Protein AF-A0A1E8FEJ3-F1 (afdb_monomer_lite)

InterPro domains:
  IPR011990 Tetratricopeptide-like helical domain superfamily [G3DSA:1.25.40.10] (474-600)
  IPR028943 Zorya protein ZorC, EH signature domain [PF15611] (189-418)

Sequence (666 aa):
MSVNSGIQFPIPRVPKSHSLRKVSSGGSVANAISHRQIPSYPPLRIEQILRLIENGSSDAITVLEWLNLFRKELFFETDDEGYRAASLIWQAISENERLSRIALYLAGLQINGQNDKFPKLLIDSMSVAKPLLKGIHLNRVSWLIGLKAEEYKACVNLAFELKCVPTDVPKSLNLPLVTSCRRDLQNALLSFVTANLGAETRTWLERAFSKSTRLEMIEIVDSLLVKKESVFSQFLNWLTEVCHPESADTIWFEISEKSRQRLKSEFQLGSFLVFQSFVDILIENAPEKLEEHEKRTLRSRVSFWSNYSEKIGQMKFIIPANWHLESELKGRFAELDYVLSHDNERDGDNPVCLFELEKVIAIVVLTGRASEIRLFENNSRNRNRFFKNKTLTLTQIRKSACLQIHDHVTLWQFFFEQVLRKQLDIYPNEGIKYFNGMKKEYGHYDSVKGLNRPSKELINQRGSYLDSWLVAFREREQALNLNDDSSAFVQLQYAKLCKLKGDTTGFRKLLREASHQGSLEAKYLLALDILSYSSSKKSEKIEAEDMLRDSASFGYVPAQKLCKQFYLTYQKVSRDSKKKKAVKPADESLGIEDESAQPAGTLAEIKEKVRLSDKRPYMSLKIDELEIVAGDASLNYFDKLIIANELEGRRQTPRVKALIEHLNVK

Structure (mmCIF, N/CA/C/O backbone):
data_AF-A0A1E8FEJ3-F1
#
_entry.id   AF-A0A1E8FEJ3-F1
#
loop_
_atom_site.group_PDB
_atom_site.id
_atom_site.type_symbol
_atom_site.label_atom_id
_atom_site.label_alt_id
_atom_site.label_comp_id
_atom_site.label_asym_id
_atom_site.label_entity_id
_atom_site.label_seq_id
_atom_site.pdbx_PDB_ins_code
_atom_site.Cartn_x
_atom_site.Cartn_y
_atom_site.Cartn_z
_atom_site.occupancy
_atom_site.B_iso_or_equiv
_atom_site.auth_seq_id
_atom_site.auth_comp_id
_atom_site.auth_asym_id
_atom_site.auth_atom_id
_atom_site.pdbx_PDB_model_num
ATOM 1 N N . MET A 1 1 ? 28.783 -13.037 55.147 1.00 35.06 1 MET A N 1
ATOM 2 C CA . MET A 1 1 ? 28.589 -11.825 54.329 1.00 35.06 1 MET A CA 1
ATOM 3 C C . MET A 1 1 ? 27.127 -11.407 54.414 1.00 35.06 1 MET A C 1
ATOM 5 O O . MET A 1 1 ? 26.254 -12.248 54.262 1.00 35.06 1 MET A O 1
ATOM 9 N N . SER A 1 2 ? 26.939 -10.133 54.761 1.00 32.47 2 SER A N 1
ATOM 10 C CA . SER A 1 2 ? 25.777 -9.230 54.604 1.00 32.47 2 SER A CA 1
ATOM 11 C C . SER A 1 2 ? 25.082 -9.360 53.222 1.00 32.47 2 SER A C 1
ATOM 13 O O . SER A 1 2 ? 25.742 -9.823 52.300 1.00 32.47 2 SER A O 1
ATOM 15 N N . VAL A 1 3 ? 23.826 -8.980 52.927 1.00 38.12 3 VAL A N 1
ATOM 16 C CA . VAL A 1 3 ? 22.663 -8.363 53.610 1.00 38.12 3 VAL A CA 1
ATOM 17 C C . VAL A 1 3 ? 21.473 -8.564 52.651 1.00 38.12 3 VAL A C 1
ATOM 19 O O . VAL A 1 3 ? 21.624 -8.359 51.450 1.00 38.12 3 VAL A O 1
ATOM 22 N N . ASN A 1 4 ? 20.291 -8.922 53.163 1.00 37.31 4 ASN A N 1
ATOM 23 C CA . ASN A 1 4 ? 19.034 -8.853 52.412 1.00 37.31 4 ASN A CA 1
ATOM 24 C C . ASN A 1 4 ? 18.311 -7.569 52.853 1.00 37.31 4 ASN A C 1
ATOM 26 O O . ASN A 1 4 ? 17.672 -7.539 53.904 1.00 37.31 4 ASN A O 1
ATOM 30 N N . SER A 1 5 ? 18.487 -6.474 52.113 1.00 46.62 5 SER A N 1
ATOM 31 C CA . SER A 1 5 ? 17.849 -5.183 52.397 1.00 46.62 5 SER A CA 1
ATOM 32 C C . SER A 1 5 ? 16.538 -5.051 51.623 1.00 46.62 5 SER A C 1
ATOM 34 O O . SER A 1 5 ? 16.522 -4.570 50.494 1.00 46.62 5 SER A O 1
ATOM 36 N N . GLY A 1 6 ? 15.437 -5.462 52.252 1.00 40.25 6 GLY A N 1
ATOM 37 C CA . GLY A 1 6 ? 14.071 -5.133 51.844 1.00 40.25 6 GLY A CA 1
ATOM 38 C C . GLY A 1 6 ? 13.353 -4.451 53.008 1.00 40.25 6 GLY A C 1
ATOM 39 O O . GLY A 1 6 ? 13.127 -5.067 54.043 1.00 40.25 6 GLY A O 1
ATOM 40 N N . ILE A 1 7 ? 13.066 -3.162 52.854 1.00 45.69 7 ILE A N 1
ATOM 41 C CA . ILE A 1 7 ? 12.535 -2.232 53.862 1.00 45.69 7 ILE A CA 1
ATOM 42 C C . ILE A 1 7 ? 11.262 -2.786 54.536 1.00 45.69 7 ILE A C 1
ATOM 44 O O . ILE A 1 7 ? 10.260 -3.023 53.865 1.00 45.69 7 ILE A O 1
ATOM 48 N N . GLN A 1 8 ? 11.270 -2.938 55.866 1.00 45.94 8 GLN A N 1
ATOM 49 C CA . GLN A 1 8 ? 10.055 -3.156 56.663 1.00 45.94 8 GLN A CA 1
ATOM 50 C C . GLN A 1 8 ? 9.513 -1.809 57.153 1.00 45.94 8 GLN A C 1
ATOM 52 O O . GLN A 1 8 ? 10.186 -1.094 57.895 1.00 45.94 8 GLN A O 1
ATOM 57 N N . PHE A 1 9 ? 8.286 -1.464 56.758 1.00 39.72 9 PHE A N 1
ATOM 58 C CA . PHE A 1 9 ? 7.577 -0.315 57.319 1.00 39.72 9 PHE A CA 1
ATOM 59 C C . PHE A 1 9 ? 7.074 -0.643 58.735 1.00 39.72 9 PHE A C 1
ATOM 61 O O . PHE A 1 9 ? 6.460 -1.697 58.929 1.00 39.72 9 PHE A O 1
ATOM 68 N N . PRO A 1 10 ? 7.281 0.233 59.733 1.00 47.19 10 PRO A N 1
ATOM 69 C CA . PRO A 1 10 ? 6.717 0.026 61.057 1.00 47.19 10 PRO A CA 1
ATOM 70 C C . PRO A 1 10 ? 5.195 0.200 61.018 1.00 47.19 10 PRO A C 1
ATOM 72 O O . PRO A 1 10 ? 4.674 1.181 60.486 1.00 47.19 10 PRO A O 1
ATOM 75 N N . ILE A 1 11 ? 4.479 -0.751 61.620 1.00 49.94 11 ILE A N 1
ATOM 76 C CA . ILE A 1 11 ? 3.024 -0.691 61.791 1.00 49.94 11 ILE A CA 1
ATOM 77 C C . ILE A 1 11 ? 2.689 0.561 62.626 1.00 49.94 11 ILE A C 1
ATOM 79 O O . ILE A 1 11 ? 3.241 0.713 63.724 1.00 49.94 11 ILE A O 1
ATOM 83 N N . PRO A 1 12 ? 1.806 1.463 62.157 1.00 41.75 12 PRO A N 1
ATOM 84 C CA . PRO A 1 12 ? 1.456 2.657 62.912 1.00 41.75 12 PRO A CA 1
ATOM 85 C C . PRO A 1 12 ? 0.787 2.268 64.234 1.00 41.75 12 PRO A C 1
ATOM 87 O O . PRO A 1 12 ? -0.185 1.511 64.274 1.00 41.75 12 PRO A O 1
ATOM 90 N N . ARG A 1 13 ? 1.320 2.787 65.346 1.00 50.47 13 ARG A N 1
ATOM 91 C CA . ARG A 1 13 ? 0.748 2.580 66.680 1.00 50.47 13 ARG A CA 1
ATOM 92 C C . ARG A 1 13 ? -0.531 3.402 66.811 1.00 50.47 13 ARG A C 1
ATOM 94 O O . ARG A 1 13 ? -0.469 4.624 66.904 1.00 50.47 13 ARG A O 1
ATOM 101 N N . VAL A 1 14 ? -1.678 2.731 66.870 1.00 52.34 14 VAL A N 1
ATOM 102 C CA . VAL A 1 14 ? -2.944 3.361 67.268 1.00 52.34 14 VAL A CA 1
ATOM 103 C C . VAL A 1 14 ? -2.837 3.757 68.752 1.00 52.34 14 VAL A C 1
ATOM 105 O O . VAL A 1 14 ? -2.534 2.890 69.580 1.00 52.34 14 VAL A O 1
ATOM 108 N N . PRO A 1 15 ? -3.048 5.032 69.130 1.00 44.44 15 PRO A N 1
ATOM 109 C CA . PRO A 1 15 ? -3.049 5.441 70.531 1.00 44.44 15 PRO A CA 1
ATOM 110 C C . PRO A 1 15 ? -4.158 4.703 71.291 1.00 44.44 15 PRO A C 1
ATOM 112 O O . PRO A 1 15 ? -5.321 4.749 70.899 1.00 44.44 15 PRO A O 1
ATOM 115 N N . LYS A 1 16 ? -3.824 4.038 72.403 1.00 49.44 16 LYS A N 1
ATOM 116 C CA . LYS A 1 16 ? -4.773 3.234 73.203 1.00 49.44 16 LYS A CA 1
ATOM 117 C C . LYS A 1 16 ? -5.784 4.055 74.025 1.00 49.44 16 LYS A C 1
ATOM 119 O O . LYS A 1 16 ? -6.448 3.506 74.897 1.00 49.44 16 LYS A O 1
ATOM 124 N N . SER A 1 17 ? -5.946 5.349 73.759 1.00 48.84 17 SER A N 1
ATOM 125 C CA . SER A 1 17 ? -6.958 6.162 74.438 1.00 48.84 17 SER A CA 1
ATOM 126 C C . SER A 1 17 ? -7.303 7.419 73.641 1.00 48.84 17 SER A C 1
ATOM 128 O O . SER A 1 17 ? -6.621 8.438 73.747 1.00 48.84 17 SER A O 1
ATOM 130 N N . HIS A 1 18 ? -8.406 7.377 72.899 1.00 40.50 18 HIS A N 1
ATOM 131 C CA . HIS A 1 18 ? -9.142 8.586 72.542 1.00 40.50 18 HIS A CA 1
ATOM 132 C C . HIS A 1 18 ? -10.349 8.697 73.468 1.00 40.50 18 HIS A C 1
ATOM 134 O O . HIS A 1 18 ? -11.452 8.267 73.143 1.00 40.50 18 HIS A O 1
ATOM 140 N N . SER A 1 19 ? -10.14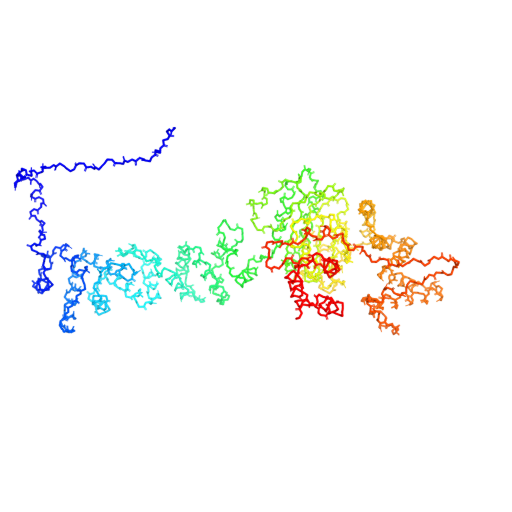5 9.283 74.647 1.00 44.22 19 SER A N 1
ATOM 141 C CA . SER A 1 19 ? -11.250 9.936 75.334 1.00 44.22 19 SER A CA 1
ATOM 142 C C . SER A 1 19 ? -11.551 11.211 74.550 1.00 44.22 19 SER A C 1
ATOM 144 O O . SER A 1 19 ? -10.859 12.220 74.676 1.00 44.22 19 SER A O 1
ATOM 146 N N . LEU A 1 20 ? -12.577 11.165 73.698 1.00 41.16 20 LEU A N 1
ATOM 147 C CA . LEU A 1 20 ? -13.229 12.377 73.210 1.00 41.16 20 LEU A CA 1
ATOM 148 C C . LEU A 1 20 ? -13.822 13.087 74.435 1.00 41.16 20 LEU A C 1
ATOM 150 O O . LEU A 1 20 ? -14.964 12.858 74.829 1.00 41.16 20 LEU A O 1
ATOM 154 N N . ARG A 1 21 ? -13.007 13.912 75.100 1.00 45.53 21 ARG A N 1
ATOM 155 C CA . ARG A 1 21 ? -13.484 14.876 76.089 1.00 45.53 21 ARG A CA 1
ATOM 156 C C . ARG A 1 21 ? -14.492 15.772 75.379 1.00 45.53 21 ARG A C 1
ATOM 158 O O . ARG A 1 21 ? -14.127 16.446 74.423 1.00 45.53 21 ARG A O 1
ATOM 165 N N . LYS A 1 22 ? -15.740 15.718 75.863 1.00 54.03 22 LYS A N 1
ATOM 166 C CA . LYS A 1 22 ? -16.854 16.656 75.646 1.00 54.03 22 LYS A CA 1
ATOM 167 C C . LYS A 1 22 ? -16.519 17.779 74.656 1.00 54.03 22 LYS A C 1
ATOM 169 O O . LYS A 1 22 ? -16.041 18.838 75.055 1.00 54.03 22 LYS A O 1
ATOM 174 N N . VAL A 1 23 ? -16.813 17.548 73.379 1.00 46.41 23 VAL A N 1
ATOM 175 C CA . VAL A 1 23 ? -16.963 18.648 72.423 1.00 46.41 23 VAL A CA 1
ATOM 176 C C . VAL A 1 23 ? -18.164 19.457 72.908 1.00 46.41 23 VAL A C 1
ATOM 178 O O . VAL A 1 23 ? -19.243 18.897 73.111 1.00 46.41 23 VAL A O 1
ATOM 181 N N . SER A 1 24 ? -17.962 20.742 73.197 1.00 47.16 24 SER A N 1
ATOM 182 C CA . SER A 1 24 ? -19.030 21.614 73.677 1.00 47.16 24 SER A CA 1
ATOM 183 C C . SER A 1 24 ? -20.134 21.700 72.622 1.00 47.16 24 SER A C 1
ATOM 185 O O . SER A 1 24 ? -19.893 21.999 71.453 1.00 47.16 24 SER A O 1
ATOM 187 N N . SER A 1 25 ? -21.370 21.455 73.047 1.00 49.72 25 SER A N 1
ATOM 188 C CA . SER A 1 25 ? -22.587 21.457 72.226 1.00 49.72 25 SER A CA 1
ATOM 189 C C . SER A 1 25 ? -22.976 22.836 71.664 1.00 49.72 25 SER A C 1
ATOM 191 O O . SER A 1 25 ? -24.069 22.983 71.134 1.00 49.72 25 SER A O 1
ATOM 193 N N . GLY A 1 26 ? -22.104 23.845 71.774 1.00 49.97 26 GLY A N 1
ATOM 194 C CA . GLY A 1 26 ? -22.361 25.232 71.367 1.00 49.97 26 GLY A CA 1
ATOM 195 C C . GLY A 1 26 ? -21.310 25.837 70.430 1.00 49.97 26 GLY A C 1
ATOM 196 O O . GLY A 1 26 ? -21.315 27.044 70.213 1.00 49.97 26 GLY A O 1
ATOM 197 N N . GLY A 1 27 ? -20.376 25.043 69.896 1.00 43.31 27 GLY A N 1
ATOM 198 C CA . GLY A 1 27 ? -19.396 25.540 68.925 1.00 43.31 27 GLY A CA 1
ATOM 199 C C . GLY A 1 27 ? -20.026 25.845 67.560 1.00 43.31 27 GLY A C 1
ATOM 200 O O . GLY A 1 27 ? -20.971 25.179 67.149 1.00 43.31 27 GLY A O 1
ATOM 201 N N . SER A 1 28 ? -19.450 26.794 66.814 1.00 46.66 28 SER A N 1
ATOM 202 C CA . SER A 1 28 ? -19.826 27.132 65.423 1.00 46.66 28 SER A CA 1
ATOM 203 C C . SER A 1 28 ? -19.995 25.894 64.518 1.00 46.66 28 SER A C 1
ATOM 205 O O . SER A 1 28 ? -20.894 25.839 63.685 1.00 46.66 28 SER A O 1
ATOM 207 N N . VAL A 1 29 ? -19.214 24.836 64.766 1.00 45.88 29 VAL A N 1
ATOM 208 C CA . VAL A 1 29 ? -19.327 23.535 64.087 1.00 45.88 29 VAL A CA 1
ATOM 209 C C . VAL A 1 29 ? -20.608 22.773 64.467 1.00 45.88 29 VAL A C 1
ATOM 211 O O . VAL A 1 29 ? -21.241 22.199 63.591 1.00 45.88 29 VAL A O 1
ATOM 214 N N . ALA A 1 30 ? -21.041 22.790 65.732 1.00 43.31 30 ALA A N 1
ATOM 215 C CA . ALA A 1 30 ? -22.288 22.155 66.175 1.00 43.31 30 ALA A CA 1
ATOM 216 C C . ALA A 1 30 ? -23.530 22.879 65.620 1.00 43.31 30 ALA A C 1
ATOM 218 O O . ALA A 1 30 ? -24.468 22.225 65.171 1.00 43.31 30 ALA A O 1
ATOM 219 N N . ASN A 1 31 ? -23.491 24.213 65.542 1.00 46.25 31 ASN A N 1
ATOM 220 C CA . ASN A 1 31 ? -24.549 25.015 64.914 1.00 46.25 31 ASN A CA 1
ATOM 221 C C . ASN A 1 31 ? -24.544 24.919 63.375 1.00 46.25 31 ASN A C 1
ATOM 223 O O . ASN A 1 31 ? -25.587 25.042 62.743 1.00 46.25 31 ASN A O 1
ATOM 227 N N . ALA A 1 32 ? -23.397 24.641 62.747 1.00 46.62 32 ALA A N 1
ATOM 228 C CA . ALA A 1 32 ? -23.332 24.318 61.318 1.00 46.62 32 ALA A CA 1
ATOM 229 C C . ALA A 1 32 ? -23.852 22.898 60.997 1.00 46.62 32 ALA A C 1
ATOM 231 O O . ALA A 1 32 ? -24.178 22.601 59.845 1.00 46.62 32 ALA A O 1
ATOM 232 N N . ILE A 1 33 ? -23.927 22.016 62.003 1.00 45.16 33 ILE A N 1
ATOM 233 C CA . ILE A 1 33 ? -24.419 20.633 61.888 1.00 45.16 33 ILE A CA 1
ATOM 234 C C . ILE A 1 33 ? -25.896 20.513 62.310 1.00 45.16 33 ILE A C 1
ATOM 236 O O . ILE A 1 33 ? -26.578 19.628 61.804 1.00 45.16 33 ILE A O 1
ATOM 240 N N . SER A 1 34 ? -26.431 21.410 63.147 1.00 45.81 34 SER A N 1
ATOM 241 C CA . SER A 1 34 ? -27.819 21.355 63.651 1.00 45.81 34 SER A CA 1
ATOM 242 C C . SER A 1 34 ? -28.903 21.459 62.568 1.00 45.81 34 SER A C 1
ATOM 244 O O . SER A 1 34 ? -30.015 20.984 62.774 1.00 45.81 34 SER A O 1
ATOM 246 N N . HIS A 1 35 ? -28.580 22.027 61.401 1.00 48.59 35 HIS A N 1
ATOM 247 C CA . HIS A 1 35 ? -29.474 22.093 60.237 1.00 48.59 35 HIS A CA 1
ATOM 248 C C . HIS A 1 35 ? -29.291 20.938 59.240 1.00 48.59 35 HIS A C 1
ATOM 250 O O . HIS A 1 35 ? -30.002 20.872 58.238 1.00 48.59 35 HIS A O 1
ATOM 256 N N . ARG A 1 36 ? -28.334 20.029 59.464 1.00 49.00 36 ARG A N 1
ATOM 257 C CA . ARG A 1 36 ? -28.149 18.850 58.612 1.00 49.00 36 ARG A CA 1
ATOM 258 C C . ARG A 1 36 ? -28.909 17.685 59.221 1.00 49.00 36 ARG A C 1
ATOM 260 O O . ARG A 1 36 ? -28.611 17.277 60.338 1.00 49.00 36 ARG A O 1
ATOM 267 N N . GLN A 1 37 ? -29.864 17.140 58.472 1.00 60.88 37 GLN A N 1
ATOM 268 C CA . GLN A 1 37 ? -30.538 15.903 58.852 1.00 60.88 37 GLN A CA 1
ATOM 269 C C . GLN A 1 37 ? -29.497 14.813 59.096 1.00 60.88 37 GLN A C 1
ATOM 271 O O . GLN A 1 37 ? -28.688 14.478 58.224 1.00 60.88 37 GLN A O 1
ATOM 276 N N . ILE A 1 38 ? -29.484 14.328 60.330 1.00 63.72 38 ILE A N 1
ATOM 277 C CA . ILE A 1 38 ? -28.587 13.276 60.778 1.00 63.72 38 ILE A CA 1
ATOM 278 C C . ILE A 1 38 ? -29.188 11.953 60.285 1.00 63.72 38 ILE A C 1
ATOM 280 O O . ILE A 1 38 ? -30.393 11.761 60.446 1.00 63.72 38 ILE A O 1
ATOM 284 N N . PRO A 1 39 ? -28.392 11.047 59.689 1.00 64.50 39 PRO A N 1
ATOM 285 C CA . PRO A 1 39 ? -28.885 9.737 59.276 1.00 64.50 39 PRO A CA 1
ATOM 286 C C . PRO A 1 39 ? -29.491 8.999 60.467 1.00 64.50 39 PRO A C 1
ATOM 288 O O . PRO A 1 39 ? -28.894 8.983 61.549 1.00 64.50 39 PRO A O 1
ATOM 291 N N . SER A 1 40 ? -30.647 8.369 60.274 1.00 66.88 40 SER A N 1
ATOM 292 C CA . SER A 1 40 ? -31.230 7.525 61.314 1.00 66.88 40 SER A CA 1
ATOM 293 C C . SER A 1 40 ? -30.334 6.307 61.585 1.00 66.88 40 SER A C 1
ATOM 295 O O . SER A 1 40 ? -29.733 5.730 60.673 1.00 66.88 40 SER A O 1
ATOM 297 N N . TYR A 1 41 ? -30.201 5.928 62.861 1.00 61.88 41 TYR A N 1
ATOM 298 C CA . TYR A 1 41 ? -29.548 4.680 63.255 1.00 61.88 41 TYR A CA 1
ATOM 299 C C . TYR A 1 41 ? -30.520 3.831 64.086 1.00 61.88 41 TYR A C 1
ATOM 301 O O . TYR A 1 41 ? -30.894 4.257 65.182 1.00 61.88 41 TYR A O 1
ATOM 309 N N . PRO A 1 42 ? -30.929 2.640 63.607 1.00 70.75 42 PRO A N 1
ATOM 310 C CA . PRO A 1 42 ? -30.541 2.000 62.341 1.00 70.75 42 PRO A CA 1
ATOM 311 C C . PRO A 1 42 ? -31.085 2.745 61.100 1.00 70.75 42 PRO A C 1
ATOM 313 O O . PRO A 1 42 ? -32.058 3.481 61.239 1.00 70.75 42 PRO A O 1
ATOM 316 N N . PRO A 1 43 ? -30.491 2.552 59.902 1.00 77.62 43 PRO A N 1
ATOM 317 C CA . PRO A 1 43 ? -30.957 3.201 58.675 1.00 77.62 43 PRO A CA 1
ATOM 318 C C . PRO A 1 43 ? -32.427 2.887 58.382 1.00 77.62 43 PRO A C 1
ATOM 320 O O . PRO A 1 43 ? -32.856 1.749 58.605 1.00 77.62 43 PRO A O 1
ATOM 323 N N . LEU A 1 44 ? -33.159 3.854 57.816 1.00 82.56 44 LEU A N 1
ATOM 324 C CA . LEU A 1 44 ? -34.553 3.668 57.401 1.00 82.56 44 LEU A CA 1
ATOM 325 C C . LEU A 1 44 ? -34.728 2.423 56.522 1.00 82.56 44 LEU A C 1
ATOM 327 O O . LEU A 1 44 ? -33.936 2.155 55.609 1.00 82.56 44 LEU A O 1
ATOM 331 N N . ARG A 1 45 ? -35.800 1.674 56.792 1.00 84.25 45 ARG A N 1
ATOM 332 C CA . ARG A 1 45 ? -36.254 0.586 55.919 1.00 84.25 45 ARG A CA 1
ATOM 333 C C . ARG A 1 45 ? -36.991 1.147 54.706 1.00 84.25 45 ARG A C 1
ATOM 335 O O . ARG A 1 45 ? -37.459 2.286 54.724 1.00 84.25 45 ARG A O 1
ATOM 342 N N . ILE A 1 46 ? -37.126 0.337 53.659 1.00 86.38 46 ILE A N 1
ATOM 343 C CA . ILE A 1 46 ? -37.755 0.772 52.409 1.00 86.38 46 ILE A CA 1
ATOM 344 C C . ILE A 1 46 ? -39.205 1.222 52.606 1.00 86.38 46 ILE A C 1
ATOM 346 O O . ILE A 1 46 ? -39.602 2.236 52.043 1.00 86.38 46 ILE A O 1
ATOM 350 N N . GLU A 1 47 ? -39.969 0.562 53.476 1.00 86.06 47 GLU A N 1
ATOM 351 C CA . GLU A 1 47 ? -41.368 0.917 53.735 1.00 86.06 47 GLU A CA 1
ATOM 352 C C . GLU A 1 47 ? -41.477 2.296 54.402 1.00 86.06 47 GLU A C 1
ATOM 354 O O . GLU A 1 47 ? -42.421 3.045 54.160 1.00 86.06 47 GLU A O 1
ATOM 359 N N . GLN A 1 48 ? -40.491 2.657 55.228 1.00 86.12 48 GLN A N 1
ATOM 360 C CA . GLN A 1 48 ? -40.421 3.969 55.873 1.00 86.12 48 GLN A CA 1
ATOM 361 C C . GLN A 1 48 ? -40.044 5.059 54.866 1.00 86.12 48 GLN A C 1
ATOM 363 O O . GLN A 1 48 ? -40.634 6.136 54.892 1.00 86.12 48 GLN A O 1
ATOM 368 N N . ILE A 1 49 ? -39.110 4.762 53.957 1.00 86.44 49 ILE A N 1
ATOM 369 C CA . ILE A 1 49 ? -38.726 5.655 52.856 1.00 86.44 49 ILE A CA 1
ATOM 370 C C . ILE A 1 49 ? -39.933 5.926 51.948 1.00 86.44 49 ILE A C 1
ATOM 372 O O . ILE A 1 49 ? -40.239 7.084 51.681 1.00 86.44 49 ILE A O 1
ATOM 376 N N . LEU A 1 50 ? -40.665 4.887 51.532 1.00 88.25 50 LEU A N 1
ATOM 377 C CA . LEU A 1 50 ? -41.847 5.034 50.676 1.00 88.25 50 LEU A CA 1
ATOM 378 C C . LEU A 1 50 ? -42.946 5.871 51.347 1.00 88.25 50 LEU A C 1
ATOM 380 O O . LEU A 1 50 ? -43.469 6.785 50.718 1.00 88.25 50 LEU A O 1
ATOM 384 N N . ARG A 1 51 ? -43.228 5.650 52.640 1.00 87.31 51 ARG A N 1
ATOM 385 C CA . ARG A 1 51 ? -44.196 6.471 53.396 1.00 87.31 51 ARG A CA 1
ATOM 386 C C . ARG A 1 51 ? -43.790 7.942 53.493 1.00 87.31 51 ARG A C 1
ATOM 388 O O . ARG A 1 51 ? -44.650 8.816 53.455 1.00 87.31 51 ARG A O 1
ATOM 395 N N . LEU A 1 52 ? -42.496 8.234 53.643 1.00 85.94 52 LEU A N 1
ATOM 396 C CA . LEU A 1 52 ? -42.005 9.617 53.668 1.00 85.94 52 LEU A CA 1
ATOM 397 C C . LEU A 1 52 ? -42.190 10.307 52.313 1.00 85.94 52 LEU A C 1
ATOM 399 O O . LEU A 1 52 ? -42.552 11.480 52.287 1.00 85.94 52 LEU A O 1
ATOM 403 N N . ILE A 1 53 ? -41.998 9.581 51.207 1.00 88.25 53 ILE A N 1
ATOM 404 C CA . ILE A 1 53 ? -42.257 10.092 49.854 1.00 88.25 53 ILE A CA 1
ATOM 405 C C . ILE A 1 53 ? -43.757 10.340 49.650 1.00 88.25 53 ILE A C 1
ATOM 407 O O . ILE A 1 53 ? -44.131 11.424 49.214 1.00 88.25 53 ILE A O 1
ATOM 411 N N . GLU A 1 54 ? -44.620 9.384 50.015 1.00 86.38 54 GLU A N 1
ATOM 412 C CA . GLU A 1 54 ? -46.084 9.518 49.894 1.00 86.38 54 GLU A CA 1
ATOM 413 C C . GLU A 1 54 ? -46.634 10.716 50.681 1.00 86.38 54 GLU A C 1
ATOM 415 O O . GLU A 1 54 ? -47.535 11.407 50.214 1.00 86.38 54 GLU A O 1
ATOM 420 N N . ASN A 1 55 ? -46.050 11.007 51.845 1.00 86.19 55 ASN A N 1
ATOM 421 C CA . ASN A 1 55 ? -46.424 12.149 52.680 1.00 86.19 55 ASN A CA 1
ATOM 422 C C . ASN A 1 55 ? -45.775 13.478 52.235 1.00 86.19 55 ASN A C 1
ATOM 424 O O . ASN A 1 55 ? -45.801 14.452 52.989 1.00 86.19 55 ASN A O 1
ATOM 428 N N . GLY A 1 56 ? -45.132 13.528 51.060 1.00 81.25 56 GLY A N 1
ATOM 429 C CA . GLY A 1 56 ? -44.469 14.728 50.532 1.00 81.25 56 GLY A CA 1
ATOM 430 C C . GLY A 1 56 ? -43.246 15.184 51.339 1.00 81.25 56 GLY A C 1
ATOM 431 O O . GLY A 1 56 ? -42.786 16.310 51.192 1.00 81.25 56 GLY A O 1
ATOM 432 N N . SER A 1 57 ? -42.716 14.321 52.208 1.00 83.81 57 SER A N 1
ATOM 433 C CA . SER A 1 57 ? -41.579 14.590 53.096 1.00 83.81 57 SER A CA 1
ATOM 434 C C . SER A 1 57 ? -40.290 13.946 52.570 1.00 83.81 57 SER A C 1
ATOM 436 O O . SER A 1 57 ? -39.479 13.436 53.344 1.00 83.81 57 SER A O 1
ATOM 438 N N . SER A 1 58 ? -40.089 13.946 51.248 1.00 81.25 58 SER A N 1
ATOM 439 C CA . SER A 1 58 ? -38.917 13.348 50.587 1.00 81.25 58 SER A CA 1
ATOM 440 C C . SER A 1 58 ? -37.598 14.000 51.025 1.00 81.25 58 SER A C 1
ATOM 442 O O . SER A 1 58 ? -36.581 13.317 51.158 1.00 81.25 58 SER A O 1
ATOM 444 N N . ASP A 1 59 ? -37.636 15.294 51.351 1.00 79.00 59 ASP A N 1
ATOM 445 C CA . ASP A 1 59 ? -36.507 16.050 51.894 1.00 79.00 59 ASP A CA 1
ATOM 446 C C . ASP A 1 59 ? -36.059 15.581 53.279 1.00 79.00 59 ASP A C 1
ATOM 448 O O . ASP A 1 59 ? -34.970 15.964 53.681 1.00 79.00 59 ASP A O 1
ATOM 452 N N . ALA A 1 60 ? -36.855 14.784 54.010 1.00 81.94 60 ALA A N 1
ATOM 453 C CA . ALA A 1 60 ? -36.489 14.184 55.301 1.00 81.94 60 ALA A CA 1
ATOM 454 C C . ALA A 1 60 ? -35.519 12.997 55.179 1.00 81.94 60 ALA A C 1
ATOM 456 O O . ALA A 1 60 ? -34.965 12.546 56.183 1.00 81.94 60 ALA A O 1
ATOM 457 N N . ILE A 1 61 ? -35.343 12.472 53.963 1.00 85.06 61 ILE A N 1
ATOM 458 C CA . ILE A 1 61 ? -34.517 11.300 53.689 1.00 85.06 61 ILE A CA 1
ATOM 459 C C . ILE A 1 61 ? -33.098 11.762 53.365 1.00 85.06 61 ILE A C 1
ATOM 461 O O . ILE A 1 61 ? -32.836 12.454 52.376 1.00 85.06 61 ILE A O 1
ATOM 465 N N . THR A 1 62 ? -32.146 11.332 54.182 1.00 85.50 62 THR A N 1
ATOM 466 C CA . THR A 1 62 ? -30.746 11.712 54.022 1.00 85.50 62 THR A CA 1
ATOM 467 C C . THR A 1 62 ? -30.113 11.057 52.792 1.00 85.50 62 THR A C 1
ATOM 469 O O . THR A 1 62 ? -30.488 9.972 52.347 1.00 85.50 62 THR A O 1
ATOM 472 N N . VAL A 1 63 ? -29.053 11.676 52.262 1.00 83.25 63 VAL A N 1
ATOM 473 C CA . VAL A 1 63 ? -28.280 11.117 51.135 1.00 83.25 63 VAL A CA 1
ATOM 474 C C . VAL A 1 63 ? -27.738 9.714 51.447 1.00 83.25 63 VAL A C 1
ATOM 476 O O . VAL A 1 63 ? -27.646 8.881 50.551 1.00 83.25 63 VAL A O 1
ATOM 479 N N . LEU A 1 64 ? -27.386 9.432 52.706 1.00 83.94 64 LEU A N 1
ATOM 480 C CA . LEU A 1 64 ? -26.887 8.116 53.114 1.00 83.94 64 LEU A CA 1
ATOM 481 C C . LEU A 1 64 ? -27.983 7.044 53.083 1.00 83.94 64 LEU A C 1
ATOM 483 O O . LEU A 1 64 ? -27.706 5.917 52.676 1.00 83.94 64 LEU A O 1
ATOM 487 N N . GLU A 1 65 ? -29.216 7.390 53.454 1.00 88.00 65 GLU A N 1
ATOM 488 C CA . GLU A 1 65 ? -30.368 6.487 53.355 1.00 88.00 65 GLU A CA 1
ATOM 489 C C . GLU A 1 65 ? -30.709 6.194 51.890 1.00 88.00 65 GLU A C 1
ATOM 491 O O . GLU A 1 65 ? -30.870 5.028 51.530 1.00 88.00 65 GLU A O 1
ATOM 496 N N . TRP A 1 66 ? -30.680 7.210 51.021 1.00 89.12 66 TRP A N 1
ATOM 497 C CA . TRP A 1 66 ? -30.820 7.026 49.572 1.00 89.12 66 TRP A CA 1
ATOM 498 C C . TRP A 1 66 ? -29.723 6.141 48.973 1.00 89.12 66 TRP A C 1
ATOM 500 O O . TRP A 1 66 ? -30.008 5.226 48.206 1.00 89.12 66 TRP A O 1
ATOM 510 N N . LEU A 1 67 ? -28.460 6.360 49.346 1.00 86.81 67 LEU A N 1
ATOM 511 C CA . LEU A 1 67 ? -27.354 5.514 48.890 1.00 86.81 67 LEU A CA 1
ATOM 512 C C . LEU A 1 67 ? -27.496 4.067 49.379 1.00 86.81 67 LEU A C 1
ATOM 514 O O . LEU A 1 67 ? -27.161 3.139 48.645 1.00 86.81 67 LEU A O 1
ATOM 518 N N . ASN A 1 68 ? -27.985 3.861 50.603 1.00 86.00 68 ASN A N 1
ATOM 519 C CA . ASN A 1 68 ? -28.246 2.527 51.139 1.00 86.00 68 ASN A CA 1
ATOM 520 C C . ASN A 1 68 ? -29.399 1.829 50.401 1.00 86.00 68 ASN A C 1
ATOM 522 O O . ASN A 1 68 ? -29.308 0.626 50.162 1.00 86.00 68 ASN A O 1
ATOM 526 N N . LEU A 1 69 ? -30.441 2.576 50.016 1.00 89.12 69 LEU A N 1
ATOM 527 C CA . LEU A 1 69 ? -31.535 2.087 49.176 1.00 89.12 69 LEU A CA 1
ATOM 528 C C . LEU A 1 69 ? -31.010 1.653 47.803 1.00 89.12 69 LEU A C 1
ATOM 530 O O . LEU A 1 69 ? -31.242 0.524 47.390 1.00 89.12 69 LEU A O 1
ATOM 534 N N . PHE A 1 70 ? -30.252 2.518 47.123 1.00 89.06 70 PHE A N 1
ATOM 535 C CA . PHE A 1 70 ? -29.751 2.220 45.782 1.00 89.06 70 PHE A CA 1
ATOM 536 C C . PHE A 1 70 ? -28.751 1.061 45.764 1.00 89.06 70 PHE A C 1
ATOM 538 O O . PHE A 1 70 ? -28.726 0.309 44.805 1.00 89.06 70 PHE A O 1
ATOM 545 N N . ARG A 1 71 ? -27.978 0.843 46.834 1.00 85.12 71 ARG A N 1
ATOM 546 C CA . ARG A 1 71 ? -26.997 -0.257 46.910 1.00 85.12 71 ARG A CA 1
ATOM 547 C C . ARG A 1 71 ? -27.589 -1.647 47.167 1.00 85.12 71 ARG A C 1
ATOM 549 O O . ARG A 1 71 ? -26.828 -2.615 47.277 1.00 85.12 71 ARG A O 1
ATOM 556 N N . LYS A 1 72 ? -28.909 -1.766 47.307 1.00 84.31 72 LYS A N 1
ATOM 557 C CA . LYS A 1 72 ? -29.607 -3.026 47.589 1.00 84.31 72 LYS A CA 1
ATOM 558 C C . LYS A 1 72 ? -30.624 -3.313 46.498 1.00 84.31 72 LYS A C 1
ATOM 560 O O . LYS A 1 72 ? -31.265 -2.400 46.000 1.00 84.31 72 LYS A O 1
ATOM 565 N N . GLU A 1 73 ? -30.792 -4.587 46.167 1.00 85.25 73 GLU A N 1
ATOM 566 C CA . GLU A 1 73 ? -31.904 -4.985 45.308 1.00 85.25 73 GLU A CA 1
ATOM 567 C C . GLU A 1 73 ? -33.224 -4.810 46.067 1.00 85.25 73 GLU A C 1
ATOM 569 O O . GLU A 1 73 ? -33.280 -5.050 47.279 1.00 85.25 73 GLU A O 1
ATOM 574 N N . LEU A 1 74 ? -34.262 -4.361 45.361 1.00 86.50 74 LEU A N 1
ATOM 575 C CA . LEU A 1 74 ? -35.576 -4.123 45.945 1.00 86.50 74 LEU A CA 1
ATOM 576 C C . LEU A 1 74 ? -36.464 -5.335 45.671 1.00 86.50 74 LEU A C 1
ATOM 578 O O . LEU A 1 74 ? -36.755 -5.635 44.517 1.00 86.50 74 LEU A O 1
ATOM 582 N N . PHE A 1 75 ? -36.874 -6.022 46.734 1.00 82.69 75 PHE A N 1
ATOM 583 C CA . PHE A 1 75 ? -37.769 -7.172 46.663 1.00 82.69 75 PHE A CA 1
ATOM 584 C C . PHE A 1 75 ? -39.128 -6.793 47.246 1.00 82.69 75 PHE A C 1
ATOM 586 O O . PHE A 1 75 ? -39.190 -6.245 48.346 1.00 82.69 75 PHE A O 1
ATOM 593 N N . PHE A 1 76 ? -40.188 -7.107 46.507 1.00 86.56 76 PHE A N 1
ATOM 594 C CA . PHE A 1 76 ? -41.581 -6.912 46.902 1.00 86.56 76 PHE A CA 1
ATOM 595 C C . PHE A 1 76 ? -42.333 -8.233 46.737 1.00 86.56 76 PHE A C 1
ATOM 597 O O . PHE A 1 76 ? -41.920 -9.079 45.943 1.00 86.56 76 PHE A O 1
ATOM 604 N N . GLU A 1 77 ? -43.399 -8.427 47.512 1.00 81.62 77 GLU A N 1
ATOM 605 C CA . GLU A 1 77 ? -44.181 -9.669 47.478 1.00 81.62 77 GLU A CA 1
ATOM 606 C C . GLU A 1 77 ? -45.027 -9.769 46.204 1.00 81.62 77 GLU A C 1
ATOM 608 O O . GLU A 1 77 ? -45.261 -10.868 45.700 1.00 81.62 77 GLU A O 1
ATOM 613 N N . THR A 1 78 ? -45.448 -8.622 45.664 1.00 83.75 78 THR A N 1
ATOM 614 C CA . THR A 1 78 ? -46.219 -8.525 44.422 1.00 83.75 78 THR A CA 1
ATOM 615 C C . THR A 1 78 ? -45.596 -7.530 43.444 1.00 83.75 78 THR A C 1
ATOM 617 O O . THR A 1 78 ? -44.965 -6.546 43.842 1.00 83.75 78 THR A O 1
ATOM 620 N N . ASP A 1 79 ? -45.809 -7.761 42.148 1.00 83.94 79 ASP A N 1
ATOM 621 C CA . ASP A 1 79 ? -45.325 -6.862 41.095 1.00 83.94 79 ASP A CA 1
ATOM 622 C C . ASP A 1 79 ? -45.964 -5.465 41.200 1.00 83.94 79 ASP A C 1
ATOM 624 O O . ASP A 1 79 ? -45.279 -4.459 41.016 1.00 83.94 79 ASP A O 1
ATOM 628 N N . ASP A 1 80 ? -47.248 -5.383 41.568 1.00 84.56 80 ASP A N 1
ATOM 629 C CA . ASP A 1 80 ? -47.983 -4.119 41.733 1.00 84.56 80 ASP A CA 1
ATOM 630 C C . ASP A 1 80 ? -47.367 -3.220 42.816 1.00 84.56 80 ASP A C 1
ATOM 632 O O . ASP A 1 80 ? -47.213 -2.008 42.621 1.00 84.56 80 ASP A O 1
ATOM 636 N N . GLU A 1 81 ? -46.958 -3.802 43.947 1.00 85.19 81 GLU A N 1
ATOM 637 C CA . GLU A 1 81 ? -46.230 -3.083 44.997 1.00 85.19 81 GLU A CA 1
ATOM 638 C C . GLU A 1 81 ? -44.876 -2.579 44.494 1.00 85.19 81 GLU A C 1
ATOM 640 O O . GLU A 1 81 ? -44.504 -1.432 44.762 1.00 85.19 81 GLU A O 1
ATOM 645 N N . GLY A 1 82 ? -44.171 -3.401 43.711 1.00 86.81 82 GLY A N 1
ATOM 646 C CA . GLY A 1 82 ? -42.916 -3.024 43.071 1.00 86.81 82 GLY A CA 1
ATOM 647 C C . GLY A 1 82 ? -43.073 -1.847 42.107 1.00 86.81 82 GLY A C 1
ATOM 648 O O . GLY A 1 82 ? -42.315 -0.876 42.192 1.00 86.81 82 GLY A O 1
ATOM 649 N N . TYR A 1 83 ? -44.079 -1.872 41.229 1.00 86.50 83 TYR A N 1
ATOM 650 C CA . TYR A 1 83 ? -44.354 -0.775 40.295 1.00 86.50 83 TYR A CA 1
ATOM 651 C C . TYR A 1 83 ? -44.744 0.516 41.016 1.00 86.50 83 TYR A C 1
ATOM 653 O O . TYR A 1 83 ? -44.237 1.590 40.672 1.00 86.50 83 TYR A O 1
ATOM 661 N N . ARG A 1 84 ? -45.588 0.429 42.052 1.00 87.38 84 ARG A N 1
ATOM 662 C CA . ARG A 1 84 ? -45.951 1.585 42.884 1.00 87.38 84 ARG A CA 1
ATOM 663 C C . ARG A 1 84 ? -44.722 2.181 43.567 1.00 87.38 84 ARG A C 1
ATOM 665 O O . ARG A 1 84 ? -44.518 3.395 43.505 1.00 87.38 84 ARG A O 1
ATOM 672 N N . ALA A 1 85 ? -43.886 1.343 44.177 1.00 89.25 85 ALA A N 1
ATOM 673 C CA . ALA A 1 85 ? -42.657 1.778 44.828 1.00 89.25 85 ALA A CA 1
ATOM 674 C C . ALA A 1 85 ? -41.692 2.448 43.839 1.00 89.25 85 ALA A C 1
ATOM 676 O O . ALA A 1 85 ? -41.167 3.526 44.122 1.00 89.25 85 ALA A O 1
ATOM 677 N N . ALA A 1 86 ? -41.500 1.857 42.656 1.00 90.38 86 ALA A N 1
ATOM 678 C CA . ALA A 1 86 ? -40.673 2.433 41.602 1.00 90.38 86 ALA A CA 1
ATOM 679 C C . ALA A 1 86 ? -41.198 3.804 41.150 1.00 90.38 86 ALA A C 1
ATOM 681 O O . ALA A 1 86 ? -40.413 4.744 41.037 1.00 90.38 86 ALA A O 1
ATOM 682 N N . SER A 1 87 ? -42.514 3.950 40.955 1.00 88.81 87 SER A N 1
ATOM 683 C CA . SER A 1 87 ? -43.137 5.224 40.574 1.00 88.81 87 SER A CA 1
ATOM 684 C C . SER A 1 87 ? -42.888 6.323 41.611 1.00 88.81 87 SER A C 1
ATOM 686 O O . SER A 1 87 ? -42.503 7.432 41.244 1.00 88.81 87 SER A O 1
ATOM 688 N N . LEU A 1 88 ? -43.059 6.021 42.902 1.00 89.81 88 LEU A N 1
ATOM 689 C CA . LEU A 1 88 ? -42.808 6.972 43.993 1.00 89.81 88 LEU A CA 1
ATOM 690 C C . LEU A 1 88 ? -41.333 7.389 44.054 1.00 89.81 88 LEU A C 1
ATOM 692 O O . LEU A 1 88 ? -41.015 8.571 44.181 1.00 89.81 88 LEU A O 1
ATOM 696 N N . ILE A 1 89 ? -40.418 6.428 43.912 1.00 91.75 89 ILE A N 1
ATOM 697 C CA . ILE A 1 89 ? -38.978 6.704 43.888 1.00 91.75 89 ILE A CA 1
ATOM 698 C C . ILE A 1 89 ? -38.617 7.577 42.676 1.00 91.75 89 ILE A C 1
ATOM 700 O O . ILE A 1 89 ? -37.860 8.537 42.821 1.00 91.75 89 ILE A O 1
ATOM 704 N N . TRP A 1 90 ? -39.175 7.298 41.494 1.00 91.44 90 TRP A N 1
ATOM 705 C CA . TRP A 1 90 ? -38.958 8.108 40.292 1.00 91.44 90 TRP A CA 1
ATOM 706 C C . TRP A 1 90 ? -39.512 9.524 40.417 1.00 91.44 90 TRP A C 1
ATOM 708 O O . TRP A 1 90 ? -38.861 10.467 39.965 1.00 91.44 90 TRP A O 1
ATOM 718 N N . GLN A 1 91 ? -40.659 9.690 41.075 1.00 88.94 91 GLN A N 1
ATOM 719 C CA . GLN A 1 91 ? -41.202 11.005 41.387 1.00 88.94 91 GLN A CA 1
ATOM 720 C C . GLN A 1 91 ? -40.237 11.796 42.283 1.00 88.94 91 GLN A C 1
ATOM 722 O O . GLN A 1 91 ? -39.837 12.902 41.916 1.00 88.94 91 GLN A O 1
ATOM 727 N N . ALA A 1 92 ? -39.754 11.201 43.377 1.00 89.56 92 ALA A N 1
ATOM 728 C CA . ALA A 1 92 ? -38.768 11.839 44.252 1.00 89.56 92 ALA A CA 1
ATOM 729 C C . ALA A 1 92 ? -37.457 12.185 43.510 1.00 89.56 92 ALA A C 1
ATOM 731 O O . ALA A 1 92 ? -36.881 13.258 43.702 1.00 89.56 92 ALA A O 1
ATOM 732 N N . ILE A 1 93 ? -36.998 11.302 42.614 1.00 90.00 93 ILE A N 1
ATOM 733 C CA . ILE A 1 93 ? -35.844 11.542 41.732 1.00 90.00 93 ILE A CA 1
ATOM 734 C C . ILE A 1 93 ? -36.094 12.718 40.777 1.00 90.00 93 ILE A C 1
ATOM 736 O O . ILE A 1 93 ? -35.155 13.449 40.466 1.00 90.00 93 ILE A O 1
ATOM 740 N N . SER A 1 94 ? -37.322 12.896 40.286 1.00 88.06 94 SER A N 1
ATOM 741 C CA . SER A 1 94 ? -37.672 13.977 39.356 1.00 88.06 94 SER A CA 1
ATOM 742 C C . SER A 1 94 ? -37.715 15.354 40.025 1.00 88.06 94 SER A C 1
ATOM 744 O O . SER A 1 94 ? -37.394 16.353 39.385 1.00 88.06 94 SER A O 1
ATOM 746 N N . GLU A 1 95 ? -38.065 15.399 41.311 1.00 87.12 95 GLU A N 1
ATOM 747 C CA . GLU A 1 95 ? -38.252 16.635 42.075 1.00 87.12 95 GLU A CA 1
ATOM 748 C C . GLU A 1 95 ? -36.943 17.139 42.711 1.00 87.12 95 GLU A C 1
ATOM 750 O O . GLU A 1 95 ? -36.764 18.344 42.892 1.00 87.12 95 GLU A O 1
ATOM 755 N N . ASN A 1 96 ? -35.986 16.247 43.006 1.00 86.19 96 ASN A N 1
ATOM 756 C CA . ASN A 1 96 ? -34.734 16.593 43.685 1.00 86.19 96 ASN A CA 1
ATOM 757 C C . ASN A 1 96 ? -33.496 16.396 42.786 1.00 86.19 96 ASN A C 1
ATOM 759 O O . ASN A 1 96 ? -33.033 15.278 42.560 1.00 86.19 96 ASN A O 1
ATOM 763 N N . GLU A 1 97 ? -32.880 17.494 42.329 1.00 85.56 97 GLU A N 1
ATOM 764 C CA . GLU A 1 97 ? -31.722 17.449 41.412 1.00 85.56 97 GLU A CA 1
ATOM 765 C C . GLU A 1 97 ? -30.487 16.758 42.009 1.00 85.56 97 GLU A C 1
ATOM 767 O O . GLU A 1 97 ? -29.756 16.060 41.300 1.00 85.56 97 GLU A O 1
ATOM 772 N N . ARG A 1 98 ? -30.239 16.892 43.317 1.00 85.94 98 ARG A N 1
ATOM 773 C CA . ARG A 1 98 ? -29.096 16.218 43.950 1.00 85.94 98 ARG A CA 1
ATOM 774 C C . ARG A 1 98 ? -29.310 14.709 43.978 1.00 85.94 98 ARG A C 1
ATOM 776 O O . ARG A 1 98 ? -28.386 13.962 43.654 1.00 85.94 98 ARG A O 1
ATOM 783 N N . LEU A 1 99 ? -30.518 14.280 44.339 1.00 88.44 99 LEU A N 1
ATOM 784 C CA . LEU A 1 99 ? -30.909 12.876 44.322 1.00 88.44 99 LEU A CA 1
ATOM 785 C C . LEU A 1 99 ? -30.862 12.317 42.900 1.00 88.44 99 LEU A C 1
ATOM 787 O O . LEU A 1 99 ? -30.271 11.264 42.683 1.00 88.44 99 LEU A O 1
ATOM 791 N N . SER A 1 100 ? -31.397 13.061 41.929 1.00 88.81 100 SER A N 1
ATOM 792 C CA . SER A 1 100 ? -31.390 12.684 40.519 1.00 88.81 100 SER A CA 1
ATOM 793 C C . SER A 1 100 ? -29.991 12.432 39.985 1.00 88.81 100 SER A C 1
ATOM 795 O O . SER A 1 100 ? -29.743 11.401 39.365 1.00 88.81 100 SER A O 1
ATOM 797 N N . ARG A 1 101 ? -29.048 13.339 40.267 1.00 88.44 101 ARG A N 1
ATOM 798 C CA . ARG A 1 101 ? -27.645 13.158 39.875 1.00 88.44 101 ARG A CA 1
ATOM 799 C C . ARG A 1 101 ? -27.068 11.874 40.452 1.00 88.44 101 ARG A C 1
ATOM 801 O O . ARG A 1 101 ? -26.459 11.119 39.710 1.00 88.44 101 ARG A O 1
ATOM 808 N N . ILE A 1 102 ? -27.271 11.613 41.744 1.00 89.12 102 ILE A N 1
ATOM 809 C CA . ILE A 1 102 ? -26.737 10.414 42.405 1.00 89.12 102 ILE A CA 1
ATOM 810 C C . ILE A 1 102 ? -27.372 9.149 41.821 1.00 89.12 102 ILE A C 1
ATOM 812 O O . ILE A 1 102 ? -26.651 8.239 41.421 1.00 89.12 102 ILE A O 1
ATOM 816 N N . ALA A 1 103 ? -28.702 9.104 41.741 1.00 91.06 103 ALA A N 1
ATOM 817 C CA . ALA A 1 103 ? -29.445 7.943 41.266 1.00 91.06 103 ALA A CA 1
ATOM 818 C C . ALA A 1 103 ? -29.090 7.599 39.814 1.00 91.06 103 ALA A C 1
ATOM 820 O O . ALA A 1 103 ? -28.745 6.460 39.515 1.00 91.06 103 ALA A O 1
ATOM 821 N N . LEU A 1 104 ? -29.104 8.590 38.918 1.00 91.94 104 LEU A N 1
ATOM 822 C CA . LEU A 1 104 ? -28.820 8.385 37.496 1.00 91.94 104 LEU A CA 1
ATOM 823 C C . LEU A 1 104 ? -27.334 8.128 37.229 1.00 91.94 104 LEU A C 1
ATOM 825 O O . LEU A 1 104 ? -27.006 7.386 36.305 1.00 91.94 104 LEU A O 1
ATOM 829 N N . TYR A 1 105 ? -26.436 8.681 38.051 1.00 90.94 105 TYR A N 1
ATOM 830 C CA . TYR A 1 105 ? -25.019 8.334 37.990 1.00 90.94 105 TYR A CA 1
ATOM 831 C C . TYR A 1 105 ? -24.804 6.861 38.356 1.00 90.94 105 TYR A C 1
ATOM 833 O O . TYR A 1 105 ? -24.180 6.140 37.583 1.00 90.94 105 TYR A O 1
ATOM 841 N N . LEU A 1 106 ? -25.377 6.387 39.471 1.00 90.69 106 LEU A N 1
ATOM 842 C CA . LEU A 1 106 ? -25.301 4.978 39.884 1.00 90.69 106 LEU A CA 1
ATOM 843 C C . LEU A 1 106 ? -25.946 4.038 38.860 1.00 90.69 106 LEU A C 1
ATOM 845 O O . LEU A 1 106 ? -25.371 3.006 38.524 1.00 90.69 106 LEU A O 1
ATOM 849 N N . ALA A 1 107 ? -27.100 4.418 38.314 1.00 90.88 107 ALA A N 1
ATOM 850 C CA . ALA A 1 107 ? -27.749 3.642 37.269 1.00 90.88 107 ALA A CA 1
ATOM 851 C C . ALA A 1 107 ? -26.877 3.543 36.003 1.00 90.88 107 ALA A C 1
ATOM 853 O O . ALA A 1 107 ? -26.786 2.477 35.399 1.00 90.88 107 ALA A O 1
ATOM 854 N N . GLY A 1 108 ? -26.178 4.622 35.635 1.00 90.25 108 GLY A N 1
ATOM 855 C CA . GLY A 1 108 ? -25.201 4.611 34.547 1.00 90.25 108 GLY A CA 1
ATOM 856 C C . GLY A 1 108 ? -23.998 3.696 34.801 1.00 90.25 108 GLY A C 1
ATOM 857 O O . GLY A 1 108 ? -23.525 3.059 33.863 1.00 90.25 108 GLY A O 1
ATOM 858 N N . LEU A 1 109 ? -23.518 3.584 36.047 1.00 88.94 109 LEU A N 1
ATOM 859 C CA . LEU A 1 109 ? -22.427 2.661 36.404 1.00 88.94 109 LEU A CA 1
ATOM 860 C C . LEU A 1 109 ? -22.867 1.205 36.212 1.00 88.94 109 LEU A C 1
ATOM 862 O O . LEU A 1 109 ? -22.151 0.430 35.576 1.00 88.94 109 LEU A O 1
ATOM 866 N N . GLN A 1 110 ? -24.071 0.873 36.686 1.00 88.38 110 GLN A N 1
ATOM 867 C CA . GLN A 1 110 ? -24.658 -0.459 36.546 1.00 88.38 110 GLN A CA 1
ATOM 868 C C . GLN A 1 110 ? -24.914 -0.820 35.072 1.00 88.38 110 GLN A C 1
ATOM 870 O O . GLN A 1 110 ? -24.589 -1.929 34.653 1.00 88.38 110 GLN A O 1
ATOM 875 N N . ILE A 1 111 ? -25.435 0.110 34.257 1.00 87.75 111 ILE A N 1
ATOM 876 C CA . ILE A 1 111 ? -25.635 -0.103 32.807 1.00 87.75 111 ILE A CA 1
ATOM 877 C C . ILE A 1 111 ? -24.296 -0.311 32.081 1.00 87.75 111 ILE A C 1
ATOM 879 O O . ILE A 1 111 ? -24.208 -1.139 31.180 1.00 87.75 111 ILE A O 1
ATOM 883 N N . ASN A 1 112 ? -23.228 0.370 32.504 1.00 82.69 112 ASN A N 1
ATOM 884 C CA . ASN A 1 112 ? -21.882 0.165 31.958 1.00 82.69 112 ASN A CA 1
ATOM 885 C C . ASN A 1 112 ? -21.226 -1.165 32.382 1.00 82.69 112 ASN A C 1
ATOM 887 O O . ASN A 1 112 ? -20.080 -1.414 32.004 1.00 82.69 112 ASN A O 1
ATOM 891 N N . GLY A 1 113 ? -21.907 -2.009 33.164 1.00 76.06 113 GLY A N 1
ATOM 892 C CA . GLY A 1 113 ? -21.371 -3.283 33.645 1.00 76.06 113 GLY A CA 1
ATOM 893 C C . GLY A 1 113 ? -20.353 -3.139 34.778 1.00 76.06 113 GLY A C 1
ATOM 894 O O . GLY A 1 113 ? -19.619 -4.084 35.065 1.00 76.06 113 GLY A O 1
ATOM 895 N N . GLN A 1 114 ? -20.280 -1.972 35.428 1.00 75.56 114 GLN A N 1
ATOM 896 C CA . GLN A 1 114 ? -19.531 -1.843 36.677 1.00 75.56 114 GLN A CA 1
ATOM 897 C C . GLN A 1 114 ? -20.348 -2.489 37.803 1.00 75.56 114 GLN A C 1
ATOM 899 O O . GLN A 1 114 ? -21.566 -2.352 37.831 1.00 75.56 114 GLN A O 1
ATOM 904 N N . ASN A 1 115 ? -19.684 -3.198 38.726 1.00 65.75 115 ASN A N 1
ATOM 905 C CA . ASN A 1 115 ? -20.302 -3.958 39.831 1.00 65.75 115 ASN A CA 1
ATOM 906 C C . ASN A 1 115 ? -20.959 -3.072 40.920 1.00 65.75 115 ASN A C 1
ATOM 908 O O . ASN A 1 115 ? -20.949 -3.416 42.106 1.00 65.75 115 ASN A O 1
ATOM 912 N N . ASP A 1 116 ? -21.518 -1.925 40.544 1.00 66.00 116 ASP A N 1
ATOM 913 C CA . ASP A 1 116 ? -22.240 -1.040 41.442 1.00 66.00 116 ASP A CA 1
ATOM 914 C C . ASP A 1 116 ? -23.698 -1.461 41.519 1.00 66.00 116 ASP A C 1
ATOM 916 O O . ASP A 1 116 ? -24.486 -1.228 40.613 1.00 66.00 116 ASP A O 1
ATOM 920 N N . LYS A 1 117 ? -24.069 -2.051 42.655 1.00 72.50 117 LYS A N 1
ATOM 921 C CA . LYS A 1 117 ? -25.451 -2.425 42.956 1.00 72.50 117 LYS A CA 1
ATOM 922 C C . LYS A 1 117 ? -26.343 -1.184 42.808 1.00 72.50 117 LYS A C 1
ATOM 924 O O . LYS A 1 117 ? -26.257 -0.279 43.634 1.00 72.50 117 LYS A O 1
ATOM 929 N N . PHE A 1 118 ? -27.151 -1.151 41.754 1.00 89.31 118 PHE A N 1
ATOM 930 C CA . PHE A 1 118 ? -28.304 -0.272 41.576 1.00 89.31 118 PHE A CA 1
ATOM 931 C C . PHE A 1 118 ? -29.513 -1.166 41.270 1.00 89.31 118 PHE A C 1
ATOM 933 O O . PHE A 1 118 ? -29.334 -2.146 40.538 1.00 89.31 118 PHE A O 1
ATOM 940 N N . PRO A 1 119 ? -30.718 -0.893 41.805 1.00 89.75 119 PRO A N 1
ATOM 941 C CA . PRO A 1 119 ? -31.797 -1.871 41.750 1.00 89.75 119 PRO A CA 1
ATOM 942 C C . PRO A 1 119 ? -32.281 -2.101 40.319 1.00 89.75 119 PRO A C 1
ATOM 944 O O . PRO A 1 119 ? -32.595 -1.139 39.608 1.00 89.75 119 PRO A O 1
ATOM 947 N N . LYS A 1 120 ? -32.408 -3.367 39.910 1.00 88.31 120 LYS A N 1
ATOM 948 C CA . LYS A 1 120 ? -32.886 -3.736 38.569 1.00 88.31 120 LYS A CA 1
ATOM 949 C C . LYS A 1 120 ? -34.297 -3.229 38.321 1.00 88.31 120 LYS A C 1
ATOM 951 O O . LYS A 1 120 ? -34.547 -2.661 37.267 1.00 88.31 120 LYS A O 1
ATOM 956 N N . LEU A 1 121 ? -35.165 -3.298 39.332 1.00 89.81 121 LEU A N 1
ATOM 957 C CA . LEU A 1 121 ? -36.525 -2.752 39.274 1.00 89.81 121 LEU A CA 1
ATOM 958 C C . LEU A 1 121 ? -36.555 -1.283 38.806 1.00 89.81 121 LEU A C 1
ATOM 960 O O . LEU A 1 121 ? -37.398 -0.888 37.998 1.00 89.81 121 LEU A O 1
ATOM 964 N N . LEU A 1 122 ? -35.616 -0.459 39.283 1.00 91.44 122 LEU A N 1
ATOM 965 C CA . LEU A 1 122 ? -35.526 0.944 38.873 1.00 91.44 122 LEU A CA 1
ATOM 966 C C . LEU A 1 122 ? -34.960 1.083 37.453 1.00 91.44 122 LEU A C 1
ATOM 968 O O . LEU A 1 122 ? -35.415 1.935 36.698 1.00 91.44 122 LEU A O 1
ATOM 972 N N . ILE A 1 123 ? -34.018 0.224 37.055 1.00 90.12 123 ILE A N 1
ATOM 973 C CA . ILE A 1 123 ? -33.483 0.181 35.683 1.00 90.12 123 ILE A CA 1
ATOM 974 C C . ILE A 1 123 ? -34.549 -0.252 34.671 1.00 90.12 123 ILE A C 1
ATOM 976 O O . ILE A 1 123 ? -34.595 0.258 33.550 1.00 90.12 123 ILE A O 1
ATOM 980 N N . ASP A 1 124 ? -35.410 -1.191 35.043 1.00 89.38 124 ASP A N 1
ATOM 981 C CA . ASP A 1 124 ? -36.476 -1.727 34.197 1.00 89.38 124 ASP A CA 1
ATOM 982 C C . ASP A 1 124 ? -37.652 -0.761 34.058 1.00 89.38 124 ASP A C 1
ATOM 984 O O . ASP A 1 124 ? -38.219 -0.642 32.974 1.00 89.38 124 ASP A O 1
ATOM 988 N N . SER A 1 125 ? -37.930 0.034 35.090 1.00 91.25 125 SER A N 1
ATOM 989 C CA . SER A 1 125 ? -38.998 1.042 35.080 1.00 91.25 125 SER A CA 1
ATOM 990 C C . SER A 1 125 ? -38.616 2.397 34.459 1.00 91.25 125 SER A C 1
ATOM 992 O O . SER A 1 125 ? -39.488 3.255 34.314 1.00 91.25 125 SER A O 1
ATOM 994 N N . MET A 1 126 ? -37.359 2.620 34.043 1.00 90.44 126 MET A N 1
ATOM 995 C CA . MET A 1 126 ? -36.915 3.906 33.463 1.00 90.44 126 MET A CA 1
ATOM 996 C C . MET A 1 126 ? -37.763 4.372 32.271 1.00 90.44 126 MET A C 1
ATOM 998 O O . MET A 1 126 ? -38.071 5.559 32.156 1.00 90.44 126 MET A O 1
ATOM 1002 N N . SER A 1 127 ? -38.128 3.456 31.369 1.00 88.81 127 SER A N 1
ATOM 1003 C CA . SER A 1 127 ? -38.933 3.767 30.179 1.00 88.81 127 SER A CA 1
ATOM 1004 C C . SER A 1 127 ? -40.329 4.266 30.549 1.00 88.81 127 SER A C 1
ATOM 1006 O O . SER A 1 127 ? -40.820 5.215 29.938 1.00 88.81 127 SER A O 1
ATOM 1008 N N . VAL A 1 128 ? -40.922 3.681 31.591 1.00 87.06 128 VAL A N 1
ATOM 1009 C CA . VAL A 1 128 ? -42.231 4.058 32.140 1.00 87.06 128 VAL A CA 1
ATOM 1010 C C . VAL A 1 128 ? -42.152 5.393 32.880 1.00 87.06 128 VAL A C 1
ATOM 1012 O O . VAL A 1 128 ? -43.071 6.199 32.787 1.00 87.06 128 VAL A O 1
ATOM 1015 N N . ALA A 1 129 ? -41.038 5.666 33.564 1.00 86.19 129 ALA A N 1
ATOM 1016 C CA . ALA A 1 129 ? -40.817 6.910 34.299 1.00 86.19 129 ALA A CA 1
ATOM 1017 C C . ALA A 1 129 ? -40.465 8.111 33.403 1.00 86.19 129 ALA A C 1
ATOM 1019 O O . ALA A 1 129 ? -40.614 9.259 33.824 1.00 86.19 129 ALA A O 1
ATOM 1020 N N . LYS A 1 130 ? -40.017 7.876 32.162 1.00 87.94 130 LYS A N 1
ATOM 1021 C CA . LYS A 1 130 ? -39.594 8.918 31.210 1.00 87.94 130 LYS A CA 1
ATOM 1022 C C . LYS A 1 130 ? -40.573 10.106 31.081 1.00 87.94 130 LYS A C 1
ATOM 1024 O O . LYS A 1 130 ? -40.081 11.234 31.100 1.00 87.94 130 LYS A O 1
ATOM 1029 N N . PRO A 1 131 ? -41.910 9.927 30.990 1.00 88.19 131 PRO A N 1
ATOM 1030 C CA . PRO A 1 131 ? -42.862 11.038 30.862 1.00 88.19 131 PRO A CA 1
ATOM 1031 C C . PRO A 1 131 ? -42.926 11.969 32.081 1.00 88.19 131 PRO A C 1
ATOM 1033 O O . PRO A 1 131 ? -43.376 13.106 31.956 1.00 88.19 131 PRO A O 1
ATOM 1036 N N . LEU A 1 132 ? -42.479 11.508 33.254 1.00 84.69 132 LEU A N 1
ATOM 1037 C CA . LEU A 1 132 ? -42.465 12.295 34.492 1.00 84.69 132 LEU A CA 1
ATOM 1038 C C . LEU A 1 132 ? -41.292 13.290 34.531 1.00 84.69 132 LEU A C 1
ATOM 1040 O O . LEU A 1 132 ? -41.300 14.241 35.309 1.00 84.69 132 LEU A O 1
ATOM 1044 N N . LEU A 1 133 ? -40.277 13.088 33.687 1.00 86.19 133 LEU A N 1
ATOM 1045 C CA . LEU A 1 133 ? -39.021 13.831 33.715 1.00 86.19 133 LEU A CA 1
ATOM 1046 C C . LEU A 1 133 ? -39.021 14.975 32.699 1.00 86.19 133 LEU A C 1
ATOM 1048 O O . LEU A 1 133 ? -39.546 14.859 31.594 1.00 86.19 133 LEU A O 1
ATOM 1052 N N . LYS A 1 134 ? -38.369 16.087 33.053 1.00 86.81 134 LYS A N 1
ATOM 1053 C CA . LYS A 1 134 ? -38.255 17.281 32.199 1.00 86.81 134 LYS A CA 1
ATOM 1054 C C . LYS A 1 134 ? -36.816 17.786 32.125 1.00 86.81 134 LYS A C 1
ATOM 1056 O O . LYS A 1 134 ? -35.988 17.486 32.988 1.00 86.81 134 LYS A O 1
ATOM 1061 N N . GLY A 1 135 ? -36.521 18.565 31.084 1.00 88.31 135 GLY A N 1
ATOM 1062 C CA . GLY A 1 135 ? -35.232 19.237 30.905 1.00 88.31 135 GLY A CA 1
ATOM 1063 C C . GLY A 1 135 ? -34.043 18.273 30.956 1.00 88.31 135 GLY A C 1
ATOM 1064 O O . GLY A 1 135 ? -34.023 17.251 30.273 1.00 88.31 135 GLY A O 1
ATOM 1065 N N . ILE A 1 136 ? -33.050 18.580 31.795 1.00 88.19 136 ILE A N 1
ATOM 1066 C CA . ILE A 1 136 ? -31.813 17.791 31.882 1.00 88.19 136 ILE A CA 1
ATOM 1067 C C . ILE A 1 136 ? -32.041 16.353 32.374 1.00 88.19 136 ILE A C 1
ATOM 1069 O O . ILE A 1 136 ? -31.320 15.445 31.962 1.00 88.19 136 ILE A O 1
ATOM 1073 N N . HIS A 1 137 ? -33.059 16.119 33.208 1.00 88.19 137 HIS A N 1
ATOM 1074 C CA . HIS A 1 137 ? -33.389 14.784 33.717 1.00 88.19 137 HIS A CA 1
ATOM 1075 C C . HIS A 1 137 ? -33.917 13.873 32.612 1.00 88.19 137 HIS A C 1
ATOM 1077 O O . HIS A 1 137 ? -33.521 12.711 32.526 1.00 88.19 137 HIS A O 1
ATOM 1083 N N . LEU A 1 138 ? -34.759 14.427 31.732 1.00 91.31 138 LEU A N 1
ATOM 1084 C CA . LEU A 1 138 ? -35.269 13.721 30.560 1.00 91.31 138 LEU A CA 1
ATOM 1085 C C . LEU A 1 138 ? -34.123 13.303 29.635 1.00 91.31 138 LEU A C 1
ATOM 1087 O O . LEU A 1 138 ? -34.111 12.171 29.156 1.00 91.31 138 LEU A O 1
ATOM 1091 N N . ASN A 1 139 ? -33.137 14.181 29.432 1.00 93.12 139 ASN A N 1
ATOM 1092 C CA . ASN A 1 139 ? -31.965 13.883 28.607 1.00 93.12 139 ASN A CA 1
ATOM 1093 C C . ASN A 1 139 ? -31.098 12.783 29.235 1.00 93.12 139 ASN A C 1
ATOM 1095 O O . ASN A 1 139 ? -30.705 11.849 28.539 1.00 93.12 139 ASN A O 1
ATOM 1099 N N . ARG A 1 140 ? -30.855 12.837 30.556 1.00 92.56 140 ARG A N 1
ATOM 1100 C CA . ARG A 1 140 ? -30.128 11.780 31.286 1.00 92.56 140 ARG A CA 1
ATOM 1101 C C . ARG A 1 140 ? -30.810 10.421 31.129 1.00 92.56 140 ARG A C 1
ATOM 1103 O O . ARG A 1 140 ? -30.153 9.455 30.760 1.00 92.56 140 ARG A O 1
ATOM 1110 N N . VAL A 1 141 ? -32.117 10.346 31.376 1.00 92.81 141 VAL A N 1
ATOM 1111 C CA . VAL A 1 141 ? -32.858 9.079 31.283 1.00 92.81 141 VAL A CA 1
ATOM 1112 C C . VAL A 1 141 ? -32.987 8.601 29.842 1.00 92.81 141 VAL A C 1
ATOM 1114 O O . VAL A 1 141 ? -32.812 7.416 29.592 1.00 92.81 141 VAL A O 1
ATOM 1117 N N . SER A 1 142 ? -33.193 9.497 28.875 1.00 94.25 142 SER A N 1
ATOM 1118 C CA . SER A 1 142 ? -33.226 9.123 27.453 1.00 94.25 142 SER A CA 1
ATOM 1119 C C . SER A 1 142 ? -31.895 8.535 26.986 1.00 94.25 142 SER A C 1
ATOM 1121 O O . SER A 1 142 ? -31.893 7.529 26.281 1.00 94.25 142 SER A O 1
ATOM 1123 N N . TRP A 1 143 ? -30.772 9.112 27.424 1.00 93.88 143 TRP A N 1
ATOM 1124 C CA . TRP A 1 143 ? -29.444 8.562 27.163 1.00 93.88 143 TRP A CA 1
ATOM 1125 C C . TRP A 1 143 ? -29.284 7.162 27.769 1.00 93.88 143 TRP A C 1
ATOM 1127 O O . TRP A 1 143 ? -28.910 6.235 27.059 1.00 93.88 143 TRP A O 1
ATOM 1137 N N . LEU A 1 144 ? -29.619 6.985 29.054 1.00 92.94 144 LEU A N 1
ATOM 1138 C CA . LEU A 1 144 ? -29.493 5.697 29.749 1.00 92.94 144 LEU A CA 1
ATOM 1139 C C . LEU A 1 144 ? -30.409 4.607 29.172 1.00 92.94 144 LEU A C 1
ATOM 1141 O O . LEU A 1 144 ? -29.972 3.466 29.040 1.00 92.94 144 LEU A O 1
ATOM 1145 N N . ILE A 1 145 ? -31.643 4.949 28.786 1.00 93.19 145 ILE A N 1
ATOM 1146 C CA . ILE A 1 145 ? -32.561 4.024 28.103 1.00 93.19 145 ILE A CA 1
ATOM 1147 C C . ILE A 1 145 ? -31.950 3.560 26.780 1.00 93.19 145 ILE A C 1
ATOM 1149 O O . ILE A 1 145 ? -31.929 2.361 26.520 1.00 93.19 145 ILE A O 1
ATOM 1153 N N . GLY A 1 146 ? -31.422 4.488 25.975 1.00 92.38 146 GLY A N 1
ATOM 1154 C CA . GLY A 1 146 ? -30.789 4.149 24.700 1.00 92.38 146 GLY A CA 1
ATOM 1155 C C . GLY A 1 146 ? -29.569 3.242 24.876 1.00 92.38 146 GLY A C 1
ATOM 1156 O O . GLY A 1 146 ? -29.432 2.265 24.148 1.00 92.38 146 GLY A O 1
ATOM 1157 N N . LEU A 1 147 ? -28.733 3.498 25.891 1.00 91.88 147 LEU A N 1
ATOM 1158 C CA . LEU A 1 147 ? -27.598 2.624 26.210 1.00 91.88 147 LEU A CA 1
ATOM 1159 C C . LEU A 1 147 ? -28.045 1.221 26.629 1.00 91.88 147 LEU A C 1
ATOM 1161 O O . LEU A 1 147 ? -27.464 0.241 26.176 1.00 91.88 147 LEU A O 1
ATOM 1165 N N . LYS A 1 148 ? -29.071 1.127 27.482 1.00 90.81 148 LYS A N 1
ATOM 1166 C CA . LYS A 1 148 ? -29.604 -0.148 27.974 1.00 90.81 148 LYS A CA 1
ATOM 1167 C C . LYS A 1 148 ? -30.223 -0.985 26.852 1.00 90.81 148 LYS A C 1
ATOM 1169 O O . LYS A 1 148 ? -30.061 -2.198 26.843 1.00 90.81 148 LYS A O 1
ATOM 1174 N N . ALA A 1 149 ? -30.959 -0.345 25.948 1.00 90.62 149 ALA A N 1
ATOM 1175 C CA . ALA A 1 149 ? -31.627 -1.006 24.831 1.00 90.62 149 ALA A CA 1
ATOM 1176 C C . ALA A 1 149 ? -30.693 -1.273 23.636 1.00 90.62 149 ALA A C 1
ATOM 1178 O O . ALA A 1 149 ? -31.157 -1.766 22.613 1.00 90.62 149 ALA A O 1
ATOM 1179 N N . GLU A 1 150 ? -29.407 -0.911 23.740 1.00 91.19 150 GLU A N 1
ATOM 1180 C CA . GLU A 1 150 ? -28.433 -0.955 22.637 1.00 91.19 150 GLU A CA 1
ATOM 1181 C C . GLU A 1 150 ? -28.880 -0.133 21.404 1.00 91.19 150 GLU A C 1
ATOM 1183 O O . GLU A 1 150 ? -28.415 -0.313 20.278 1.00 91.19 150 GLU A O 1
ATOM 1188 N N . GLU A 1 151 ? -29.761 0.850 21.612 1.00 92.94 151 GLU A N 1
ATOM 1189 C CA . GLU A 1 151 ? -30.270 1.757 20.583 1.00 92.94 151 GLU A CA 1
ATOM 1190 C C . GLU A 1 151 ? -29.324 2.951 20.391 1.00 92.94 151 GLU A C 1
ATOM 1192 O O . GLU A 1 151 ? -29.686 4.120 20.553 1.00 92.94 151 GLU A O 1
ATOM 1197 N N . TYR A 1 152 ? -28.078 2.674 20.006 1.00 92.69 152 TYR A N 1
ATOM 1198 C CA . TYR A 1 152 ? -27.023 3.690 19.903 1.00 92.69 152 TYR A CA 1
ATOM 1199 C C . TYR A 1 152 ? -27.370 4.842 18.952 1.00 92.69 152 TYR A C 1
ATOM 1201 O O . TYR A 1 152 ? -26.961 5.981 19.173 1.00 92.69 152 TYR A O 1
ATOM 1209 N N . LYS A 1 153 ? -28.194 4.589 17.929 1.00 91.88 153 LYS A N 1
ATOM 1210 C CA . LYS A 1 153 ? -28.704 5.635 17.032 1.00 91.88 153 LYS A CA 1
ATOM 1211 C C . LYS A 1 153 ? -29.518 6.697 17.781 1.00 91.88 153 LYS A C 1
ATOM 1213 O O . LYS A 1 153 ? -29.370 7.883 17.497 1.00 91.88 153 LYS A O 1
ATOM 1218 N N . ALA A 1 154 ? -30.347 6.294 18.744 1.00 92.19 154 ALA A N 1
ATOM 1219 C CA . ALA A 1 154 ? -31.124 7.225 19.559 1.00 92.19 154 ALA A CA 1
ATOM 1220 C C . ALA A 1 154 ? -30.209 8.076 20.455 1.00 92.19 154 ALA A C 1
ATOM 1222 O O . ALA A 1 154 ? -30.410 9.285 20.572 1.00 92.19 154 ALA A O 1
ATOM 1223 N N . CYS A 1 155 ? -29.152 7.476 21.013 1.00 93.38 155 CYS A N 1
ATOM 1224 C CA . CYS A 1 155 ? -28.124 8.200 21.765 1.00 93.38 155 CYS A CA 1
ATOM 1225 C C . CYS A 1 155 ? -27.406 9.241 20.893 1.00 93.38 155 CYS A C 1
ATOM 1227 O O . CYS A 1 155 ? -27.217 10.382 21.313 1.00 93.38 155 CYS A O 1
ATOM 1229 N N . VAL A 1 156 ? -27.041 8.878 19.662 1.00 93.44 156 VAL A N 1
ATOM 1230 C CA . VAL A 1 156 ? -26.390 9.796 18.718 1.00 93.44 156 VAL A CA 1
ATOM 1231 C C . VAL A 1 156 ? -27.328 10.936 18.297 1.00 93.44 156 VAL A C 1
ATOM 1233 O O . VAL A 1 156 ? -26.886 12.084 18.253 1.00 93.44 156 VAL A O 1
ATOM 1236 N N . ASN A 1 157 ? -28.620 10.663 18.067 1.00 93.12 157 ASN A N 1
ATOM 1237 C CA . ASN A 1 157 ? -29.625 11.707 17.816 1.00 93.12 157 ASN A CA 1
ATOM 1238 C C . ASN A 1 157 ? -29.684 12.718 18.966 1.00 93.12 157 ASN A C 1
ATOM 1240 O O . ASN A 1 157 ? -29.632 13.923 18.732 1.00 93.12 157 ASN A O 1
ATOM 1244 N N . LEU A 1 158 ? -29.715 12.228 20.207 1.00 93.62 158 LEU A N 1
ATOM 1245 C CA . LEU A 1 158 ? -29.720 13.090 21.384 1.00 93.62 158 LEU A CA 1
ATOM 1246 C C . LEU A 1 158 ? -28.435 13.930 21.482 1.00 93.62 158 LEU A C 1
ATOM 1248 O O . LEU A 1 158 ? -28.494 15.108 21.820 1.00 93.62 158 LEU A O 1
ATOM 1252 N N . ALA A 1 159 ? -27.271 13.358 21.156 1.00 93.69 159 ALA A N 1
ATOM 1253 C CA . ALA A 1 159 ? -26.011 14.104 21.120 1.00 93.69 159 ALA A CA 1
ATOM 1254 C C . ALA A 1 159 ? -26.065 15.266 20.110 1.00 93.69 159 ALA A C 1
ATOM 1256 O O . ALA A 1 159 ? -25.651 16.387 20.420 1.00 93.69 159 ALA A O 1
ATOM 1257 N N . PHE A 1 160 ? -26.627 15.009 18.925 1.00 92.56 160 PHE A N 1
ATOM 1258 C CA . PHE A 1 160 ? -26.821 16.019 17.888 1.00 92.56 160 PHE A CA 1
ATOM 1259 C C . PHE A 1 160 ? -27.760 17.145 18.349 1.00 92.56 160 PHE A C 1
ATOM 1261 O O . PHE A 1 160 ? -27.408 18.318 18.225 1.00 92.56 160 PHE A O 1
ATOM 1268 N N . GLU A 1 161 ? -28.903 16.810 18.959 1.00 92.19 161 GLU A N 1
ATOM 1269 C CA . GLU A 1 161 ? -29.844 17.789 19.535 1.00 92.19 161 GLU A CA 1
ATOM 1270 C C . GLU A 1 161 ? -29.189 18.659 20.621 1.00 92.19 161 GLU A C 1
ATOM 1272 O O . GLU A 1 161 ? -29.422 19.868 20.690 1.00 92.19 161 GLU A O 1
ATOM 1277 N N . LEU A 1 162 ? -28.308 18.064 21.430 1.00 91.31 162 LEU A N 1
ATOM 1278 C CA . LEU A 1 162 ? -27.522 18.752 22.459 1.00 91.31 162 LEU A CA 1
ATOM 1279 C C . LEU A 1 162 ? -26.312 19.522 21.903 1.00 91.31 162 LEU A C 1
ATOM 1281 O O . LEU A 1 162 ? -25.577 20.145 22.672 1.00 91.31 162 LEU A O 1
ATOM 1285 N N . LYS A 1 163 ? -26.095 19.500 20.580 1.00 90.62 163 LYS A N 1
ATOM 1286 C CA . LYS A 1 163 ? -24.971 20.142 19.877 1.00 90.62 163 LYS A CA 1
ATOM 1287 C C . LYS A 1 163 ? -23.594 19.723 20.405 1.00 90.62 163 LYS A C 1
ATOM 1289 O O . LYS A 1 163 ? -22.621 20.475 20.297 1.00 90.62 163 LYS A O 1
ATOM 1294 N N . CYS A 1 164 ? -23.488 18.511 20.942 1.00 91.44 164 CYS A N 1
ATOM 1295 C CA . CYS A 1 164 ? -22.244 17.928 21.434 1.00 91.44 164 CYS A CA 1
ATOM 1296 C C . CYS A 1 164 ? -21.952 16.597 20.730 1.00 91.44 164 CYS A C 1
ATOM 1298 O O . CYS A 1 164 ? -22.778 16.069 19.989 1.00 91.44 164 CYS A O 1
ATOM 1300 N N . VAL A 1 165 ? -20.738 16.075 20.889 1.00 91.12 165 VAL A N 1
ATOM 1301 C CA . VAL A 1 165 ? -20.365 14.773 20.314 1.00 91.12 165 VAL A CA 1
ATOM 1302 C C . VAL A 1 165 ? -20.720 13.651 21.299 1.00 91.12 165 VAL A C 1
ATOM 1304 O O . VAL A 1 165 ? -20.662 13.889 22.509 1.00 91.12 165 VAL A O 1
ATOM 1307 N N . PRO A 1 166 ? -21.031 12.422 20.841 1.00 90.62 166 PRO A N 1
ATOM 1308 C CA . PRO A 1 166 ? -21.471 11.333 21.724 1.00 90.62 166 PRO A CA 1
ATOM 1309 C C . PRO A 1 166 ? -20.543 11.059 22.917 1.00 90.62 166 PRO A C 1
ATOM 1311 O O . PRO A 1 166 ? -21.012 10.784 24.018 1.00 90.62 166 PRO A O 1
ATOM 1314 N N . THR A 1 167 ? -19.226 11.202 22.739 1.00 88.25 167 THR A N 1
ATOM 1315 C CA . THR A 1 167 ? -18.229 11.000 23.807 1.00 88.25 167 THR A CA 1
ATOM 1316 C C . THR A 1 167 ? -18.287 12.048 24.918 1.00 88.25 167 THR A C 1
ATOM 1318 O O . THR A 1 167 ? -17.855 11.780 26.038 1.00 88.25 167 THR A O 1
ATOM 1321 N N . ASP A 1 168 ? -18.809 13.239 24.622 1.00 90.12 168 ASP A N 1
ATOM 1322 C CA . ASP A 1 168 ? -18.906 14.350 25.571 1.00 90.12 168 ASP A CA 1
ATOM 1323 C C . ASP A 1 168 ? -20.283 14.412 26.249 1.00 90.12 168 ASP A C 1
ATOM 1325 O O . ASP A 1 168 ? -20.431 15.085 27.275 1.00 90.12 168 ASP A O 1
ATOM 1329 N N . VAL A 1 169 ? -21.274 13.660 25.747 1.00 92.25 169 VAL A N 1
ATOM 1330 C CA . VAL A 1 169 ? -22.624 13.609 26.326 1.00 92.25 169 VAL A CA 1
ATOM 1331 C C . VAL A 1 169 ? -22.598 13.234 27.811 1.00 92.25 169 VAL A C 1
ATOM 1333 O O . VAL A 1 169 ? -23.183 13.990 28.593 1.00 92.25 169 VAL A O 1
ATOM 1336 N N . PRO A 1 170 ? -21.889 12.177 28.267 1.00 91.69 170 PRO A N 1
ATOM 1337 C CA . PRO A 1 170 ? -21.891 11.824 29.684 1.00 91.69 170 PRO A CA 1
ATOM 1338 C C . PRO A 1 170 ? -21.396 12.963 30.577 1.00 91.69 170 PRO A C 1
ATOM 1340 O O . PRO A 1 170 ? -22.009 13.255 31.600 1.00 91.69 170 PRO A O 1
ATOM 1343 N N . LYS A 1 171 ? -20.355 13.688 30.147 1.00 90.31 171 LYS A N 1
ATOM 1344 C CA . LYS A 1 171 ? -19.852 14.861 30.875 1.00 90.31 171 LYS A CA 1
ATOM 1345 C C . LYS A 1 171 ? -20.889 15.980 30.913 1.00 90.31 171 LYS A C 1
ATOM 1347 O O . LYS A 1 171 ? -21.134 16.534 31.978 1.00 90.31 171 LYS A O 1
ATOM 1352 N N . SER A 1 172 ? -21.533 16.277 29.782 1.00 90.31 172 SER A N 1
ATOM 1353 C CA . SER A 1 172 ? -22.572 17.317 29.707 1.00 90.31 172 SER A CA 1
ATOM 1354 C C . SER A 1 172 ? -23.798 17.003 30.576 1.00 90.31 172 SER A C 1
ATOM 1356 O O . SER A 1 172 ? -24.438 17.908 31.109 1.00 90.31 172 SER A O 1
ATOM 1358 N N . LEU A 1 173 ? -24.095 15.714 30.768 1.00 91.38 173 LEU A N 1
ATOM 1359 C CA . LEU A 1 173 ? -25.234 15.234 31.545 1.00 91.38 173 LEU A CA 1
ATOM 1360 C C . LEU A 1 173 ? -24.885 14.864 32.999 1.00 91.38 173 LEU A C 1
ATOM 1362 O O . LEU A 1 173 ? -25.791 14.483 33.740 1.00 91.38 173 LEU A O 1
ATOM 1366 N N . ASN A 1 174 ? -23.631 15.020 33.444 1.00 89.94 174 ASN A N 1
ATOM 1367 C CA . ASN A 1 174 ? -23.127 14.556 34.751 1.00 89.94 174 ASN A CA 1
ATOM 1368 C C . ASN A 1 174 ? -23.335 13.045 34.995 1.00 89.94 174 ASN A C 1
ATOM 1370 O O . ASN A 1 174 ? -23.697 12.624 36.093 1.00 89.94 174 ASN A O 1
ATOM 1374 N N . LEU A 1 175 ? -23.124 12.237 33.960 1.00 91.50 175 LEU A N 1
ATOM 1375 C CA . LEU A 1 175 ? -23.194 10.777 33.974 1.00 91.50 175 LEU A CA 1
ATOM 1376 C C . LEU A 1 175 ? -21.783 10.161 33.945 1.00 91.50 175 LEU A C 1
ATOM 1378 O O . LEU A 1 175 ? -20.827 10.828 33.531 1.00 91.50 175 LEU A O 1
ATOM 1382 N N . PRO A 1 176 ? -21.625 8.896 34.373 1.00 88.38 176 PRO A N 1
ATOM 1383 C CA . PRO A 1 176 ? -20.340 8.213 34.299 1.00 88.38 176 PRO A CA 1
ATOM 1384 C C . PRO A 1 176 ? -19.873 8.060 32.850 1.00 88.38 176 PRO A C 1
ATOM 1386 O O . PRO A 1 176 ? -20.675 7.914 31.925 1.00 88.38 176 PRO A O 1
ATOM 1389 N N . LEU A 1 177 ? -18.553 8.077 32.655 1.00 85.69 177 LEU A N 1
ATOM 1390 C CA . LEU A 1 177 ? -17.959 7.854 31.341 1.00 85.69 177 LEU A CA 1
ATOM 1391 C C . LEU A 1 177 ? -18.324 6.463 30.827 1.00 85.69 177 LEU A C 1
ATOM 1393 O O . LEU A 1 177 ? -18.165 5.464 31.525 1.00 85.69 177 LEU A O 1
ATOM 1397 N N . VAL A 1 178 ? -18.791 6.426 29.586 1.00 80.62 178 VAL A N 1
ATOM 1398 C CA . VAL A 1 178 ? -19.206 5.211 28.894 1.00 80.62 178 VAL A CA 1
ATOM 1399 C C . VAL A 1 178 ? -18.002 4.640 28.159 1.00 80.62 178 VAL A C 1
ATOM 1401 O O . VAL A 1 178 ? -17.522 5.235 27.195 1.00 80.62 178 VAL A O 1
ATOM 1404 N N . THR A 1 179 ? -17.476 3.516 28.644 1.00 80.06 179 THR A N 1
ATOM 1405 C CA . THR A 1 179 ? -16.305 2.851 28.050 1.00 80.06 179 THR A CA 1
ATOM 1406 C C . THR A 1 179 ? -16.670 1.579 27.297 1.00 80.06 179 THR A C 1
ATOM 1408 O O . THR A 1 179 ? -16.076 1.321 26.256 1.00 80.06 179 THR A O 1
ATOM 1411 N N . SER A 1 180 ? -17.650 0.812 27.780 1.00 83.00 180 SER A N 1
ATOM 1412 C CA . SER A 1 180 ? -18.022 -0.500 27.236 1.00 83.00 180 SER A CA 1
ATOM 1413 C C . SER A 1 180 ? -18.636 -0.418 25.837 1.00 83.00 180 SER A C 1
ATOM 1415 O O . SER A 1 180 ? -18.182 -1.118 24.942 1.00 83.00 180 SER A O 1
ATOM 1417 N N . CYS A 1 181 ? -19.599 0.480 25.620 1.00 86.25 181 CYS A N 1
ATOM 1418 C CA . CYS A 1 181 ? -20.284 0.664 24.331 1.00 86.25 181 CYS A CA 1
ATOM 1419 C C . CYS A 1 181 ? -19.801 1.898 23.548 1.00 86.25 181 CYS A C 1
ATOM 1421 O O . CYS A 1 181 ? -20.489 2.415 22.665 1.00 86.25 181 CYS A O 1
ATOM 1423 N N . ARG A 1 182 ? -18.598 2.402 23.863 1.00 88.06 182 ARG A N 1
ATOM 1424 C CA . ARG A 1 182 ? -18.004 3.561 23.176 1.00 88.06 182 ARG A CA 1
ATOM 1425 C C . ARG A 1 182 ? -17.866 3.312 21.671 1.00 88.06 182 ARG A C 1
ATOM 1427 O O . ARG A 1 182 ? -18.217 4.180 20.876 1.00 88.06 182 ARG A O 1
ATOM 1434 N N . ARG A 1 183 ? -17.376 2.128 21.300 1.00 87.56 183 ARG A N 1
ATOM 1435 C CA . ARG A 1 183 ? -17.175 1.721 19.905 1.00 87.56 183 ARG A CA 1
ATOM 1436 C C . ARG A 1 183 ? -18.495 1.699 19.132 1.00 87.56 183 ARG A C 1
ATOM 1438 O O . ARG A 1 183 ? -18.561 2.237 18.032 1.00 87.56 183 ARG A O 1
ATOM 1445 N N . ASP A 1 184 ? -19.559 1.165 19.726 1.00 89.12 184 ASP A N 1
ATOM 1446 C CA . ASP A 1 184 ? -20.871 1.074 19.077 1.00 89.12 184 ASP A CA 1
ATOM 1447 C C . ASP A 1 184 ? -21.538 2.445 18.906 1.00 89.12 184 ASP A C 1
ATOM 1449 O O . ASP A 1 184 ? -22.113 2.732 17.855 1.00 89.12 184 ASP A O 1
ATOM 1453 N N . LEU A 1 185 ? -21.379 3.342 19.887 1.00 90.19 185 LEU A N 1
ATOM 1454 C CA . LEU A 1 185 ? -21.797 4.745 19.769 1.00 90.19 185 LEU A CA 1
ATOM 1455 C C . LEU A 1 185 ? -21.072 5.470 18.628 1.00 90.19 185 LEU A C 1
ATOM 1457 O O . LEU A 1 185 ? -21.694 6.252 17.908 1.00 90.19 185 LEU A O 1
ATOM 1461 N N . GLN A 1 186 ? -19.775 5.210 18.452 1.00 88.62 186 GLN A N 1
ATOM 1462 C CA . GLN A 1 186 ? -18.998 5.780 17.351 1.00 88.62 186 GLN A CA 1
ATOM 1463 C C . GLN A 1 186 ? -19.440 5.216 15.998 1.00 88.62 186 GLN A C 1
ATOM 1465 O O . GLN A 1 186 ? -19.699 5.975 15.066 1.00 88.62 186 GLN A O 1
ATOM 1470 N N . ASN A 1 187 ? -19.640 3.902 15.897 1.00 86.44 187 ASN A N 1
ATOM 1471 C CA . ASN A 1 187 ? -20.133 3.270 14.672 1.00 86.44 187 ASN A CA 1
ATOM 1472 C C . ASN A 1 187 ? -21.553 3.739 14.306 1.00 86.44 187 ASN A C 1
ATOM 1474 O O . ASN A 1 187 ? -21.873 3.905 13.125 1.00 86.44 187 ASN A O 1
ATOM 1478 N N . ALA A 1 188 ? -22.393 4.055 15.295 1.00 91.06 188 ALA A N 1
ATOM 1479 C CA . ALA A 1 188 ? -23.723 4.612 15.068 1.00 91.06 188 ALA A CA 1
ATOM 1480 C C . ALA A 1 188 ? -23.711 6.001 14.395 1.00 91.06 188 ALA A C 1
ATOM 1482 O O . ALA A 1 188 ? -24.704 6.359 13.751 1.00 91.06 188 ALA A O 1
ATOM 1483 N N . LEU A 1 189 ? -22.602 6.759 14.439 1.00 91.12 189 LEU A N 1
ATOM 1484 C CA . LEU A 1 189 ? -22.452 8.022 13.694 1.00 91.12 189 LEU A CA 1
ATOM 1485 C C . LEU A 1 189 ? -22.647 7.834 12.184 1.00 91.12 189 LEU A C 1
ATOM 1487 O O . LEU A 1 189 ? -23.204 8.697 11.506 1.00 91.12 189 LEU A O 1
ATOM 1491 N N . LEU A 1 190 ? -22.259 6.674 11.646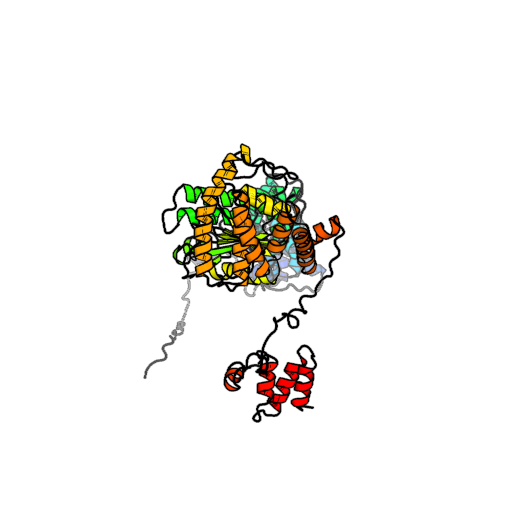 1.00 88.62 190 LEU A N 1
ATOM 1492 C CA . LEU A 1 190 ? -22.378 6.355 10.220 1.00 88.62 190 LEU A CA 1
ATOM 1493 C C . LEU A 1 190 ? -23.834 6.286 9.731 1.00 88.62 190 LEU A C 1
ATOM 1495 O O . LEU A 1 190 ? -24.077 6.293 8.517 1.00 88.62 190 LEU A O 1
ATOM 1499 N N . SER A 1 191 ? -24.803 6.232 10.653 1.00 86.12 191 SER A N 1
ATOM 1500 C CA . SER A 1 191 ? -26.234 6.290 10.340 1.00 86.12 191 SER A CA 1
ATOM 1501 C C . SER A 1 191 ? -26.699 7.681 9.891 1.00 86.12 191 SER A C 1
ATOM 1503 O O . SER A 1 191 ? -27.674 7.775 9.147 1.00 86.12 191 SER A O 1
ATOM 1505 N N . PHE A 1 192 ? -25.980 8.743 10.273 1.00 84.50 192 PHE A N 1
ATOM 1506 C CA . PHE A 1 192 ? -26.227 10.116 9.818 1.00 84.50 192 PHE A CA 1
ATOM 1507 C C . PHE A 1 192 ? -25.625 10.398 8.441 1.00 84.50 192 PHE A C 1
ATOM 1509 O O . PHE A 1 192 ? -26.039 11.330 7.755 1.00 84.50 192 PHE A O 1
ATOM 1516 N N . VAL A 1 193 ? -24.654 9.586 8.019 1.00 86.31 193 VAL A N 1
ATOM 1517 C CA . VAL A 1 193 ? -23.937 9.764 6.759 1.00 86.31 193 VAL A CA 1
ATOM 1518 C C . VAL A 1 193 ? -24.839 9.383 5.580 1.00 86.31 193 VAL A C 1
ATOM 1520 O O . VAL A 1 193 ? -25.031 8.195 5.280 1.00 86.31 193 VAL A O 1
ATOM 1523 N N . THR A 1 194 ? -25.368 10.405 4.905 1.00 84.50 194 THR A N 1
ATOM 1524 C CA . THR A 1 194 ? -26.265 10.311 3.742 1.00 84.50 194 THR A CA 1
ATOM 1525 C C . THR A 1 194 ? -25.717 11.107 2.553 1.00 84.50 194 THR A C 1
ATOM 1527 O O . THR A 1 194 ? -24.752 11.852 2.687 1.00 84.50 194 THR A O 1
ATOM 1530 N N . ALA A 1 195 ? -26.311 10.946 1.365 1.00 77.62 195 ALA A N 1
ATOM 1531 C CA . ALA A 1 195 ? -25.843 11.625 0.153 1.00 77.62 195 ALA A CA 1
ATOM 1532 C C . ALA A 1 195 ? -26.077 13.146 0.155 1.00 77.62 195 ALA A C 1
ATOM 1534 O O . ALA A 1 195 ? -25.374 13.846 -0.559 1.00 77.62 195 ALA A O 1
ATOM 1535 N N . ASN A 1 196 ? -27.010 13.656 0.962 1.00 79.75 196 ASN A N 1
ATOM 1536 C CA . ASN A 1 196 ? -27.358 15.078 1.010 1.00 79.75 196 ASN A CA 1
ATOM 1537 C C . ASN A 1 196 ? -27.218 15.597 2.447 1.00 79.75 196 ASN A C 1
ATOM 1539 O O . ASN A 1 196 ? -28.217 15.838 3.124 1.00 79.75 196 ASN A O 1
ATOM 1543 N N . LEU A 1 197 ? -25.982 15.723 2.933 1.00 84.75 197 LEU A N 1
ATOM 1544 C CA . LEU A 1 197 ? -25.717 16.285 4.257 1.00 84.75 197 LEU A CA 1
ATOM 1545 C C . LEU A 1 197 ? -25.749 17.816 4.211 1.00 84.75 197 LEU A C 1
ATOM 1547 O O . LEU A 1 197 ? -25.096 18.445 3.381 1.00 84.75 197 LEU A O 1
ATOM 1551 N N . GLY A 1 198 ? -26.474 18.423 5.151 1.00 86.75 198 GLY A N 1
ATOM 1552 C CA . GLY A 1 198 ? -26.347 19.853 5.421 1.00 86.75 198 GLY A CA 1
ATOM 1553 C C . GLY A 1 198 ? -24.971 20.187 6.009 1.00 86.75 198 GLY A C 1
ATOM 1554 O O . GLY A 1 198 ? -24.345 19.351 6.665 1.00 86.75 198 GLY A O 1
ATOM 1555 N N . ALA A 1 199 ? -24.513 21.427 5.813 1.00 85.81 199 ALA A N 1
ATOM 1556 C CA . ALA A 1 199 ? -23.204 21.878 6.293 1.00 85.81 199 ALA A CA 1
ATOM 1557 C C . ALA A 1 199 ? -23.038 21.709 7.817 1.00 85.81 199 ALA A C 1
ATOM 1559 O O . ALA A 1 199 ? -22.008 21.219 8.268 1.00 85.81 199 ALA A O 1
ATOM 1560 N N . GLU A 1 200 ? -24.073 22.029 8.605 1.00 87.94 200 GLU A N 1
ATOM 1561 C CA . GLU A 1 200 ? -24.052 21.882 10.069 1.00 87.94 200 GLU A CA 1
ATOM 1562 C C . GLU A 1 200 ? -23.849 20.422 10.501 1.00 87.94 200 GLU A C 1
ATOM 1564 O O . GLU A 1 200 ? -22.994 20.132 11.340 1.00 87.94 200 GLU A O 1
ATOM 1569 N N . THR A 1 201 ? -24.579 19.487 9.885 1.00 89.69 201 THR A N 1
ATOM 1570 C CA . THR A 1 201 ? -24.459 18.052 10.177 1.00 89.69 201 THR A CA 1
ATOM 1571 C C . THR A 1 201 ? -23.085 17.518 9.790 1.00 89.69 201 THR A C 1
ATOM 1573 O O . THR A 1 201 ? -22.496 16.748 10.546 1.00 89.69 201 THR A O 1
ATOM 1576 N N . ARG A 1 202 ? -22.541 17.952 8.647 1.00 89.12 202 ARG A N 1
ATOM 1577 C CA . ARG A 1 202 ? -21.197 17.565 8.206 1.00 89.12 202 ARG A CA 1
ATOM 1578 C C . ARG A 1 202 ? -20.123 18.039 9.187 1.00 89.12 202 ARG A C 1
ATOM 1580 O O . ARG A 1 202 ? -19.325 17.225 9.637 1.00 89.12 202 ARG A O 1
ATOM 1587 N N . THR A 1 203 ? -20.129 19.318 9.564 1.00 90.12 203 THR A N 1
ATOM 1588 C CA . THR A 1 203 ? -19.150 19.867 10.518 1.00 90.12 203 THR A CA 1
ATOM 1589 C C . THR A 1 203 ? -19.268 19.210 11.894 1.00 90.12 203 THR A C 1
ATOM 1591 O O . THR A 1 203 ? -18.267 19.007 12.583 1.00 90.12 203 THR A O 1
ATOM 1594 N N . TRP A 1 204 ? -20.485 18.859 12.314 1.00 93.62 204 TRP A N 1
ATOM 1595 C CA . TRP A 1 204 ? -20.691 18.105 13.546 1.00 93.62 204 TRP A CA 1
ATOM 1596 C C . TRP A 1 204 ? -20.125 16.677 13.453 1.00 93.62 204 TRP A C 1
ATOM 1598 O O . TRP A 1 204 ? -19.452 16.243 14.388 1.00 93.62 204 TRP A O 1
ATOM 1608 N N . LEU A 1 205 ? -20.316 15.980 12.326 1.00 93.06 205 LEU A N 1
ATOM 1609 C CA . LEU A 1 205 ? -19.751 14.646 12.086 1.00 93.06 205 LEU A CA 1
ATOM 1610 C C . LEU A 1 205 ? -18.220 14.660 12.054 1.00 93.06 205 LEU A C 1
ATOM 1612 O O . LEU A 1 205 ? -17.606 13.842 12.728 1.00 93.06 205 LEU A O 1
ATOM 1616 N N . GLU A 1 206 ? -17.598 15.606 11.346 1.00 90.44 206 GLU A N 1
ATOM 1617 C CA . GLU A 1 206 ? -16.132 15.744 11.300 1.00 90.44 206 GLU A CA 1
ATOM 1618 C C . GLU A 1 206 ? -15.550 15.946 12.715 1.00 90.44 206 GLU A C 1
ATOM 1620 O O . GLU A 1 206 ? -14.577 15.293 13.096 1.00 90.44 206 GLU A O 1
ATOM 1625 N N . ARG A 1 207 ? -16.213 16.759 13.551 1.00 91.25 207 ARG A N 1
ATOM 1626 C CA . ARG A 1 207 ? -15.848 16.949 14.968 1.00 91.25 207 ARG A CA 1
ATOM 1627 C C . ARG A 1 207 ? -16.052 15.690 15.815 1.00 91.25 207 ARG A C 1
ATOM 1629 O O . ARG A 1 207 ? -15.305 15.461 16.766 1.00 91.25 207 ARG A O 1
ATOM 1636 N N . ALA A 1 208 ? -17.082 14.899 15.525 1.00 91.62 208 ALA A N 1
ATOM 1637 C CA . ALA A 1 208 ? -17.322 13.636 16.214 1.00 91.62 208 ALA A CA 1
ATOM 1638 C C . ALA A 1 208 ? -16.250 12.600 15.839 1.00 91.62 208 ALA A C 1
ATOM 1640 O O . ALA A 1 208 ? -15.649 11.993 16.727 1.00 91.62 208 ALA A O 1
ATOM 1641 N N . PHE A 1 209 ? -15.928 12.483 14.548 1.00 91.38 209 PHE A N 1
ATOM 1642 C CA . PHE A 1 209 ? -14.886 11.593 14.048 1.00 91.38 209 PHE A CA 1
ATOM 1643 C C . PHE A 1 209 ? -13.508 11.942 14.612 1.00 91.38 209 PHE A C 1
ATOM 1645 O O . PHE A 1 209 ? -12.779 11.034 15.009 1.00 91.38 209 PHE A O 1
ATOM 1652 N N . SER A 1 210 ? -13.174 13.228 14.765 1.00 87.31 210 SER A N 1
ATOM 1653 C CA . SER A 1 210 ? -11.888 13.660 15.334 1.00 87.31 210 SER A CA 1
ATOM 1654 C C . SER A 1 210 ? -11.699 13.314 16.822 1.00 87.31 210 SER A C 1
ATOM 1656 O O . SER A 1 210 ? -10.605 13.473 17.356 1.00 87.31 210 SER A O 1
ATOM 1658 N N . LYS A 1 211 ? -12.753 12.882 17.531 1.00 89.19 211 LYS A N 1
ATOM 1659 C CA . LYS A 1 211 ? -12.687 12.407 18.930 1.00 89.19 211 LYS A CA 1
ATOM 1660 C C . LYS A 1 211 ? -12.567 10.884 19.044 1.00 89.19 211 LYS A C 1
ATOM 1662 O O . LYS A 1 211 ? -12.486 10.355 20.159 1.00 89.19 211 LYS A O 1
ATOM 1667 N N . SER A 1 212 ? -12.566 10.190 17.911 1.00 88.88 212 SER A N 1
ATOM 1668 C CA . SER A 1 212 ? -12.399 8.742 17.840 1.00 88.88 212 SER A CA 1
ATOM 1669 C C . SER A 1 212 ? -10.985 8.343 18.248 1.00 88.88 212 SER A C 1
ATOM 1671 O O . SER A 1 212 ? -10.017 9.063 18.007 1.00 88.88 212 SER A O 1
ATOM 1673 N N . THR A 1 213 ? -10.856 7.179 18.876 1.00 89.62 213 THR A N 1
ATOM 1674 C CA . THR A 1 213 ? -9.556 6.510 19.001 1.00 89.62 213 THR A CA 1
ATOM 1675 C C . THR A 1 213 ? -9.075 6.044 17.628 1.00 89.62 213 THR A C 1
ATOM 1677 O O . THR A 1 213 ? -9.859 5.943 16.688 1.00 89.62 213 THR A O 1
ATOM 1680 N N . ARG A 1 214 ? -7.792 5.696 17.516 1.00 85.62 214 ARG A N 1
ATOM 1681 C CA . ARG A 1 214 ? -7.201 5.211 16.263 1.00 85.62 214 ARG A CA 1
ATOM 1682 C C . ARG A 1 214 ? -7.941 3.998 15.675 1.00 85.62 214 ARG A C 1
ATOM 1684 O O . ARG A 1 214 ? -8.258 3.999 14.493 1.00 85.62 214 ARG A O 1
ATOM 1691 N N . LEU A 1 215 ? -8.307 3.019 16.511 1.00 87.38 215 LEU A N 1
ATOM 1692 C CA . LEU A 1 215 ? -9.077 1.836 16.089 1.00 87.38 215 LEU A CA 1
ATOM 1693 C C . LEU A 1 215 ? -10.492 2.193 15.606 1.00 87.38 215 LEU A C 1
ATOM 1695 O O . LEU A 1 215 ? -10.917 1.732 14.552 1.00 87.38 215 LEU A O 1
ATOM 1699 N N . GLU A 1 216 ? -11.199 3.052 16.344 1.00 90.06 216 GLU A N 1
ATOM 1700 C CA . GLU A 1 216 ? -12.530 3.545 15.951 1.00 90.06 216 GLU A CA 1
ATOM 1701 C C . GLU A 1 216 ? -12.462 4.310 14.618 1.00 90.06 216 GLU A C 1
ATOM 1703 O O . GLU A 1 216 ? -13.322 4.159 13.756 1.00 90.06 216 GLU A O 1
ATOM 1708 N N . MET A 1 217 ? -11.409 5.105 14.425 1.00 89.75 217 MET A N 1
ATOM 1709 C CA . MET A 1 217 ? -11.198 5.894 13.216 1.00 89.75 217 MET A CA 1
ATOM 1710 C C . MET A 1 217 ? -10.987 5.013 11.980 1.00 89.75 217 MET A C 1
ATOM 1712 O O . MET A 1 217 ? -11.577 5.291 10.938 1.00 89.75 217 MET A O 1
ATOM 1716 N N . ILE A 1 218 ? -10.217 3.925 12.104 1.00 87.69 218 ILE A N 1
ATOM 1717 C CA . ILE A 1 218 ? -10.043 2.929 11.035 1.00 87.69 218 ILE A CA 1
ATOM 1718 C C . ILE A 1 218 ? -11.393 2.340 10.618 1.00 87.69 218 ILE A C 1
ATOM 1720 O O . ILE A 1 218 ? -11.713 2.316 9.431 1.00 87.69 218 ILE A O 1
ATOM 1724 N N . GLU A 1 219 ? -12.214 1.918 11.583 1.00 90.56 219 GLU A N 1
ATOM 1725 C CA . GLU A 1 219 ? -13.532 1.324 11.319 1.00 90.56 219 GLU A CA 1
ATOM 1726 C C . GLU A 1 219 ? -14.495 2.296 10.642 1.00 90.56 219 GLU A C 1
ATOM 1728 O O . GLU A 1 219 ? -15.209 1.921 9.705 1.00 90.56 219 GLU A O 1
ATOM 1733 N N . ILE A 1 220 ? -14.500 3.551 11.098 1.00 91.50 220 ILE A N 1
ATOM 1734 C CA . ILE A 1 220 ? -15.305 4.624 10.514 1.00 91.50 220 ILE A CA 1
ATOM 1735 C C . ILE A 1 220 ? -14.883 4.862 9.067 1.00 91.50 220 ILE A C 1
ATOM 1737 O O . ILE A 1 220 ? -15.747 4.914 8.191 1.00 91.50 220 ILE A O 1
ATOM 1741 N N . VAL A 1 221 ? -13.580 4.982 8.801 1.00 91.75 221 VAL A N 1
ATOM 1742 C CA . VAL A 1 221 ? -13.054 5.219 7.450 1.00 91.75 221 VAL A CA 1
ATOM 1743 C C . VAL A 1 221 ? -13.360 4.045 6.528 1.00 91.75 221 VAL A C 1
ATOM 1745 O O . VAL A 1 221 ? -13.900 4.257 5.441 1.00 91.75 221 VAL A O 1
ATOM 1748 N N . ASP A 1 222 ? -13.104 2.812 6.968 1.00 90.81 222 ASP A N 1
ATOM 1749 C CA . ASP A 1 222 ? -13.415 1.615 6.186 1.00 90.81 222 ASP A CA 1
ATOM 1750 C C . ASP A 1 222 ? -14.910 1.537 5.851 1.00 90.81 222 ASP A C 1
ATOM 1752 O O . ASP A 1 222 ? -15.293 1.307 4.703 1.00 90.81 222 ASP A O 1
ATOM 1756 N N . SER A 1 223 ? -15.775 1.811 6.825 1.00 90.69 223 SER A N 1
ATOM 1757 C CA . SER A 1 223 ? -17.225 1.783 6.623 1.00 90.69 223 SER A CA 1
ATOM 1758 C C . SER A 1 223 ? -17.731 2.938 5.753 1.00 90.69 223 SER A C 1
ATOM 1760 O O . SER A 1 223 ? -18.679 2.769 4.980 1.00 90.69 223 SER A O 1
ATOM 1762 N N . LEU A 1 224 ? -17.110 4.117 5.850 1.00 90.69 224 LEU A N 1
ATOM 1763 C CA . LEU A 1 224 ? -17.426 5.283 5.026 1.00 90.69 224 LEU A CA 1
ATOM 1764 C C . LEU A 1 224 ? -17.081 5.022 3.556 1.00 90.69 224 LEU A C 1
ATOM 1766 O O . LEU A 1 224 ? -17.901 5.295 2.679 1.00 90.69 224 LEU A O 1
ATOM 1770 N N . LEU A 1 225 ? -15.910 4.441 3.289 1.00 89.44 225 LEU A N 1
ATOM 1771 C CA . LEU A 1 225 ? -15.415 4.166 1.936 1.00 89.44 225 LEU A CA 1
ATOM 1772 C C . LEU A 1 225 ? -16.135 3.006 1.241 1.00 89.44 225 LEU A C 1
ATOM 1774 O O . LEU A 1 225 ? -16.054 2.875 0.018 1.00 89.44 225 LEU A O 1
ATOM 1778 N N . VAL A 1 226 ? -16.892 2.185 1.973 1.00 88.19 226 VAL A N 1
ATOM 1779 C CA . VAL A 1 226 ? -17.826 1.214 1.377 1.00 88.19 226 VAL A CA 1
ATOM 1780 C C . VAL A 1 226 ? -19.037 1.912 0.742 1.00 88.19 226 VAL A C 1
ATOM 1782 O O . VAL A 1 226 ? -19.608 1.392 -0.221 1.00 88.19 226 VAL A O 1
ATOM 1785 N N . LYS A 1 227 ? -19.432 3.098 1.227 1.00 84.56 227 LYS A N 1
ATOM 1786 C CA . LYS A 1 227 ? -20.591 3.834 0.696 1.00 84.56 227 LYS A CA 1
ATOM 1787 C C . LYS A 1 227 ? -20.336 4.360 -0.730 1.00 84.56 227 LYS A C 1
ATOM 1789 O O . LYS A 1 227 ? -19.242 4.272 -1.288 1.00 84.56 227 LYS A O 1
ATOM 1794 N N . LYS A 1 228 ? -21.399 4.875 -1.363 1.00 82.62 228 LYS A N 1
ATOM 1795 C CA . LYS A 1 228 ? -21.332 5.473 -2.708 1.00 82.62 228 LYS A CA 1
ATOM 1796 C C . LYS A 1 228 ? -20.396 6.685 -2.723 1.00 82.62 228 LYS A C 1
ATOM 1798 O O . LYS A 1 228 ? -20.295 7.403 -1.733 1.00 82.62 228 LYS A O 1
ATOM 1803 N N . GLU A 1 229 ? -19.791 6.943 -3.877 1.00 81.00 229 GLU A N 1
ATOM 1804 C CA . GLU A 1 229 ? -18.835 8.038 -4.083 1.00 81.00 229 GLU A CA 1
ATOM 1805 C C . GLU A 1 229 ? -19.392 9.410 -3.720 1.00 81.00 229 GLU A C 1
ATOM 1807 O O . GLU A 1 229 ? -18.760 10.153 -2.979 1.00 81.00 229 GLU A O 1
ATOM 1812 N N . SER A 1 230 ? -20.646 9.678 -4.091 1.00 82.50 230 SER A N 1
ATOM 1813 C CA . SER A 1 230 ? -21.362 10.907 -3.728 1.00 82.50 230 SER A CA 1
ATOM 1814 C C . SER A 1 230 ? -21.451 11.168 -2.219 1.00 82.50 230 SER A C 1
ATOM 1816 O O . SER A 1 230 ? -21.763 12.280 -1.808 1.00 82.50 230 SER A O 1
ATOM 1818 N N . VAL A 1 231 ? -21.266 10.139 -1.389 1.00 84.38 231 VAL A N 1
ATOM 1819 C CA . VAL A 1 231 ? -21.368 10.220 0.070 1.00 84.38 231 VAL A CA 1
ATOM 1820 C C . VAL A 1 231 ? -20.001 10.483 0.690 1.00 84.38 231 VAL A C 1
ATOM 1822 O O . VAL A 1 231 ? -19.867 11.420 1.470 1.00 84.38 231 VAL A O 1
ATOM 1825 N N . PHE A 1 232 ? -18.981 9.685 0.358 1.00 85.38 232 PHE A N 1
ATOM 1826 C CA . PHE A 1 232 ? -17.659 9.869 0.965 1.00 85.38 232 PHE A CA 1
ATOM 1827 C C . PHE A 1 232 ? -16.915 11.080 0.387 1.00 85.38 232 PHE A C 1
ATOM 1829 O O . PHE A 1 232 ? -16.096 11.661 1.094 1.00 85.38 232 PHE A O 1
ATOM 1836 N N . SER A 1 233 ? -17.219 11.507 -0.848 1.00 85.81 233 SER A N 1
ATOM 1837 C CA . SER A 1 233 ? -16.601 12.693 -1.462 1.00 85.81 233 SER A CA 1
ATOM 1838 C C . SER A 1 233 ? -16.832 13.964 -0.637 1.00 85.81 233 SER A C 1
ATOM 1840 O O . SER A 1 233 ? -15.986 14.856 -0.576 1.00 85.81 233 SER A O 1
ATOM 1842 N N . GLN A 1 234 ? -17.947 14.006 0.098 1.00 88.06 234 GLN A N 1
ATOM 1843 C CA . GLN A 1 234 ? -18.264 15.067 1.049 1.00 88.06 234 GLN A CA 1
ATOM 1844 C C . GLN A 1 234 ? -17.305 15.118 2.236 1.00 88.06 234 GLN A C 1
ATOM 1846 O O . GLN A 1 234 ? -17.321 16.103 2.946 1.00 88.06 234 GLN A O 1
ATOM 1851 N N . PHE A 1 235 ? -16.466 14.113 2.466 1.00 90.00 235 PHE A N 1
ATOM 1852 C CA . PHE A 1 235 ? -15.510 14.077 3.571 1.00 90.00 235 PHE A CA 1
ATOM 1853 C C . PHE A 1 235 ? -14.056 14.086 3.089 1.00 90.00 235 PHE A C 1
ATOM 1855 O O . PHE A 1 235 ? -13.161 13.852 3.893 1.00 90.00 235 PHE A O 1
ATOM 1862 N N . LEU A 1 236 ? -13.793 14.375 1.805 1.00 86.31 236 LEU A N 1
ATOM 1863 C CA . LEU A 1 236 ? -12.442 14.297 1.236 1.00 86.31 236 LEU A CA 1
ATOM 1864 C C . LEU A 1 236 ? -11.415 15.145 1.985 1.00 86.31 236 LEU A C 1
ATOM 1866 O O . LEU A 1 236 ? -10.329 14.653 2.234 1.00 86.31 236 LEU A O 1
ATOM 1870 N N . ASN A 1 237 ? -11.752 16.365 2.412 1.00 86.62 237 ASN A N 1
ATOM 1871 C CA . ASN A 1 237 ? -10.808 17.206 3.162 1.00 86.62 237 ASN A CA 1
ATOM 1872 C C . ASN A 1 237 ? -10.363 16.536 4.471 1.00 86.62 237 ASN A C 1
ATOM 1874 O O . ASN A 1 237 ? -9.171 16.423 4.733 1.00 86.62 237 ASN A O 1
ATOM 1878 N N . TRP A 1 238 ? -11.322 16.030 5.250 1.00 89.69 238 TRP A N 1
ATOM 1879 C CA . TRP A 1 238 ? -11.046 15.302 6.488 1.00 89.69 238 TRP A CA 1
ATOM 1880 C C . TRP A 1 238 ? -10.303 13.982 6.221 1.00 89.69 238 TRP A C 1
ATOM 1882 O O . TRP A 1 238 ? -9.347 13.650 6.918 1.00 89.69 238 TRP A O 1
ATOM 1892 N N . LEU A 1 239 ? -10.691 13.246 5.173 1.00 89.44 239 LEU A N 1
ATOM 1893 C CA . LEU A 1 239 ? -9.997 12.028 4.751 1.00 89.44 239 LEU A CA 1
ATOM 1894 C C . LEU A 1 239 ? -8.556 12.319 4.320 1.00 89.44 239 LEU A C 1
ATOM 1896 O O . LEU A 1 239 ? -7.683 11.510 4.602 1.00 89.44 239 LEU A O 1
ATOM 1900 N N . THR A 1 240 ? -8.276 13.450 3.677 1.00 83.38 240 THR A N 1
ATOM 1901 C CA . THR A 1 240 ? -6.908 13.859 3.339 1.00 83.38 240 THR A CA 1
ATOM 1902 C C . THR A 1 240 ? -6.110 14.142 4.609 1.00 83.38 240 THR A C 1
ATOM 1904 O O . THR A 1 240 ? -5.013 13.620 4.772 1.00 83.38 240 THR A O 1
ATOM 1907 N N . GLU A 1 241 ? -6.663 14.887 5.566 1.00 85.75 241 GLU A N 1
ATOM 1908 C CA . GLU A 1 241 ? -5.973 15.157 6.835 1.00 85.75 241 GLU A CA 1
ATOM 1909 C C . GLU A 1 241 ? -5.616 13.869 7.593 1.00 85.75 241 GLU A C 1
ATOM 1911 O O . GLU A 1 241 ? -4.513 13.753 8.121 1.00 85.75 241 GLU A O 1
ATOM 1916 N N . VAL A 1 242 ? -6.514 12.882 7.601 1.00 84.75 242 VAL A N 1
ATOM 1917 C CA . VAL A 1 242 ? -6.396 11.680 8.444 1.00 84.75 242 VAL A CA 1
ATOM 1918 C C . VAL A 1 242 ? -5.781 10.472 7.725 1.00 84.75 242 VAL A C 1
ATOM 1920 O O . VAL A 1 242 ? -5.108 9.650 8.344 1.00 84.75 242 VAL A O 1
ATOM 1923 N N . CYS A 1 243 ? -6.016 10.328 6.423 1.00 80.81 243 CYS A N 1
ATOM 1924 C CA . CYS A 1 243 ? -5.648 9.140 5.647 1.00 80.81 243 CYS A CA 1
ATOM 1925 C C . CYS A 1 243 ? -4.601 9.419 4.565 1.00 80.81 243 CYS A C 1
ATOM 1927 O O . CYS A 1 243 ? -4.155 8.467 3.930 1.00 80.81 243 CYS A O 1
ATOM 1929 N N . HIS A 1 244 ? -4.194 10.668 4.312 1.00 73.62 244 HIS A N 1
ATOM 1930 C CA . HIS A 1 244 ? -3.111 10.916 3.358 1.00 73.62 244 HIS A CA 1
ATOM 1931 C C . HIS A 1 244 ? -1.771 10.418 3.936 1.00 73.62 244 HIS A C 1
ATOM 1933 O O . HIS A 1 244 ? -1.507 10.646 5.119 1.00 73.62 244 HIS A O 1
ATOM 1939 N N . PRO A 1 245 ? -0.903 9.742 3.160 1.00 58.72 245 PRO A N 1
ATOM 1940 C CA . PRO A 1 245 ? 0.358 9.193 3.670 1.00 58.72 245 PRO A CA 1
ATOM 1941 C C . PRO A 1 245 ? 1.338 10.239 4.213 1.00 58.72 245 PRO A C 1
ATOM 1943 O O . PRO A 1 245 ? 2.169 9.912 5.050 1.00 58.72 245 PRO A O 1
ATOM 1946 N N . GLU A 1 246 ? 1.254 11.481 3.731 1.00 53.06 246 GLU A N 1
ATOM 1947 C CA . GLU A 1 246 ? 2.127 12.590 4.157 1.00 53.06 246 GLU A CA 1
ATOM 1948 C C . GLU A 1 246 ? 1.623 13.321 5.414 1.00 53.06 246 GLU A C 1
ATOM 1950 O O . GLU A 1 246 ? 2.307 14.201 5.937 1.00 53.06 246 GLU A O 1
ATOM 1955 N N . SER A 1 247 ? 0.432 12.982 5.911 1.00 66.56 247 SER A N 1
ATOM 1956 C CA . SER A 1 247 ? -0.103 13.580 7.133 1.00 66.56 247 SER A CA 1
ATOM 1957 C C . SER A 1 247 ? 0.640 13.055 8.365 1.00 66.56 247 SER A C 1
ATOM 1959 O O . SER A 1 247 ? 0.885 11.856 8.491 1.00 66.56 247 SER A O 1
ATOM 1961 N N . ALA A 1 248 ? 0.965 13.949 9.305 1.00 57.50 248 ALA A N 1
ATOM 1962 C CA . ALA A 1 248 ? 1.822 13.649 10.458 1.00 57.50 248 ALA A CA 1
ATOM 1963 C C . ALA A 1 248 ? 1.306 12.517 11.377 1.00 57.50 248 ALA A C 1
ATOM 1965 O O . ALA A 1 248 ? 2.114 11.864 12.031 1.00 57.50 248 ALA A O 1
ATOM 1966 N N . ASP A 1 249 ? -0.010 12.273 11.417 1.00 69.50 249 ASP A N 1
ATOM 1967 C CA . ASP A 1 249 ? -0.646 11.191 12.190 1.00 69.50 249 ASP A CA 1
ATOM 1968 C C . ASP A 1 249 ? -1.609 10.369 11.316 1.00 69.50 249 ASP A C 1
ATOM 1970 O O . ASP A 1 249 ? -2.801 10.231 11.590 1.00 69.50 249 ASP A O 1
ATOM 1974 N N . THR A 1 250 ? -1.093 9.872 10.192 1.00 75.69 250 THR A N 1
ATOM 1975 C CA . THR A 1 250 ? -1.898 9.131 9.217 1.00 75.69 250 THR A CA 1
ATOM 1976 C C . THR A 1 250 ? -2.280 7.730 9.696 1.00 75.69 250 THR A C 1
ATOM 1978 O O . THR A 1 250 ? -1.468 7.013 10.285 1.00 75.69 250 THR A O 1
ATOM 1981 N N . ILE A 1 251 ? -3.505 7.299 9.380 1.00 78.00 251 ILE A N 1
ATOM 1982 C CA . ILE A 1 251 ? -3.969 5.908 9.561 1.00 78.00 251 ILE A CA 1
ATOM 1983 C C . ILE A 1 251 ? -3.890 5.074 8.272 1.00 78.00 251 ILE A C 1
ATOM 1985 O O . ILE A 1 251 ? -4.361 3.936 8.236 1.00 78.00 251 ILE A O 1
ATOM 1989 N N . TRP A 1 252 ? -3.290 5.614 7.205 1.00 79.06 252 TRP A N 1
ATOM 1990 C CA . TRP A 1 252 ? -3.194 4.977 5.885 1.00 79.06 252 TRP A CA 1
ATOM 1991 C C . TRP A 1 252 ? -2.736 3.511 5.924 1.00 79.06 252 TRP A C 1
ATOM 1993 O O . TRP A 1 252 ? -3.247 2.654 5.200 1.00 79.06 252 TRP A O 1
ATOM 2003 N N . PHE A 1 253 ? -1.767 3.205 6.780 1.00 65.75 253 PHE A N 1
ATOM 2004 C CA . PHE A 1 253 ? -1.150 1.882 6.856 1.00 65.75 253 PHE A CA 1
ATOM 2005 C C . PHE A 1 253 ? -2.009 0.848 7.599 1.00 65.75 253 PHE A C 1
ATOM 2007 O O . PHE A 1 253 ? -1.808 -0.357 7.436 1.00 65.75 253 PHE A O 1
ATOM 2014 N N . GLU A 1 254 ? -3.026 1.303 8.329 1.00 71.38 254 GLU A N 1
ATOM 2015 C CA . GLU A 1 254 ? -3.848 0.480 9.220 1.00 71.38 254 GLU A CA 1
ATOM 2016 C C . GLU A 1 254 ? -5.256 0.219 8.673 1.00 71.38 254 GLU A C 1
ATOM 2018 O O . GLU A 1 254 ? -5.886 -0.768 9.050 1.00 71.38 254 GLU A O 1
ATOM 2023 N N . ILE A 1 255 ? -5.733 1.059 7.751 1.00 77.62 255 ILE A N 1
ATOM 2024 C CA . ILE A 1 255 ? -7.010 0.851 7.057 1.00 77.62 255 ILE A CA 1
ATOM 2025 C C . ILE A 1 255 ? -6.958 -0.345 6.098 1.00 77.62 255 ILE A C 1
ATOM 2027 O O . ILE A 1 255 ? -5.894 -0.751 5.608 1.00 77.62 255 ILE A O 1
ATOM 2031 N N . SER A 1 256 ? -8.128 -0.917 5.802 1.00 78.44 256 SER A N 1
ATOM 2032 C CA . SER A 1 256 ? -8.221 -2.099 4.947 1.00 78.44 256 SER A CA 1
ATOM 2033 C C . SER A 1 256 ? -7.656 -1.861 3.540 1.00 78.44 256 SER A C 1
ATOM 2035 O O . SER A 1 256 ? -7.675 -0.758 2.989 1.00 78.44 256 SER A O 1
ATOM 2037 N N . GLU A 1 257 ? -7.181 -2.932 2.900 1.00 65.56 257 GLU A N 1
ATOM 2038 C CA . GLU A 1 257 ? -6.627 -2.853 1.544 1.00 65.56 257 GLU A CA 1
ATOM 2039 C C . GLU A 1 257 ? -7.633 -2.297 0.525 1.00 65.56 257 GLU A C 1
ATOM 2041 O O . GLU A 1 257 ? -7.262 -1.494 -0.330 1.00 65.56 257 GLU A O 1
ATOM 2046 N N . LYS A 1 258 ? -8.913 -2.668 0.653 1.00 76.69 258 LYS A N 1
ATOM 2047 C CA . LYS A 1 258 ? -9.990 -2.169 -0.213 1.00 76.69 258 LYS A CA 1
ATOM 2048 C C . LYS A 1 258 ? -10.152 -0.653 -0.084 1.00 76.69 258 LYS A C 1
ATOM 2050 O O . LYS A 1 258 ? -10.260 0.039 -1.093 1.00 76.69 258 LYS A O 1
ATOM 2055 N N . SER A 1 259 ? -10.118 -0.140 1.143 1.00 81.06 259 SER A N 1
ATOM 2056 C CA . SER A 1 259 ? -10.197 1.293 1.425 1.00 81.06 259 SER A CA 1
ATOM 2057 C C . SER A 1 259 ? -8.981 2.052 0.916 1.00 81.06 259 SER A C 1
ATOM 2059 O O . SER A 1 259 ? -9.144 3.085 0.270 1.00 81.06 259 SER A O 1
ATOM 2061 N N . ARG A 1 260 ? -7.769 1.506 1.098 1.00 73.81 260 ARG A N 1
ATOM 2062 C CA . ARG A 1 260 ? -6.553 2.080 0.503 1.00 73.81 260 ARG A CA 1
ATOM 2063 C C . ARG A 1 260 ? -6.651 2.179 -1.009 1.00 73.81 260 ARG A C 1
ATOM 2065 O O . ARG A 1 260 ? -6.334 3.222 -1.557 1.00 73.81 260 ARG A O 1
ATOM 2072 N N . GLN A 1 261 ? -7.075 1.120 -1.698 1.00 70.62 261 GLN A N 1
ATOM 2073 C CA . GLN A 1 261 ? -7.201 1.138 -3.161 1.00 70.62 261 GLN A CA 1
ATOM 2074 C C . GLN A 1 261 ? -8.178 2.218 -3.635 1.00 70.62 261 GLN A C 1
ATOM 2076 O O . GLN A 1 261 ? -7.891 2.916 -4.604 1.00 70.62 261 GLN A O 1
ATOM 2081 N N . ARG A 1 262 ? -9.289 2.397 -2.915 1.00 79.19 262 ARG A N 1
ATOM 2082 C CA . ARG A 1 262 ? -10.280 3.427 -3.228 1.00 79.19 262 ARG A CA 1
ATOM 2083 C C . ARG A 1 262 ? -9.763 4.839 -2.965 1.00 79.19 262 ARG A C 1
ATOM 2085 O O . ARG A 1 262 ? -9.970 5.724 -3.778 1.00 79.19 262 ARG A O 1
ATOM 2092 N N . LEU A 1 263 ? -9.033 5.050 -1.875 1.00 78.69 263 LEU A N 1
ATOM 2093 C CA . LEU A 1 263 ? -8.389 6.337 -1.615 1.00 78.69 263 LEU A CA 1
ATOM 2094 C C . LEU A 1 263 ? -7.203 6.606 -2.552 1.00 78.69 263 LEU A C 1
ATOM 2096 O O . LEU A 1 263 ? -6.935 7.759 -2.858 1.00 78.69 263 LEU A O 1
ATOM 2100 N N . LYS A 1 264 ? -6.504 5.577 -3.050 1.00 69.81 264 LYS A N 1
ATOM 2101 C CA . LYS A 1 264 ? -5.416 5.744 -4.029 1.00 69.81 264 LYS A CA 1
ATOM 2102 C C . LYS A 1 264 ? -5.903 6.402 -5.318 1.00 69.81 264 LYS A C 1
ATOM 2104 O O . LYS A 1 264 ? -5.189 7.254 -5.839 1.00 69.81 264 LYS A O 1
ATOM 2109 N N . SER A 1 265 ? -7.085 6.032 -5.820 1.00 69.69 265 SER A N 1
ATOM 2110 C CA . SER A 1 265 ? -7.665 6.680 -7.004 1.00 69.69 265 SER A CA 1
ATOM 2111 C C . SER A 1 265 ? -8.074 8.126 -6.723 1.00 69.69 265 SER A C 1
ATOM 2113 O O . SER A 1 265 ? -7.816 8.995 -7.547 1.00 69.69 265 SER A O 1
ATOM 2115 N N . GLU A 1 266 ? -8.642 8.395 -5.545 1.00 73.56 266 GLU A N 1
ATOM 2116 C CA . GLU A 1 266 ? -9.124 9.730 -5.155 1.00 73.56 266 GLU A CA 1
ATOM 2117 C C . GLU A 1 266 ? -7.988 10.712 -4.857 1.00 73.56 266 GLU A C 1
ATOM 2119 O O . GLU A 1 266 ? -7.983 11.844 -5.332 1.00 73.56 266 GLU A O 1
ATOM 2124 N N . PHE A 1 267 ? -6.985 10.269 -4.102 1.00 66.88 267 PHE A N 1
ATOM 2125 C CA . PHE A 1 267 ? -5.807 11.065 -3.764 1.00 66.88 267 PHE A CA 1
ATOM 2126 C C . PHE A 1 267 ? -4.755 11.066 -4.878 1.00 66.88 267 PHE A C 1
ATOM 2128 O O . PHE A 1 267 ? -3.712 11.697 -4.732 1.00 66.88 267 PHE A O 1
ATOM 2135 N N . GLN A 1 268 ? -4.996 10.345 -5.980 1.00 56.53 268 GLN A N 1
ATOM 2136 C CA . GLN A 1 268 ? -4.040 10.174 -7.080 1.00 56.53 268 GLN A CA 1
ATOM 2137 C C . GLN A 1 268 ? -2.669 9.661 -6.591 1.00 56.53 268 GLN A C 1
ATOM 2139 O O . GLN A 1 268 ? -1.623 9.925 -7.188 1.00 56.53 268 GLN A O 1
ATOM 2144 N N . LEU A 1 269 ? -2.673 8.893 -5.495 1.00 55.44 269 LEU A N 1
ATOM 2145 C CA . LEU A 1 269 ? -1.485 8.348 -4.841 1.00 55.44 269 LEU A CA 1
ATOM 2146 C C . LEU A 1 269 ? -1.046 7.064 -5.537 1.00 55.44 269 LEU A C 1
ATOM 2148 O O . LEU A 1 269 ? -1.150 5.953 -5.008 1.00 55.44 269 LEU A O 1
ATOM 2152 N N . GLY A 1 270 ? -0.539 7.217 -6.754 1.00 50.59 270 GLY A N 1
ATOM 2153 C CA . GLY A 1 270 ? 0.360 6.226 -7.321 1.00 50.59 270 GLY A CA 1
ATOM 2154 C C . GLY A 1 270 ? 1.674 6.280 -6.546 1.00 50.59 270 GLY A C 1
ATOM 2155 O O . GLY A 1 270 ? 2.190 7.364 -6.293 1.00 50.59 270 GLY A O 1
ATOM 2156 N N . SER A 1 271 ? 2.237 5.123 -6.206 1.00 56.78 271 SER A N 1
ATOM 2157 C CA . SER A 1 271 ? 3.539 4.853 -5.561 1.00 56.78 271 SER A CA 1
ATOM 2158 C C . SER A 1 271 ? 4.672 5.831 -5.929 1.00 56.78 271 SER A C 1
ATOM 2160 O O . SER A 1 271 ? 5.606 6.042 -5.170 1.00 56.78 271 SER A O 1
ATOM 2162 N N . PHE A 1 272 ? 4.568 6.455 -7.093 1.00 69.38 272 PHE A N 1
ATOM 2163 C CA . PHE A 1 272 ? 5.464 7.412 -7.707 1.00 69.38 272 PHE A CA 1
ATOM 2164 C C . PHE A 1 272 ? 5.875 8.648 -6.872 1.00 69.38 272 PHE A C 1
ATOM 2166 O O . PHE A 1 272 ? 7.017 9.082 -7.024 1.00 69.38 272 PHE A O 1
ATOM 2173 N N . LEU A 1 273 ? 5.035 9.208 -5.985 1.00 70.56 273 LEU A N 1
ATOM 2174 C CA . LEU A 1 273 ? 5.447 10.377 -5.169 1.00 70.56 273 LEU A CA 1
ATOM 2175 C C . LEU A 1 273 ? 6.676 10.067 -4.307 1.00 70.56 273 LEU A C 1
ATOM 2177 O O . LEU A 1 273 ? 7.606 10.863 -4.238 1.00 70.56 273 LEU A O 1
ATOM 2181 N N . VAL A 1 274 ? 6.737 8.850 -3.764 1.00 74.00 274 VAL A N 1
ATOM 2182 C CA . VAL A 1 274 ? 7.893 8.361 -3.005 1.00 74.00 274 VAL A CA 1
ATOM 2183 C C . VAL A 1 274 ? 9.157 8.357 -3.866 1.00 74.00 274 VAL A C 1
ATOM 2185 O O . VAL A 1 274 ? 10.234 8.695 -3.384 1.00 74.00 274 VAL A O 1
ATOM 2188 N N . PHE A 1 275 ? 9.046 8.019 -5.155 1.00 84.06 275 PHE A N 1
ATOM 2189 C CA . PHE A 1 275 ? 10.186 8.077 -6.069 1.00 84.06 275 PHE A CA 1
ATOM 2190 C C . PHE A 1 275 ? 10.628 9.518 -6.346 1.00 84.06 275 PHE A C 1
ATOM 2192 O O . PHE A 1 275 ? 11.829 9.783 -6.359 1.00 84.06 275 PHE A O 1
ATOM 2199 N N . GLN A 1 276 ? 9.688 10.449 -6.528 1.00 83.56 276 GLN A N 1
ATOM 2200 C CA . GLN A 1 276 ? 10.015 11.866 -6.690 1.00 83.56 276 GLN A CA 1
ATOM 2201 C C . GLN A 1 276 ? 10.745 12.408 -5.455 1.00 83.56 276 GLN A C 1
ATOM 2203 O O . GLN A 1 276 ? 11.855 12.919 -5.589 1.00 83.56 276 GLN A O 1
ATOM 2208 N N . SER A 1 277 ? 10.185 12.209 -4.260 1.00 80.38 277 SER A N 1
ATOM 2209 C CA . SER A 1 277 ? 10.804 12.665 -3.015 1.00 80.38 277 SER A CA 1
ATOM 2210 C C . SER A 1 277 ? 12.151 11.995 -2.747 1.00 80.38 277 SER A C 1
ATOM 2212 O O . SER A 1 277 ? 13.077 12.649 -2.278 1.00 80.38 277 SER A O 1
ATOM 2214 N N . PHE A 1 278 ? 12.296 10.708 -3.080 1.00 84.94 278 PHE A N 1
ATOM 2215 C CA . PHE A 1 278 ? 13.578 10.009 -2.998 1.00 84.94 278 PHE A CA 1
ATOM 2216 C C . PHE A 1 278 ? 14.637 10.656 -3.900 1.00 84.94 278 PHE A C 1
ATOM 2218 O O . PHE A 1 278 ? 15.769 10.864 -3.468 1.00 84.94 278 PHE A O 1
ATOM 2225 N N . VAL A 1 279 ? 14.282 11.010 -5.138 1.00 87.81 279 VAL A N 1
ATOM 2226 C CA . VAL A 1 279 ? 15.205 11.686 -6.061 1.00 87.81 279 VAL A CA 1
ATOM 2227 C C . VAL A 1 279 ? 15.547 13.099 -5.589 1.00 87.81 279 VAL A C 1
ATOM 2229 O O . VAL A 1 279 ? 16.699 13.506 -5.725 1.00 87.81 279 VAL A O 1
ATOM 2232 N N . ASP A 1 280 ? 14.601 13.832 -5.010 1.00 85.12 280 ASP A N 1
ATOM 2233 C CA . ASP A 1 280 ? 14.880 15.156 -4.447 1.00 85.12 280 ASP A CA 1
ATOM 2234 C C . ASP A 1 280 ? 15.859 15.060 -3.260 1.00 85.12 280 ASP A C 1
ATOM 2236 O O . ASP A 1 280 ? 16.861 15.775 -3.241 1.00 85.12 280 ASP A O 1
ATOM 2240 N N . ILE A 1 281 ? 15.673 14.086 -2.357 1.00 84.94 281 ILE A N 1
ATOM 2241 C CA . ILE A 1 281 ? 16.620 13.798 -1.261 1.00 84.94 281 ILE A CA 1
ATOM 2242 C C . ILE A 1 281 ? 18.000 13.423 -1.807 1.00 84.94 281 ILE A C 1
ATOM 2244 O O . ILE A 1 281 ? 19.008 13.914 -1.298 1.00 84.94 281 ILE A O 1
ATOM 2248 N N . LEU A 1 282 ? 18.058 12.584 -2.848 1.00 86.12 282 LEU A N 1
ATOM 2249 C CA . LEU A 1 282 ? 19.313 12.218 -3.513 1.00 86.12 282 LEU A CA 1
ATOM 2250 C C . LEU A 1 282 ? 20.038 13.438 -4.085 1.00 86.12 282 LEU A C 1
ATOM 2252 O O . LEU A 1 282 ? 21.258 13.517 -3.994 1.00 86.12 282 LEU A O 1
ATOM 2256 N N . ILE A 1 283 ? 19.306 14.375 -4.691 1.00 85.94 283 ILE A N 1
ATOM 2257 C CA . ILE A 1 283 ? 19.883 15.592 -5.274 1.00 85.94 283 ILE A CA 1
ATOM 2258 C C . ILE A 1 283 ? 20.436 16.520 -4.186 1.00 85.94 283 ILE A C 1
ATOM 2260 O O . ILE A 1 283 ? 21.473 17.150 -4.396 1.00 85.94 283 ILE A O 1
ATOM 2264 N N . GLU A 1 284 ? 19.744 16.624 -3.052 1.00 84.12 284 GLU A N 1
ATOM 2265 C CA . GLU A 1 284 ? 20.127 17.489 -1.933 1.00 84.12 284 GLU A CA 1
ATOM 2266 C C . GLU A 1 284 ? 21.318 16.942 -1.136 1.00 84.12 284 GLU A C 1
ATOM 2268 O O . GLU A 1 284 ? 22.144 17.724 -0.669 1.00 84.12 284 GLU A O 1
ATOM 2273 N N . ASN A 1 285 ? 21.426 15.615 -1.015 1.00 83.56 285 ASN A N 1
ATOM 2274 C CA . ASN A 1 285 ? 22.338 14.947 -0.081 1.00 83.56 285 ASN A CA 1
ATOM 2275 C C . ASN A 1 285 ? 23.377 14.041 -0.763 1.00 83.56 285 ASN A C 1
ATOM 2277 O O . ASN A 1 285 ? 23.943 13.156 -0.124 1.00 83.56 285 ASN A O 1
ATOM 2281 N N . ALA A 1 286 ? 23.627 14.220 -2.061 1.00 80.44 286 ALA A N 1
ATOM 2282 C CA . ALA A 1 286 ? 24.671 13.470 -2.751 1.00 80.44 286 ALA A CA 1
ATOM 2283 C C . ALA A 1 286 ? 26.058 13.724 -2.110 1.00 80.44 286 ALA A C 1
ATOM 2285 O O . ALA A 1 286 ? 26.369 14.871 -1.772 1.00 80.44 286 ALA A O 1
ATOM 2286 N N . PRO A 1 287 ? 26.910 12.686 -1.966 1.00 73.62 287 PRO A N 1
A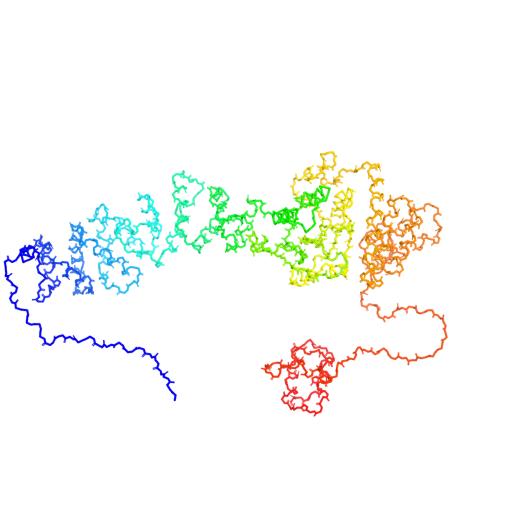TOM 2287 C CA . PRO A 1 287 ? 28.222 12.806 -1.319 1.00 73.62 287 PRO A CA 1
ATOM 2288 C C . PRO A 1 287 ? 29.167 13.755 -2.072 1.00 73.62 287 PRO A C 1
ATOM 2290 O O . PRO A 1 287 ? 29.954 14.475 -1.458 1.00 73.62 287 PRO A O 1
ATOM 2293 N N . GLU A 1 288 ? 29.047 13.805 -3.399 1.00 77.38 288 GLU A N 1
ATOM 2294 C CA . GLU A 1 288 ? 29.672 14.814 -4.250 1.00 77.38 288 GLU A CA 1
ATOM 2295 C C . GLU A 1 288 ? 28.604 15.781 -4.771 1.00 77.38 288 GLU A C 1
ATOM 2297 O O . GLU A 1 288 ? 27.475 15.383 -5.073 1.00 77.38 288 GLU A O 1
ATOM 2302 N N . LYS A 1 289 ? 28.950 17.070 -4.896 1.00 78.06 289 LYS A N 1
ATOM 2303 C CA . LYS A 1 289 ? 28.028 18.066 -5.455 1.00 78.06 289 LYS A CA 1
ATOM 2304 C C . LYS A 1 289 ? 27.732 17.727 -6.913 1.00 78.06 289 LYS A C 1
ATOM 2306 O O . LYS A 1 289 ? 28.534 18.038 -7.788 1.00 78.06 289 LYS A O 1
ATOM 2311 N N . LEU A 1 290 ? 26.549 17.163 -7.150 1.00 83.19 290 LEU A N 1
ATOM 2312 C CA . LEU A 1 290 ? 26.049 16.892 -8.493 1.00 83.19 290 LEU A CA 1
ATOM 2313 C C . LEU A 1 290 ? 25.997 18.180 -9.316 1.00 83.19 290 LEU A C 1
ATOM 2315 O O . LEU A 1 290 ? 25.489 19.215 -8.861 1.00 83.19 290 LEU A O 1
ATOM 2319 N N . GLU A 1 291 ? 26.460 18.102 -10.555 1.00 86.19 291 GLU A N 1
ATOM 2320 C CA . GLU A 1 291 ? 26.349 19.209 -11.492 1.00 86.19 291 GLU A CA 1
ATOM 2321 C C . GLU A 1 291 ? 24.890 19.421 -11.932 1.00 86.19 291 GLU A C 1
ATOM 2323 O O . GLU A 1 291 ? 24.061 18.508 -11.951 1.00 86.19 291 GLU A O 1
ATOM 2328 N N . GLU A 1 292 ? 24.548 20.635 -12.378 1.00 84.69 292 GLU A N 1
ATOM 2329 C CA . GLU A 1 292 ? 23.180 20.945 -12.828 1.00 84.69 292 GLU A CA 1
ATOM 2330 C C . GLU A 1 292 ? 22.712 20.083 -14.008 1.00 84.69 292 GLU A C 1
ATOM 2332 O O . GLU A 1 292 ? 21.512 19.901 -14.225 1.00 84.69 292 GLU A O 1
ATOM 2337 N N . HIS A 1 293 ? 23.631 19.555 -14.816 1.00 83.94 293 HIS A N 1
ATOM 2338 C CA . HIS A 1 293 ? 23.275 18.628 -15.887 1.00 83.94 293 HIS A CA 1
ATOM 2339 C C . HIS A 1 293 ? 22.876 17.239 -15.340 1.00 83.94 293 HIS A C 1
ATOM 2341 O O . HIS A 1 293 ? 21.932 16.628 -15.850 1.00 83.94 293 HIS A O 1
ATOM 2347 N N . GLU A 1 294 ? 23.504 16.773 -14.259 1.00 84.38 294 GLU A N 1
ATOM 2348 C CA . GLU A 1 294 ? 23.189 15.507 -13.584 1.00 84.38 294 GLU A CA 1
ATOM 2349 C C . GLU A 1 294 ? 21.861 15.602 -12.833 1.00 84.38 294 GLU A C 1
ATOM 2351 O O . GLU A 1 294 ? 20.991 14.746 -13.006 1.00 84.38 294 GLU A O 1
ATOM 2356 N N . LYS A 1 295 ? 21.632 16.705 -12.104 1.00 87.38 295 LYS A N 1
ATOM 2357 C CA . LYS A 1 295 ? 20.341 16.984 -11.448 1.00 87.38 295 LYS A CA 1
ATOM 2358 C C . LYS A 1 295 ? 19.189 17.017 -12.449 1.00 87.38 295 LYS A C 1
ATOM 2360 O O . LYS A 1 295 ? 18.138 16.417 -12.222 1.00 87.38 295 LYS A O 1
ATOM 2365 N N . ARG A 1 296 ? 19.383 17.684 -13.596 1.00 83.56 296 ARG A N 1
ATOM 2366 C CA . ARG A 1 296 ? 18.404 17.684 -14.698 1.00 83.56 296 ARG A CA 1
ATOM 2367 C C . ARG A 1 296 ? 18.154 16.276 -15.228 1.00 83.56 296 ARG A C 1
ATOM 2369 O O . ARG A 1 296 ? 17.005 15.922 -15.484 1.00 83.56 296 ARG A O 1
ATOM 2376 N N . THR A 1 297 ? 19.201 15.464 -15.349 1.00 86.44 297 THR A N 1
ATOM 2377 C CA . THR A 1 297 ? 19.086 14.072 -15.796 1.00 86.44 297 THR A CA 1
ATOM 2378 C C . THR A 1 297 ? 18.278 13.234 -14.804 1.00 86.44 297 THR A C 1
ATOM 2380 O O . THR A 1 297 ? 17.377 12.513 -15.229 1.00 86.44 297 THR A O 1
ATOM 2383 N N . LEU A 1 298 ? 18.508 13.374 -13.497 1.00 89.56 298 LEU A N 1
ATOM 2384 C CA . LEU A 1 298 ? 17.721 12.708 -12.452 1.00 89.56 298 LEU A CA 1
ATOM 2385 C C . LEU A 1 298 ? 16.241 13.115 -12.492 1.00 89.56 298 LEU A C 1
ATOM 2387 O O . LEU A 1 298 ? 15.366 12.255 -12.601 1.00 89.56 298 LEU A O 1
ATOM 2391 N N . ARG A 1 299 ? 15.952 14.421 -12.534 1.00 86.88 299 ARG A N 1
ATOM 2392 C CA . ARG A 1 299 ? 14.576 14.940 -12.662 1.00 86.88 299 ARG A CA 1
ATOM 2393 C C . ARG A 1 299 ? 13.885 14.483 -13.948 1.00 86.88 299 ARG A C 1
ATOM 2395 O O . ARG A 1 299 ? 12.674 14.258 -13.958 1.00 86.88 299 ARG A O 1
ATOM 2402 N N . SER A 1 300 ? 14.638 14.301 -15.035 1.00 87.12 300 SER A N 1
ATOM 2403 C CA . SER A 1 300 ? 14.089 13.778 -16.292 1.00 87.12 300 SER A CA 1
ATOM 2404 C C . SER A 1 300 ? 13.628 12.321 -16.175 1.00 87.12 300 SER A C 1
ATOM 2406 O O . SER A 1 300 ? 12.664 11.939 -16.834 1.00 87.12 300 SER A O 1
ATOM 2408 N N . ARG A 1 301 ? 14.266 11.516 -15.310 1.00 91.00 301 ARG A N 1
ATOM 2409 C CA . ARG A 1 301 ? 13.869 10.121 -15.048 1.00 91.00 301 ARG A CA 1
ATOM 2410 C C . ARG A 1 301 ? 12.563 10.074 -14.270 1.00 91.00 301 ARG A C 1
ATOM 2412 O O . ARG A 1 301 ? 11.667 9.340 -14.667 1.00 91.00 301 ARG A O 1
ATOM 2419 N N . VAL A 1 302 ? 12.437 10.904 -13.232 1.00 89.44 302 VAL A N 1
ATOM 2420 C CA . VAL A 1 302 ? 11.172 11.119 -12.508 1.00 89.44 302 VAL A CA 1
ATOM 2421 C C . VAL A 1 302 ? 10.088 11.495 -13.516 1.00 89.44 302 VAL A C 1
ATOM 2423 O O . VAL A 1 302 ? 9.121 10.766 -13.711 1.00 89.44 302 VAL A O 1
ATOM 2426 N N . SER A 1 303 ? 10.305 12.563 -14.275 1.00 87.81 303 SER A N 1
ATOM 2427 C CA . SER A 1 303 ? 9.302 13.049 -15.223 1.00 87.81 303 SER A CA 1
ATOM 2428 C C . SER A 1 303 ? 8.893 12.018 -16.283 1.00 87.81 303 SER A C 1
ATOM 2430 O O . SER A 1 303 ? 7.736 11.992 -16.680 1.00 87.81 303 SER A O 1
ATOM 2432 N N . PHE A 1 304 ? 9.808 11.152 -16.731 1.00 92.44 304 PHE A N 1
ATOM 2433 C CA . PHE A 1 304 ? 9.475 10.062 -17.647 1.00 92.44 304 PHE A CA 1
ATOM 2434 C C . PHE A 1 304 ? 8.576 9.012 -16.983 1.00 92.44 304 PHE A C 1
ATOM 2436 O O . PHE A 1 304 ? 7.521 8.680 -17.523 1.00 92.44 304 PHE A O 1
ATOM 2443 N N . TRP A 1 305 ? 8.979 8.508 -15.814 1.00 92.50 305 TRP A N 1
ATOM 2444 C CA . TRP A 1 305 ? 8.262 7.449 -15.103 1.00 92.50 305 TRP A CA 1
ATOM 2445 C C . TRP A 1 305 ? 6.913 7.911 -14.537 1.00 92.50 305 TRP A C 1
ATOM 2447 O O . TRP A 1 305 ? 6.029 7.077 -14.359 1.00 92.50 305 TRP A O 1
ATOM 2457 N N . SER A 1 306 ? 6.697 9.220 -14.353 1.00 88.75 306 SER A N 1
ATOM 2458 C CA . SER A 1 306 ? 5.387 9.754 -13.953 1.00 88.75 306 SER A CA 1
ATOM 2459 C C . SER A 1 306 ? 4.302 9.489 -14.998 1.00 88.75 306 SER A C 1
ATOM 2461 O O . SER A 1 306 ? 3.139 9.330 -14.642 1.00 88.75 306 SER A O 1
ATOM 2463 N N . ASN A 1 307 ? 4.677 9.345 -16.276 1.00 90.25 307 ASN A N 1
ATOM 2464 C CA . ASN A 1 307 ? 3.747 8.968 -17.345 1.00 90.25 307 ASN A CA 1
ATOM 2465 C C . ASN A 1 307 ? 3.316 7.492 -17.271 1.00 90.25 307 ASN A C 1
ATOM 2467 O O . ASN A 1 307 ? 2.435 7.094 -18.023 1.00 90.25 307 ASN A O 1
ATOM 2471 N N . TYR A 1 308 ? 3.941 6.683 -16.410 1.00 91.62 308 TYR A N 1
ATOM 2472 C CA . TYR A 1 308 ? 3.648 5.259 -16.203 1.00 91.62 308 TYR A CA 1
ATOM 2473 C C . TYR A 1 308 ? 3.284 4.953 -14.742 1.00 91.62 308 TYR A C 1
ATOM 2475 O O . TYR A 1 308 ? 3.284 3.790 -14.339 1.00 91.62 308 TYR A O 1
ATOM 2483 N N . SER A 1 309 ? 3.015 5.978 -13.928 1.00 85.75 309 SER A N 1
ATOM 2484 C CA . SER A 1 309 ? 2.853 5.845 -12.477 1.00 85.75 309 SER A CA 1
ATOM 2485 C C . SER A 1 309 ? 1.745 4.874 -12.061 1.00 85.75 309 SER A C 1
ATOM 2487 O O . SER A 1 309 ? 1.908 4.169 -11.069 1.00 85.75 309 SER A O 1
ATOM 2489 N N . GLU A 1 310 ? 0.659 4.770 -12.833 1.00 83.38 310 GLU A N 1
ATOM 2490 C CA . GLU A 1 310 ? -0.457 3.850 -12.562 1.00 83.38 310 GLU A CA 1
ATOM 2491 C C . GLU A 1 310 ? -0.090 2.389 -12.835 1.00 83.38 310 GLU A C 1
ATOM 2493 O O . GLU A 1 310 ? -0.753 1.472 -12.356 1.00 83.38 310 GLU A O 1
ATOM 2498 N N . LYS A 1 311 ? 0.960 2.154 -13.630 1.00 85.38 311 LYS A N 1
ATOM 2499 C CA . LYS A 1 311 ? 1.424 0.811 -14.004 1.00 85.38 311 LYS A CA 1
ATOM 2500 C C . LYS A 1 311 ? 2.450 0.250 -13.018 1.00 85.38 311 LYS A C 1
ATOM 2502 O O . LYS A 1 311 ? 2.843 -0.907 -13.158 1.00 85.38 311 LYS A O 1
ATOM 2507 N N . ILE A 1 312 ? 2.893 1.056 -12.051 1.00 86.19 312 ILE A N 1
ATOM 2508 C CA . ILE A 1 312 ? 3.893 0.680 -11.052 1.00 86.19 312 ILE A CA 1
ATOM 2509 C C . ILE A 1 312 ? 3.191 0.055 -9.843 1.00 86.19 312 ILE A C 1
ATOM 2511 O O . ILE A 1 312 ? 2.490 0.733 -9.094 1.00 86.19 312 ILE A O 1
ATOM 2515 N N . GLY A 1 313 ? 3.417 -1.242 -9.636 1.00 76.94 313 GLY A N 1
ATOM 2516 C CA . GLY A 1 313 ? 2.934 -1.988 -8.476 1.00 76.94 313 GLY A CA 1
ATOM 2517 C C . GLY A 1 313 ? 3.786 -1.711 -7.238 1.00 76.94 313 GLY A C 1
ATOM 2518 O O . GLY A 1 313 ? 3.498 -0.805 -6.456 1.00 76.94 313 GLY A O 1
ATOM 2519 N N . GLN A 1 314 ? 4.837 -2.509 -7.055 1.00 79.50 314 GLN A N 1
ATOM 2520 C CA . GLN A 1 314 ? 5.817 -2.348 -5.980 1.00 79.50 314 GLN A CA 1
ATOM 2521 C C . GLN A 1 314 ? 7.024 -1.524 -6.429 1.00 79.50 314 GLN A C 1
ATOM 2523 O O . GLN A 1 314 ? 7.431 -1.555 -7.594 1.00 79.50 314 GLN A O 1
ATOM 2528 N N . MET A 1 315 ? 7.624 -0.814 -5.474 1.00 85.50 315 MET A N 1
ATOM 2529 C CA . MET A 1 315 ? 8.880 -0.102 -5.667 1.00 85.50 315 MET A CA 1
ATOM 2530 C C . MET A 1 315 ? 9.870 -0.470 -4.581 1.00 85.50 315 MET A C 1
ATOM 2532 O O . MET A 1 315 ? 9.480 -0.685 -3.436 1.00 85.50 315 MET A O 1
ATOM 2536 N N . LYS A 1 316 ? 11.146 -0.504 -4.952 1.00 87.69 316 LYS A N 1
ATOM 2537 C CA . LYS A 1 316 ? 12.235 -0.729 -4.011 1.00 87.69 316 LYS A CA 1
ATOM 2538 C C . LYS A 1 316 ? 13.460 0.077 -4.391 1.00 87.69 316 LYS A C 1
ATOM 2540 O O . LYS A 1 316 ? 13.741 0.260 -5.575 1.00 87.69 316 LYS A O 1
ATOM 2545 N N . PHE A 1 317 ? 14.210 0.511 -3.391 1.00 90.62 317 PHE A N 1
ATOM 2546 C CA . PHE A 1 317 ? 15.425 1.291 -3.578 1.00 90.62 317 PHE A CA 1
ATOM 2547 C C . PHE A 1 317 ? 16.657 0.506 -3.132 1.00 90.62 317 PHE A C 1
ATOM 2549 O O . PHE A 1 317 ? 16.635 -0.205 -2.130 1.00 90.62 317 PHE A O 1
ATOM 2556 N N . ILE A 1 318 ? 17.752 0.633 -3.874 1.00 91.25 318 ILE A N 1
ATOM 2557 C CA . ILE A 1 318 ? 19.076 0.230 -3.399 1.00 91.25 318 ILE A CA 1
ATOM 2558 C C . ILE A 1 318 ? 19.885 1.501 -3.263 1.00 91.25 318 ILE A C 1
ATOM 2560 O O . ILE A 1 318 ? 20.020 2.260 -4.223 1.00 91.25 318 ILE A O 1
ATOM 2564 N N . ILE A 1 319 ? 20.396 1.729 -2.065 1.00 89.25 319 ILE A N 1
ATOM 2565 C CA . ILE A 1 319 ? 21.109 2.944 -1.713 1.00 89.25 319 ILE A CA 1
ATOM 2566 C C . ILE A 1 319 ? 22.513 2.533 -1.294 1.00 89.25 319 ILE A C 1
ATOM 2568 O O . ILE A 1 319 ? 22.651 1.676 -0.417 1.00 89.25 319 ILE A O 1
ATOM 2572 N N . PRO A 1 320 ? 23.560 3.104 -1.895 1.00 87.81 320 PRO A N 1
ATOM 2573 C CA . PRO A 1 320 ? 24.910 2.849 -1.432 1.00 87.81 320 PRO A CA 1
ATOM 2574 C C . PRO A 1 320 ? 25.103 3.378 -0.006 1.00 87.81 320 PRO A C 1
ATOM 2576 O O . PRO A 1 320 ? 24.698 4.495 0.323 1.00 87.81 320 PRO A O 1
ATOM 2579 N N . ALA A 1 321 ? 25.700 2.568 0.866 1.00 84.56 321 ALA A N 1
ATOM 2580 C CA . ALA A 1 321 ? 25.798 2.883 2.293 1.00 84.56 321 ALA A CA 1
ATOM 2581 C C . ALA A 1 321 ? 26.608 4.163 2.591 1.00 84.56 321 ALA A C 1
ATOM 2583 O O . ALA A 1 321 ? 26.355 4.852 3.577 1.00 84.56 321 ALA A O 1
ATOM 2584 N N . ASN A 1 322 ? 27.556 4.505 1.724 1.00 81.00 322 ASN A N 1
ATOM 2585 C CA . ASN A 1 322 ? 28.407 5.693 1.805 1.00 81.00 322 ASN A CA 1
ATOM 2586 C C . ASN A 1 322 ? 27.704 7.001 1.398 1.00 81.00 322 ASN A C 1
ATOM 2588 O O . ASN A 1 322 ? 28.285 8.068 1.562 1.00 81.00 322 ASN A O 1
ATOM 2592 N N . TRP A 1 323 ? 26.461 6.951 0.905 1.00 83.12 323 TRP A N 1
ATOM 2593 C CA . TRP A 1 323 ? 25.658 8.161 0.692 1.00 83.12 323 TRP A CA 1
ATOM 2594 C C . TRP A 1 323 ? 25.018 8.673 1.992 1.00 83.12 323 TRP A C 1
ATOM 2596 O O . TRP A 1 323 ? 24.462 9.764 2.004 1.00 83.12 323 TRP A O 1
ATOM 2606 N N . HIS A 1 324 ? 25.076 7.899 3.086 1.00 80.62 324 HIS A N 1
ATOM 2607 C CA . HIS A 1 324 ? 24.615 8.296 4.424 1.00 80.62 324 HIS A CA 1
ATOM 2608 C C . HIS A 1 324 ? 23.163 8.831 4.497 1.00 80.62 324 HIS A C 1
ATOM 2610 O O . HIS A 1 324 ? 22.815 9.570 5.411 1.00 80.62 324 HIS A O 1
ATOM 2616 N N . LEU A 1 325 ? 22.282 8.410 3.580 1.00 79.38 325 LEU A N 1
ATOM 2617 C CA . LEU A 1 325 ? 20.893 8.899 3.474 1.00 79.38 325 LEU A CA 1
ATOM 2618 C C . LEU A 1 325 ? 19.914 8.262 4.468 1.00 79.38 325 LEU A C 1
ATOM 2620 O O . LEU A 1 325 ? 18.728 8.582 4.470 1.00 79.38 325 LEU A O 1
ATOM 2624 N N . GLU A 1 326 ? 20.375 7.315 5.283 1.00 74.88 326 GLU A N 1
ATOM 2625 C CA . GLU A 1 326 ? 19.501 6.485 6.113 1.00 74.88 326 GLU A CA 1
ATOM 2626 C C . GLU A 1 326 ? 18.679 7.311 7.115 1.00 74.88 326 GLU A C 1
ATOM 2628 O O . GLU A 1 326 ? 17.494 7.037 7.306 1.00 74.88 326 GLU A O 1
ATOM 2633 N N . SER A 1 327 ? 19.276 8.342 7.722 1.00 74.56 327 SER A N 1
ATOM 2634 C CA . SER A 1 327 ? 18.589 9.224 8.674 1.00 74.56 327 SER A CA 1
ATOM 2635 C C . SER A 1 327 ? 17.481 10.042 8.010 1.00 74.56 327 SER A C 1
ATOM 2637 O O . SER A 1 327 ? 16.370 10.103 8.535 1.00 74.56 327 SER A O 1
ATOM 2639 N N . GLU A 1 328 ? 17.756 10.607 6.833 1.00 74.06 328 GLU A N 1
ATOM 2640 C CA . GLU A 1 328 ? 16.795 11.411 6.065 1.00 74.06 328 GLU A CA 1
ATOM 2641 C C . GLU A 1 328 ? 15.620 10.561 5.570 1.00 74.06 328 GLU A C 1
ATOM 2643 O O . GLU A 1 328 ? 14.462 10.980 5.615 1.00 74.06 328 GLU A O 1
ATOM 2648 N N . LEU A 1 329 ? 15.902 9.328 5.146 1.00 70.31 329 LEU A N 1
ATOM 2649 C CA . LEU A 1 329 ? 14.883 8.416 4.636 1.00 70.31 329 LEU A CA 1
ATOM 2650 C C . LEU A 1 329 ? 14.030 7.817 5.753 1.00 70.31 329 LEU A C 1
ATOM 2652 O O . LEU A 1 329 ? 12.814 7.759 5.601 1.00 70.31 329 LEU A O 1
ATOM 2656 N N . LYS A 1 330 ? 14.622 7.439 6.895 1.00 66.94 330 LYS A N 1
ATOM 2657 C CA . LYS A 1 330 ? 13.859 6.972 8.069 1.00 66.94 330 LYS A CA 1
ATOM 2658 C C . LYS A 1 330 ? 12.989 8.072 8.674 1.00 66.94 330 LYS A C 1
ATOM 2660 O O . LYS A 1 330 ? 11.903 7.770 9.157 1.00 66.94 330 LYS A O 1
ATOM 2665 N N . GLY A 1 331 ? 13.450 9.325 8.644 1.00 60.06 331 GLY A N 1
ATOM 2666 C CA . GLY A 1 331 ? 12.697 10.470 9.158 1.00 60.06 331 GLY A CA 1
ATOM 2667 C C . GLY A 1 331 ? 11.490 10.856 8.298 1.00 60.06 331 GLY A C 1
ATOM 2668 O O . GLY A 1 331 ? 10.502 11.343 8.839 1.00 60.06 331 GLY A O 1
ATOM 2669 N N . ARG A 1 332 ? 11.552 10.629 6.977 1.00 57.81 332 ARG A N 1
ATOM 2670 C CA . ARG A 1 332 ? 10.491 11.025 6.029 1.00 57.81 332 ARG A CA 1
ATOM 2671 C C . ARG A 1 332 ? 9.616 9.871 5.532 1.00 57.81 332 ARG A C 1
ATOM 2673 O O . ARG A 1 332 ? 8.472 10.110 5.165 1.00 57.81 332 ARG A O 1
ATOM 2680 N N . PHE A 1 333 ? 10.119 8.634 5.526 1.00 63.44 333 PHE A N 1
ATOM 2681 C CA . PHE A 1 333 ? 9.433 7.475 4.943 1.00 63.44 333 PHE A CA 1
ATOM 2682 C C . PHE A 1 333 ? 9.644 6.205 5.783 1.00 63.44 333 PHE A C 1
ATOM 2684 O O . PHE A 1 333 ? 10.497 5.369 5.479 1.00 63.44 333 PHE A O 1
ATOM 2691 N N . ALA A 1 334 ? 8.830 6.028 6.828 1.00 50.91 334 ALA A N 1
ATOM 2692 C CA . ALA A 1 334 ? 8.929 4.889 7.750 1.00 50.91 334 ALA A CA 1
ATOM 2693 C C . ALA A 1 334 ? 8.753 3.506 7.077 1.00 50.91 334 ALA A C 1
ATOM 2695 O O . ALA A 1 334 ? 9.278 2.515 7.581 1.00 50.91 334 ALA A O 1
ATOM 2696 N N . GLU A 1 335 ? 8.063 3.439 5.931 1.00 54.47 335 GLU A N 1
ATOM 2697 C CA . GLU A 1 335 ? 7.789 2.199 5.183 1.00 54.47 335 GLU A CA 1
ATOM 2698 C C . GLU A 1 335 ? 8.508 2.099 3.826 1.00 54.47 335 GLU A C 1
ATOM 2700 O O . GLU A 1 335 ? 8.149 1.270 2.987 1.00 54.47 335 GLU A O 1
ATOM 2705 N N . LEU A 1 336 ? 9.518 2.937 3.567 1.00 67.69 336 LEU A N 1
ATOM 2706 C CA . LEU A 1 336 ? 10.297 2.831 2.334 1.00 67.69 336 LEU A CA 1
ATOM 2707 C C . LEU A 1 336 ? 10.971 1.450 2.263 1.00 67.69 336 LEU A C 1
ATOM 2709 O O . LEU A 1 336 ? 11.807 1.124 3.106 1.00 67.69 336 LEU A O 1
ATOM 2713 N N . ASP A 1 337 ? 10.650 0.642 1.249 1.00 73.38 337 ASP A N 1
ATOM 2714 C CA . ASP A 1 337 ? 11.403 -0.587 0.979 1.00 73.38 337 ASP A CA 1
ATOM 2715 C C . ASP A 1 337 ? 12.734 -0.198 0.330 1.00 73.38 337 ASP A C 1
ATOM 2717 O O . ASP A 1 337 ? 12.813 0.099 -0.867 1.00 73.38 337 ASP A O 1
ATOM 2721 N N . TYR A 1 338 ? 13.788 -0.140 1.142 1.00 84.62 338 TYR A N 1
ATOM 2722 C CA . TYR A 1 338 ? 15.143 0.097 0.671 1.00 84.62 338 TYR A CA 1
ATOM 2723 C C . TYR A 1 338 ? 16.145 -0.889 1.262 1.00 84.62 338 TYR A C 1
ATOM 2725 O O . TYR A 1 338 ? 15.957 -1.465 2.334 1.00 84.62 338 TYR A O 1
ATOM 2733 N N . VAL A 1 339 ? 17.247 -1.065 0.538 1.00 85.75 339 VAL A N 1
ATOM 2734 C CA . VAL A 1 339 ? 18.414 -1.833 0.967 1.00 85.75 339 VAL A CA 1
ATOM 2735 C C . VAL A 1 339 ? 19.625 -0.917 0.962 1.00 85.75 339 VAL A C 1
ATOM 2737 O O . VAL A 1 339 ? 19.921 -0.285 -0.053 1.00 85.75 339 VAL A O 1
ATOM 2740 N N . LEU A 1 340 ? 20.339 -0.877 2.087 1.00 84.88 340 LEU A N 1
ATOM 2741 C CA . LEU A 1 340 ? 21.678 -0.302 2.137 1.00 84.88 340 LEU A CA 1
ATOM 2742 C C . LEU A 1 340 ? 22.664 -1.315 1.560 1.00 84.88 340 LEU A C 1
ATOM 2744 O O . LEU A 1 340 ? 22.785 -2.438 2.050 1.00 84.88 340 LEU A O 1
ATOM 2748 N N . SER A 1 341 ? 23.336 -0.922 0.487 1.00 83.81 341 SER A N 1
ATOM 2749 C CA . SER A 1 341 ? 24.274 -1.766 -0.240 1.00 83.81 341 SER A CA 1
ATOM 2750 C C . SER A 1 341 ? 25.707 -1.363 0.089 1.00 83.81 341 SER A C 1
ATOM 2752 O O . SER A 1 341 ? 26.092 -0.210 -0.091 1.00 83.81 341 SER A O 1
ATOM 2754 N N . HIS A 1 342 ? 26.507 -2.333 0.531 1.00 79.44 342 HIS A N 1
ATOM 2755 C CA . HIS A 1 342 ? 27.956 -2.208 0.735 1.00 79.44 342 HIS A CA 1
ATOM 2756 C C . HIS A 1 342 ? 28.716 -2.803 -0.460 1.00 79.44 342 HIS A C 1
ATOM 2758 O O . HIS A 1 342 ? 29.599 -3.645 -0.305 1.00 79.44 342 HIS A O 1
ATOM 2764 N N . ASP A 1 343 ? 28.284 -2.455 -1.673 1.00 77.25 343 ASP A N 1
ATOM 2765 C CA . ASP A 1 343 ? 28.866 -2.995 -2.900 1.00 77.25 343 ASP A CA 1
ATOM 2766 C C . ASP A 1 343 ? 30.251 -2.374 -3.112 1.00 77.25 343 ASP A C 1
ATOM 2768 O O . ASP A 1 343 ? 30.367 -1.220 -3.512 1.00 77.25 343 ASP A O 1
ATOM 2772 N N . ASN A 1 344 ? 31.302 -3.134 -2.804 1.00 66.00 344 ASN A N 1
ATOM 2773 C CA . ASN A 1 344 ? 32.689 -2.670 -2.902 1.00 66.00 344 ASN A CA 1
ATOM 2774 C C . ASN A 1 344 ? 33.232 -2.709 -4.346 1.00 66.00 344 ASN A C 1
ATOM 2776 O O . ASN A 1 344 ? 34.410 -2.426 -4.566 1.00 66.00 344 ASN A O 1
ATOM 2780 N N . GLU A 1 345 ? 32.420 -3.116 -5.328 1.00 67.00 345 GLU A N 1
ATOM 2781 C CA . GLU A 1 345 ? 32.834 -3.170 -6.731 1.00 67.00 345 GLU A CA 1
ATOM 2782 C C . GLU A 1 345 ? 32.807 -1.781 -7.403 1.00 67.00 345 GLU A C 1
ATOM 2784 O O . GLU A 1 345 ? 32.051 -0.880 -7.033 1.00 67.00 345 GLU A O 1
ATOM 2789 N N . ARG A 1 346 ? 33.643 -1.609 -8.437 1.00 58.41 346 ARG A N 1
ATOM 2790 C CA . ARG A 1 346 ? 33.730 -0.375 -9.238 1.00 58.41 346 ARG A CA 1
ATOM 2791 C C . ARG A 1 346 ? 32.351 -0.045 -9.835 1.00 58.41 346 ARG A C 1
ATOM 2793 O O . ARG A 1 346 ? 31.740 -0.896 -10.474 1.00 58.41 346 ARG A O 1
ATOM 2800 N N . ASP A 1 347 ? 31.855 1.176 -9.624 1.00 60.56 347 ASP A N 1
ATOM 2801 C CA . ASP A 1 347 ? 30.495 1.623 -9.990 1.00 60.56 347 ASP A CA 1
ATOM 2802 C C . ASP A 1 347 ? 29.328 0.870 -9.298 1.00 60.56 347 ASP A C 1
ATOM 2804 O O . ASP A 1 347 ? 28.180 0.947 -9.765 1.00 60.56 347 ASP A O 1
ATOM 2808 N N . GLY A 1 348 ? 29.589 0.144 -8.202 1.00 60.44 348 GLY A N 1
ATOM 2809 C CA . GLY A 1 348 ? 28.573 -0.425 -7.298 1.00 60.44 348 GLY A CA 1
ATOM 2810 C C . GLY A 1 348 ? 27.894 0.622 -6.403 1.00 60.44 348 GLY A C 1
ATOM 2811 O O . GLY A 1 348 ? 26.818 0.385 -5.857 1.00 60.44 348 GLY A O 1
ATOM 2812 N N . ASP A 1 349 ? 28.487 1.811 -6.343 1.00 74.69 349 ASP A N 1
ATOM 2813 C CA . ASP A 1 349 ? 28.095 2.967 -5.540 1.00 74.69 349 ASP A CA 1
ATOM 2814 C C . ASP A 1 349 ? 27.095 3.896 -6.260 1.00 74.69 349 ASP A C 1
ATOM 2816 O O . ASP A 1 349 ? 27.206 5.119 -6.268 1.00 74.69 349 ASP A O 1
ATOM 2820 N N . ASN A 1 350 ? 26.119 3.312 -6.957 1.00 87.31 350 ASN A N 1
ATOM 2821 C CA . ASN A 1 350 ? 25.078 4.087 -7.631 1.00 87.31 350 ASN A CA 1
ATOM 2822 C C . ASN A 1 350 ? 23.704 3.757 -7.039 1.00 87.31 350 ASN A C 1
ATOM 2824 O O . ASN A 1 350 ? 23.347 2.577 -7.003 1.00 87.31 350 ASN A O 1
ATOM 2828 N N . PRO A 1 351 ? 22.899 4.754 -6.625 1.00 90.06 351 PRO A N 1
ATOM 2829 C CA . PRO A 1 351 ? 21.516 4.536 -6.231 1.00 90.06 351 PRO A CA 1
ATOM 2830 C C . PRO A 1 351 ? 20.697 3.920 -7.367 1.00 90.06 351 PRO A C 1
ATOM 2832 O O . PRO A 1 351 ? 20.822 4.280 -8.542 1.00 90.06 351 PRO A O 1
ATOM 2835 N N . VAL A 1 352 ? 19.830 2.982 -7.001 1.00 93.12 352 VAL A N 1
ATOM 2836 C CA . VAL A 1 352 ? 19.012 2.201 -7.931 1.00 93.12 352 VAL A CA 1
ATOM 2837 C C . VAL A 1 352 ? 17.561 2.252 -7.487 1.00 93.12 352 VAL A C 1
ATOM 2839 O O . VAL A 1 352 ? 17.263 2.113 -6.303 1.00 93.12 352 VAL A O 1
ATOM 2842 N N . CYS A 1 353 ? 16.654 2.388 -8.447 1.00 93.56 353 CYS A N 1
ATOM 2843 C CA . CYS A 1 353 ? 15.225 2.222 -8.225 1.00 93.56 353 CYS A CA 1
ATOM 2844 C C . CYS A 1 353 ? 14.707 1.014 -9.007 1.00 93.56 353 CYS A C 1
ATOM 2846 O O . CYS A 1 353 ? 15.072 0.802 -10.163 1.00 93.56 353 CYS A O 1
ATOM 2848 N N . LEU A 1 354 ? 13.875 0.205 -8.364 1.00 94.19 354 LEU A N 1
ATOM 2849 C CA . LEU A 1 354 ? 13.220 -0.951 -8.947 1.00 94.19 354 LEU A CA 1
ATOM 2850 C C . LEU A 1 354 ? 11.728 -0.660 -9.047 1.00 94.19 354 LEU A C 1
ATOM 2852 O O . LEU A 1 354 ? 11.097 -0.353 -8.039 1.00 94.19 354 LEU A O 1
ATOM 2856 N N . PHE A 1 355 ? 11.171 -0.826 -10.241 1.00 92.62 355 PHE A N 1
ATOM 2857 C CA . PHE A 1 355 ? 9.744 -0.730 -10.516 1.00 92.62 355 PHE A CA 1
ATOM 2858 C C . PHE A 1 355 ? 9.206 -2.099 -10.912 1.00 92.62 355 PHE A C 1
ATOM 2860 O O . PHE A 1 355 ? 9.659 -2.698 -11.893 1.00 92.62 355 PHE A O 1
ATOM 2867 N N . GLU A 1 356 ? 8.225 -2.601 -10.171 1.00 89.06 356 GLU A N 1
ATOM 2868 C CA . GLU A 1 356 ? 7.423 -3.729 -10.623 1.00 89.06 356 GLU A CA 1
ATOM 2869 C C . GLU A 1 356 ? 6.344 -3.222 -11.584 1.00 89.06 356 GLU A C 1
ATOM 2871 O O . GLU A 1 356 ? 5.440 -2.493 -11.182 1.00 89.06 356 GLU A O 1
ATOM 2876 N N . LEU A 1 357 ? 6.433 -3.623 -12.850 1.00 88.56 357 LEU A N 1
ATOM 2877 C CA . LEU A 1 357 ? 5.386 -3.439 -13.852 1.00 88.56 357 LEU A CA 1
ATOM 2878 C C . LEU A 1 357 ? 4.693 -4.784 -14.099 1.00 88.56 357 LEU A C 1
ATOM 2880 O O . LEU A 1 357 ? 5.218 -5.846 -13.761 1.00 88.56 357 LEU A O 1
ATOM 2884 N N . GLU A 1 358 ? 3.532 -4.761 -14.749 1.00 80.50 358 GLU A N 1
ATOM 2885 C CA . GLU A 1 358 ? 2.709 -5.958 -14.977 1.00 80.50 358 GLU A CA 1
ATOM 2886 C C . GLU A 1 358 ? 3.500 -7.142 -15.574 1.00 80.50 358 GLU A C 1
ATOM 2888 O O . GLU A 1 358 ? 3.477 -8.249 -15.039 1.00 80.50 358 GLU A O 1
ATOM 2893 N N . LYS A 1 359 ? 4.258 -6.902 -16.654 1.00 84.50 359 LYS A N 1
ATOM 2894 C CA . LYS A 1 359 ? 4.993 -7.950 -17.392 1.00 84.50 359 LYS A CA 1
ATOM 2895 C C . LYS A 1 359 ? 6.481 -8.025 -17.045 1.00 84.50 359 LYS A C 1
ATOM 2897 O O . LYS A 1 359 ? 7.120 -9.055 -17.271 1.00 84.50 359 LYS A O 1
ATOM 2902 N N . VAL A 1 360 ? 7.058 -6.944 -16.522 1.00 92.62 360 VAL A N 1
ATOM 2903 C CA . VAL A 1 360 ? 8.507 -6.818 -16.309 1.00 92.62 360 VAL A CA 1
ATOM 2904 C C . VAL A 1 360 ? 8.835 -6.114 -15.000 1.00 92.62 360 VAL A C 1
ATOM 2906 O O . VAL A 1 360 ? 8.050 -5.333 -14.484 1.00 92.62 360 VAL A O 1
ATOM 2909 N N . ILE A 1 361 ? 10.033 -6.354 -14.485 1.00 93.62 361 ILE A N 1
ATOM 2910 C CA . ILE A 1 361 ? 10.633 -5.562 -13.415 1.00 93.62 361 ILE A CA 1
ATOM 2911 C C . ILE A 1 361 ? 11.681 -4.667 -14.073 1.00 93.62 361 ILE A C 1
ATOM 2913 O O . ILE A 1 361 ? 12.633 -5.172 -14.677 1.00 93.62 361 ILE A O 1
ATOM 2917 N N . ALA A 1 362 ? 11.486 -3.354 -13.992 1.00 95.88 362 ALA A N 1
ATOM 2918 C CA . ALA A 1 362 ? 12.419 -2.367 -14.515 1.00 95.88 362 ALA A CA 1
ATOM 2919 C C . ALA A 1 362 ? 13.347 -1.895 -13.399 1.00 95.88 362 ALA A C 1
ATOM 2921 O O . ALA A 1 362 ? 12.898 -1.345 -12.399 1.00 95.88 362 ALA A O 1
ATOM 2922 N N . ILE A 1 363 ? 14.646 -2.111 -13.572 1.00 95.50 363 ILE A N 1
ATOM 2923 C CA . ILE A 1 363 ? 15.671 -1.684 -12.625 1.00 95.50 363 ILE A CA 1
ATOM 2924 C C . ILE A 1 363 ? 16.446 -0.529 -13.242 1.00 95.50 363 ILE A C 1
ATOM 2926 O O . ILE A 1 363 ? 17.089 -0.697 -14.275 1.00 95.50 363 ILE A O 1
ATOM 2930 N N . VAL A 1 364 ? 16.377 0.635 -12.611 1.00 95.25 364 VAL A N 1
ATOM 2931 C CA . VAL A 1 364 ? 16.906 1.902 -13.108 1.00 95.25 364 VAL A CA 1
ATOM 2932 C C . VAL A 1 364 ? 18.070 2.333 -12.228 1.00 95.25 364 VAL A C 1
ATOM 2934 O O . VAL A 1 364 ? 17.879 2.697 -11.070 1.00 95.25 364 VAL A O 1
ATOM 2937 N N . VAL A 1 365 ? 19.279 2.323 -12.784 1.00 93.00 365 VAL A N 1
ATOM 2938 C CA . VAL A 1 365 ? 20.475 2.864 -12.124 1.00 93.00 365 VAL A CA 1
ATOM 2939 C C . VAL A 1 365 ? 20.478 4.374 -12.314 1.00 93.00 365 VAL A C 1
ATOM 2941 O O . VAL A 1 365 ? 20.535 4.834 -13.453 1.00 93.00 365 VAL A O 1
ATOM 2944 N N . LEU A 1 366 ? 20.372 5.143 -11.227 1.00 90.88 366 LEU A N 1
ATOM 2945 C CA . LEU A 1 366 ? 20.041 6.574 -11.248 1.00 90.88 366 LEU A CA 1
ATOM 2946 C C . LEU A 1 366 ? 21.223 7.489 -11.600 1.00 90.88 366 LEU A C 1
ATOM 2948 O O . LEU A 1 366 ? 21.016 8.558 -12.170 1.00 90.88 366 LEU A O 1
ATOM 2952 N N . THR A 1 367 ? 22.451 7.063 -11.327 1.00 86.31 367 THR A N 1
ATOM 2953 C CA . THR A 1 367 ? 23.674 7.849 -11.557 1.00 86.31 367 THR A CA 1
ATOM 2954 C C . THR A 1 367 ? 24.757 7.012 -12.239 1.00 86.31 367 THR A C 1
ATOM 2956 O O . THR A 1 367 ? 24.571 5.822 -12.501 1.00 86.31 367 THR A O 1
ATOM 2959 N N . GLY A 1 368 ? 25.880 7.650 -12.573 1.00 84.06 368 GLY A N 1
ATOM 2960 C CA . GLY A 1 368 ? 27.056 6.991 -13.137 1.00 84.06 368 GLY A CA 1
ATOM 2961 C C . GLY A 1 368 ? 27.180 7.116 -14.658 1.00 84.06 368 GLY A C 1
ATOM 2962 O O . GLY A 1 368 ? 26.199 7.255 -15.397 1.00 84.06 368 GLY A O 1
ATOM 2963 N N . ARG A 1 369 ? 28.428 7.033 -15.138 1.00 81.56 369 ARG A N 1
ATOM 2964 C CA . ARG A 1 369 ? 28.806 7.251 -16.550 1.00 81.56 369 ARG A CA 1
ATOM 2965 C C . ARG A 1 369 ? 28.154 6.260 -17.513 1.00 81.56 369 ARG A C 1
ATOM 2967 O O . ARG A 1 369 ? 27.830 6.614 -18.642 1.00 81.56 369 ARG A O 1
ATOM 2974 N N . ALA A 1 370 ? 27.919 5.040 -17.043 1.00 84.06 370 ALA A N 1
ATOM 2975 C CA . ALA A 1 370 ? 27.248 3.982 -17.786 1.00 84.06 370 ALA A CA 1
ATOM 2976 C C . ALA A 1 370 ? 25.860 3.661 -17.208 1.00 84.06 370 ALA A C 1
ATOM 2978 O O . ALA A 1 370 ? 25.477 2.494 -17.182 1.00 84.06 370 ALA A O 1
ATOM 2979 N N . SER A 1 371 ? 25.125 4.674 -16.720 1.00 88.81 371 SER A N 1
ATOM 2980 C CA . SER A 1 371 ? 23.798 4.475 -16.120 1.00 88.81 371 SER A CA 1
ATOM 2981 C C . SER A 1 371 ? 22.822 3.793 -17.080 1.00 88.81 371 SER A C 1
ATOM 2983 O O . SER A 1 371 ? 22.706 4.160 -18.254 1.00 88.81 371 SER A O 1
ATOM 2985 N N . GLU A 1 372 ? 22.094 2.807 -16.569 1.00 89.94 372 GLU A N 1
ATOM 2986 C CA . GLU A 1 372 ? 21.314 1.876 -17.377 1.00 89.94 372 GLU A CA 1
ATOM 2987 C C . GLU A 1 372 ? 19.929 1.568 -16.792 1.00 89.94 372 GLU A C 1
ATOM 2989 O O . GLU A 1 372 ? 19.682 1.716 -15.593 1.00 89.94 372 GLU A O 1
ATOM 2994 N N . ILE A 1 373 ? 19.037 1.088 -17.654 1.00 93.50 373 ILE A N 1
ATOM 2995 C CA . ILE A 1 373 ? 17.783 0.431 -17.294 1.00 93.50 373 ILE A CA 1
ATOM 2996 C C . ILE A 1 373 ? 17.921 -1.041 -17.666 1.00 93.50 373 ILE A C 1
ATOM 2998 O O . ILE A 1 373 ? 18.175 -1.358 -18.827 1.00 93.50 373 ILE A O 1
ATOM 3002 N N . ARG A 1 374 ? 17.738 -1.950 -16.709 1.00 90.94 374 ARG A N 1
ATOM 3003 C CA . ARG A 1 374 ? 17.693 -3.397 -16.950 1.00 90.94 374 ARG A CA 1
ATOM 3004 C C . ARG A 1 374 ? 16.270 -3.910 -16.763 1.00 90.94 374 ARG A C 1
ATOM 3006 O O . ARG A 1 374 ? 15.639 -3.641 -15.745 1.00 90.94 374 ARG A O 1
ATOM 3013 N N . LEU A 1 375 ? 15.776 -4.659 -17.741 1.00 91.50 375 LEU A N 1
ATOM 3014 C CA . LEU A 1 375 ? 14.434 -5.233 -17.743 1.00 91.50 375 LEU A CA 1
ATOM 3015 C C . LEU A 1 375 ? 14.505 -6.728 -17.449 1.00 91.50 375 LEU A C 1
ATOM 3017 O O . LEU A 1 375 ? 15.212 -7.471 -18.129 1.00 91.50 375 LEU A O 1
ATOM 3021 N N . PHE A 1 376 ? 13.740 -7.177 -16.464 1.00 91.00 376 PHE A N 1
ATOM 3022 C CA . PHE A 1 376 ? 13.619 -8.582 -16.087 1.00 91.00 376 PHE A CA 1
ATOM 3023 C C . PHE A 1 376 ? 12.182 -9.047 -16.267 1.00 91.00 376 PHE A C 1
ATOM 3025 O O . PHE A 1 376 ? 11.254 -8.264 -16.117 1.00 91.00 376 PHE A O 1
ATOM 3032 N N . GLU A 1 377 ? 11.975 -10.327 -16.553 1.00 88.06 377 GLU A N 1
ATOM 3033 C CA . GLU A 1 377 ? 10.626 -10.898 -16.580 1.00 88.06 377 GLU A CA 1
ATOM 3034 C C . GLU A 1 377 ? 9.982 -10.807 -15.186 1.00 88.06 377 GLU A C 1
ATOM 3036 O O . GLU A 1 377 ? 10.620 -11.181 -14.192 1.00 88.06 377 GLU A O 1
ATOM 3041 N N . ASN A 1 378 ? 8.727 -10.348 -15.101 1.00 86.00 378 ASN A N 1
ATOM 3042 C CA . ASN A 1 378 ? 7.984 -10.340 -13.840 1.00 86.00 378 ASN A CA 1
ATOM 3043 C C . ASN A 1 378 ? 7.432 -11.742 -13.523 1.00 86.00 378 ASN A C 1
ATOM 3045 O O . ASN A 1 378 ? 6.253 -12.042 -13.697 1.00 86.00 378 ASN A O 1
ATOM 3049 N N . ASN A 1 379 ? 8.313 -12.624 -13.053 1.00 81.25 379 ASN A N 1
ATOM 3050 C CA . ASN A 1 379 ? 7.959 -13.945 -12.545 1.00 81.25 379 ASN A CA 1
ATOM 3051 C C . ASN A 1 379 ? 8.237 -14.042 -11.034 1.00 81.25 379 ASN A C 1
ATOM 3053 O O . ASN A 1 379 ? 8.995 -13.259 -10.457 1.00 81.25 379 ASN A O 1
ATOM 3057 N N . SER A 1 380 ? 7.655 -15.043 -10.368 1.00 75.19 380 SER A N 1
ATOM 3058 C CA . SER A 1 380 ? 7.790 -15.206 -8.912 1.00 75.19 380 SER A CA 1
ATOM 3059 C C . SER A 1 380 ? 9.244 -15.351 -8.440 1.00 75.19 380 SER A C 1
ATOM 3061 O O . SER A 1 380 ? 9.569 -14.918 -7.335 1.00 75.19 380 SER A O 1
ATOM 3063 N N . ARG A 1 381 ? 10.140 -15.905 -9.272 1.00 80.50 381 ARG A N 1
ATOM 3064 C CA . ARG A 1 381 ? 11.573 -16.015 -8.957 1.00 80.50 381 ARG A CA 1
ATOM 3065 C C . ARG A 1 381 ? 12.226 -14.636 -8.896 1.00 80.50 381 ARG A C 1
ATOM 3067 O O . ARG A 1 381 ? 12.894 -14.338 -7.910 1.00 80.50 381 ARG A O 1
ATOM 3074 N N . ASN A 1 382 ? 12.019 -13.805 -9.914 1.00 82.69 382 ASN A N 1
ATOM 3075 C CA . ASN A 1 382 ? 12.588 -12.462 -9.980 1.00 82.69 382 ASN A CA 1
ATOM 3076 C C . ASN A 1 382 ? 11.960 -11.536 -8.933 1.00 82.69 382 ASN A C 1
ATOM 3078 O O . ASN A 1 382 ? 12.694 -10.804 -8.277 1.00 82.69 382 ASN A O 1
ATOM 3082 N N . ARG A 1 383 ? 10.650 -11.643 -8.669 1.00 78.31 383 ARG A N 1
ATOM 3083 C CA . ARG A 1 383 ? 10.004 -10.904 -7.568 1.00 78.31 383 ARG A CA 1
ATOM 3084 C C . ARG A 1 383 ? 10.625 -11.219 -6.215 1.00 78.31 383 ARG A C 1
ATOM 3086 O O . ARG A 1 383 ? 11.011 -10.314 -5.484 1.00 78.31 383 ARG A O 1
ATOM 3093 N N . ASN A 1 384 ? 10.782 -12.504 -5.894 1.00 76.06 384 ASN A N 1
ATOM 3094 C CA . ASN A 1 384 ? 11.426 -12.910 -4.646 1.00 76.06 384 ASN A CA 1
ATOM 3095 C C . ASN A 1 384 ? 12.893 -12.449 -4.599 1.00 76.06 384 ASN A C 1
ATOM 3097 O O . ASN A 1 384 ? 13.348 -11.963 -3.568 1.00 76.06 384 ASN A O 1
ATOM 3101 N N . ARG A 1 385 ? 13.624 -12.565 -5.714 1.00 84.50 385 ARG A N 1
ATOM 3102 C CA . ARG A 1 385 ? 15.030 -12.156 -5.798 1.00 84.50 385 ARG A CA 1
ATOM 3103 C C . ARG A 1 385 ? 15.221 -10.657 -5.585 1.00 84.50 385 ARG A C 1
ATOM 3105 O O . ARG A 1 385 ? 16.180 -10.278 -4.924 1.00 84.50 385 ARG A O 1
ATOM 3112 N N . PHE A 1 386 ? 14.359 -9.827 -6.163 1.00 87.75 386 PHE A N 1
ATOM 3113 C CA . PHE A 1 386 ? 14.556 -8.383 -6.182 1.00 87.75 386 PHE A CA 1
ATOM 3114 C C . PHE A 1 386 ? 13.830 -7.674 -5.032 1.00 87.75 386 PHE A C 1
ATOM 3116 O O . PHE A 1 386 ? 14.441 -6.899 -4.299 1.00 87.75 386 PHE A O 1
ATOM 3123 N N . PHE A 1 387 ? 12.564 -8.003 -4.778 1.00 80.75 387 PHE A N 1
ATOM 3124 C CA . PHE A 1 387 ? 11.773 -7.313 -3.757 1.00 80.75 387 PHE A CA 1
ATOM 3125 C C . PHE A 1 387 ? 11.934 -7.932 -2.363 1.00 80.75 387 PHE A C 1
ATOM 3127 O O . PHE A 1 387 ? 12.126 -7.206 -1.396 1.00 80.75 387 PHE A O 1
ATOM 3134 N N . LYS A 1 388 ? 12.014 -9.264 -2.223 1.00 76.75 388 LYS A N 1
ATOM 3135 C CA . LYS A 1 388 ? 12.140 -9.892 -0.885 1.00 76.75 388 LYS A CA 1
ATOM 3136 C C . LYS A 1 388 ? 13.565 -9.966 -0.334 1.00 76.75 388 LYS A C 1
ATOM 3138 O O . LYS A 1 388 ? 13.743 -10.155 0.867 1.00 76.75 388 LYS A O 1
ATOM 3143 N N . ASN A 1 389 ? 14.585 -9.848 -1.184 1.00 80.12 389 ASN A N 1
ATOM 3144 C CA . ASN A 1 389 ? 15.975 -9.933 -0.744 1.00 80.12 389 ASN A CA 1
ATOM 3145 C C . ASN A 1 389 ? 16.419 -8.645 -0.029 1.00 80.12 389 ASN A C 1
ATOM 3147 O O . ASN A 1 389 ? 16.499 -7.588 -0.653 1.00 80.12 389 ASN A O 1
ATOM 3151 N N . LYS A 1 390 ? 16.740 -8.735 1.265 1.00 83.06 390 LYS A N 1
ATOM 3152 C CA . LYS A 1 390 ? 17.191 -7.596 2.086 1.00 83.06 390 LYS A CA 1
ATOM 3153 C C . LYS A 1 390 ? 18.675 -7.248 1.920 1.00 83.06 390 LYS A C 1
ATOM 3155 O O . LYS A 1 390 ? 19.105 -6.229 2.434 1.00 83.06 390 LYS A O 1
ATOM 3160 N N . THR A 1 391 ? 19.446 -8.072 1.215 1.00 87.00 391 THR A N 1
ATOM 3161 C CA . THR A 1 391 ? 20.888 -7.878 0.972 1.00 87.00 391 THR A CA 1
ATOM 3162 C C . THR A 1 391 ? 21.199 -7.785 -0.524 1.00 87.00 391 THR A C 1
ATOM 3164 O O . THR A 1 391 ? 22.270 -8.179 -0.986 1.00 87.00 391 THR A O 1
ATOM 3167 N N . LEU A 1 392 ? 20.227 -7.307 -1.306 1.00 89.44 392 LEU A N 1
ATOM 3168 C CA . LEU A 1 392 ? 20.358 -7.147 -2.749 1.00 89.44 392 LEU A CA 1
ATOM 3169 C C . LEU A 1 392 ? 21.368 -6.045 -3.088 1.00 89.44 392 LEU A C 1
ATOM 3171 O O . LEU A 1 392 ? 21.211 -4.912 -2.642 1.00 89.44 392 LEU A O 1
ATOM 3175 N N . THR A 1 393 ? 22.343 -6.363 -3.940 1.00 90.00 393 THR A N 1
ATOM 3176 C CA . THR A 1 393 ? 23.324 -5.386 -4.439 1.00 90.00 393 THR A CA 1
ATOM 3177 C C . THR A 1 393 ? 23.183 -5.141 -5.942 1.00 90.00 393 THR A C 1
ATOM 3179 O O . THR A 1 393 ? 22.614 -5.958 -6.681 1.00 90.00 393 THR A O 1
ATOM 3182 N N . LEU A 1 394 ? 23.727 -4.019 -6.421 1.00 89.31 394 LEU A N 1
ATOM 3183 C CA . LEU A 1 394 ? 23.730 -3.680 -7.845 1.00 89.31 394 LEU A CA 1
ATOM 3184 C C . LEU A 1 394 ? 24.557 -4.690 -8.655 1.00 89.31 394 LEU A C 1
ATOM 3186 O O . LEU A 1 394 ? 24.123 -5.133 -9.719 1.00 89.31 394 LEU A O 1
ATOM 3190 N N . THR A 1 395 ? 25.685 -5.151 -8.123 1.00 87.19 395 THR A N 1
ATOM 3191 C CA . THR A 1 395 ? 26.497 -6.223 -8.711 1.00 87.19 395 THR A CA 1
ATOM 3192 C C . THR A 1 395 ? 25.694 -7.513 -8.902 1.00 87.19 395 THR A C 1
ATOM 3194 O O . THR A 1 395 ? 25.737 -8.124 -9.972 1.00 87.19 395 THR A O 1
ATOM 3197 N N . GLN A 1 396 ? 24.893 -7.925 -7.911 1.00 87.56 396 GLN A N 1
ATOM 3198 C CA . GLN A 1 396 ? 24.036 -9.112 -8.036 1.00 87.56 396 GLN A CA 1
ATOM 3199 C C . GLN A 1 396 ? 22.981 -8.952 -9.138 1.00 87.56 396 GLN A C 1
ATOM 3201 O O . GLN A 1 396 ? 22.676 -9.919 -9.845 1.00 87.56 396 GLN A O 1
ATOM 3206 N N . ILE A 1 397 ? 22.426 -7.747 -9.299 1.00 89.06 397 ILE A N 1
ATOM 3207 C CA . ILE A 1 397 ? 21.510 -7.424 -10.398 1.00 89.06 397 ILE A CA 1
ATOM 3208 C C . ILE A 1 397 ? 22.239 -7.508 -11.738 1.00 89.06 397 ILE A C 1
ATOM 3210 O O . ILE A 1 397 ? 21.738 -8.150 -12.661 1.00 89.06 397 ILE A O 1
ATOM 3214 N N . ARG A 1 398 ? 23.431 -6.915 -11.856 1.00 85.56 398 ARG A N 1
ATOM 3215 C CA . ARG A 1 398 ? 24.202 -6.909 -13.107 1.00 85.56 398 ARG A CA 1
ATOM 3216 C C . ARG A 1 398 ? 24.648 -8.308 -13.537 1.00 85.56 398 ARG A C 1
ATOM 3218 O O . ARG A 1 398 ? 24.593 -8.617 -14.723 1.00 85.56 398 ARG A O 1
ATOM 3225 N N . LYS A 1 399 ? 24.963 -9.184 -12.576 1.00 81.19 399 LYS A N 1
ATOM 3226 C CA . LYS A 1 399 ? 25.267 -10.614 -12.792 1.00 81.19 399 LYS A CA 1
ATOM 3227 C C . LYS A 1 399 ? 24.032 -11.464 -13.138 1.00 81.19 399 LYS A C 1
ATOM 3229 O O . LYS A 1 399 ? 24.147 -12.663 -13.381 1.00 81.19 399 LYS A O 1
ATOM 3234 N N . SER A 1 400 ? 22.831 -10.885 -13.139 1.00 81.62 400 SER A N 1
ATOM 3235 C CA . SER A 1 400 ? 21.593 -11.593 -13.473 1.00 81.62 400 SER A CA 1
ATOM 3236 C C . SER A 1 400 ? 21.292 -11.551 -14.966 1.00 81.62 400 SER A C 1
ATOM 3238 O O . SER A 1 400 ? 21.359 -10.492 -15.586 1.00 81.62 400 SER A O 1
ATOM 3240 N N . ALA A 1 401 ? 20.830 -12.678 -15.515 1.00 74.75 401 ALA A N 1
ATOM 3241 C CA . ALA A 1 401 ? 20.250 -12.707 -16.853 1.00 74.75 401 ALA A CA 1
ATOM 3242 C C . ALA A 1 401 ? 19.017 -11.788 -16.914 1.00 74.75 401 ALA A C 1
ATOM 3244 O O . ALA A 1 401 ? 18.075 -11.945 -16.131 1.00 74.75 401 ALA A O 1
ATOM 3245 N N . CYS A 1 402 ? 19.040 -10.833 -17.840 1.00 78.19 402 CYS A N 1
ATOM 3246 C CA . CYS A 1 402 ? 17.969 -9.871 -18.075 1.00 78.19 402 CYS A CA 1
ATOM 3247 C C . CYS A 1 402 ? 17.418 -10.028 -19.498 1.00 78.19 402 CYS A C 1
ATOM 3249 O O . CYS A 1 402 ? 18.059 -10.624 -20.362 1.00 78.19 402 CYS A O 1
ATOM 3251 N N . LEU A 1 403 ? 16.211 -9.517 -19.734 1.00 76.75 403 LEU A N 1
ATOM 3252 C CA . LEU A 1 403 ? 15.583 -9.513 -21.055 1.00 76.75 403 LEU A CA 1
ATOM 3253 C C . LEU A 1 403 ? 16.217 -8.452 -21.954 1.00 76.75 403 LEU A C 1
ATOM 3255 O O . LEU A 1 403 ? 16.458 -8.691 -23.134 1.00 76.75 403 LEU A O 1
ATOM 3259 N N . GLN A 1 404 ? 16.461 -7.267 -21.394 1.00 77.88 404 GLN A N 1
ATOM 3260 C CA . GLN A 1 404 ? 16.914 -6.112 -22.152 1.00 77.88 404 GLN A CA 1
ATOM 3261 C C . GLN A 1 404 ? 17.642 -5.113 -21.260 1.00 77.88 404 GLN A C 1
ATOM 3263 O O . GLN A 1 404 ? 17.344 -4.989 -20.072 1.00 77.88 404 GLN A O 1
ATOM 3268 N N . ILE A 1 405 ? 18.576 -4.379 -21.862 1.00 84.31 405 ILE A N 1
ATOM 3269 C CA . ILE A 1 405 ? 19.280 -3.255 -21.251 1.00 84.31 405 ILE A CA 1
ATOM 3270 C C . ILE A 1 405 ? 19.072 -2.035 -22.141 1.00 84.31 405 ILE A C 1
ATOM 3272 O O . ILE A 1 405 ? 19.070 -2.153 -23.367 1.00 84.31 405 ILE A O 1
ATOM 3276 N N . HIS A 1 406 ? 18.875 -0.882 -21.519 1.00 87.06 406 HIS A N 1
ATOM 3277 C CA . HIS A 1 406 ? 18.711 0.402 -22.178 1.00 87.06 406 HIS A CA 1
ATOM 3278 C C . HIS A 1 406 ? 19.592 1.455 -21.494 1.00 87.06 406 HIS A C 1
ATOM 3280 O O . HIS A 1 406 ? 19.829 1.383 -20.292 1.00 87.06 406 HIS A O 1
ATOM 3286 N N . ASP A 1 407 ? 20.088 2.430 -22.247 1.00 89.19 407 ASP A N 1
ATOM 3287 C CA . ASP A 1 407 ? 20.890 3.543 -21.732 1.00 89.19 407 ASP A CA 1
ATOM 3288 C C . ASP A 1 407 ? 20.026 4.726 -21.255 1.00 89.19 407 ASP A C 1
ATOM 3290 O O . ASP A 1 407 ? 18.818 4.771 -21.500 1.00 89.19 407 ASP A O 1
ATOM 3294 N N . HIS A 1 408 ? 20.669 5.718 -20.634 1.00 89.75 408 HIS A N 1
ATOM 3295 C CA . HIS A 1 408 ? 20.083 7.031 -20.326 1.00 89.75 408 HIS A CA 1
ATOM 3296 C C . HIS A 1 408 ? 20.702 8.179 -21.152 1.00 89.75 408 HIS A C 1
ATOM 3298 O O . HIS A 1 408 ? 20.683 9.337 -20.733 1.00 89.75 408 HIS A O 1
ATOM 3304 N N . VAL A 1 409 ? 21.274 7.889 -22.324 1.00 88.25 409 VAL A N 1
ATOM 3305 C CA . VAL A 1 409 ? 21.874 8.898 -23.214 1.00 88.25 409 VAL A CA 1
ATOM 3306 C C . VAL A 1 409 ? 20.783 9.793 -23.825 1.00 88.25 409 VAL A C 1
ATOM 3308 O O . VAL A 1 409 ? 19.607 9.443 -23.842 1.00 88.25 409 VAL A O 1
ATOM 3311 N N . THR A 1 410 ? 21.135 10.959 -24.364 1.00 86.31 410 THR A N 1
ATOM 3312 C CA . THR A 1 410 ? 20.228 11.893 -25.058 1.00 86.31 410 THR A CA 1
ATOM 3313 C C . THR A 1 410 ? 19.194 11.187 -25.948 1.00 86.31 410 THR A C 1
ATOM 3315 O O . THR A 1 410 ? 19.561 10.351 -26.770 1.00 86.31 410 THR A O 1
ATOM 3318 N N . LEU A 1 411 ? 17.908 11.544 -25.818 1.00 88.62 411 LEU A N 1
ATOM 3319 C CA . LEU A 1 411 ? 16.735 10.899 -26.448 1.00 88.62 411 LEU A CA 1
ATOM 3320 C C . LEU A 1 411 ? 16.349 9.512 -25.904 1.00 88.62 411 LEU A C 1
ATOM 3322 O O . LEU A 1 411 ? 15.486 8.866 -26.501 1.00 88.62 411 LEU A O 1
ATOM 3326 N N . TRP A 1 412 ? 16.934 9.036 -24.801 1.00 91.19 412 TRP A N 1
ATOM 3327 C CA . TRP A 1 412 ? 16.613 7.710 -24.263 1.00 91.19 412 TRP A CA 1
ATOM 3328 C C . TRP A 1 412 ? 15.113 7.515 -24.021 1.00 91.19 412 TRP A C 1
ATOM 3330 O O . TRP A 1 412 ? 14.617 6.429 -24.292 1.00 91.19 412 TRP A O 1
ATOM 3340 N N . GLN A 1 413 ? 14.373 8.554 -23.608 1.00 93.44 413 GLN A N 1
ATOM 3341 C CA . GLN A 1 413 ? 12.927 8.466 -23.366 1.00 93.44 413 GLN A CA 1
ATOM 3342 C C . GLN A 1 413 ? 12.162 8.017 -24.617 1.00 93.44 413 GLN A C 1
ATOM 3344 O O . GLN A 1 413 ? 11.269 7.179 -24.531 1.00 93.44 413 GLN A O 1
ATOM 3349 N N . PHE A 1 414 ? 12.539 8.540 -25.789 1.00 92.12 414 PHE A N 1
ATOM 3350 C CA . PHE A 1 414 ? 11.921 8.187 -27.068 1.00 92.12 414 PHE A CA 1
ATOM 3351 C C . PHE A 1 414 ? 12.197 6.730 -27.455 1.00 92.12 414 PHE A C 1
ATOM 3353 O O . PHE A 1 414 ? 11.305 6.023 -27.923 1.00 92.12 414 PHE A O 1
ATOM 3360 N N . PHE A 1 415 ? 13.436 6.270 -27.279 1.00 89.25 415 PHE A N 1
ATOM 3361 C CA . PHE A 1 415 ? 13.803 4.892 -27.609 1.00 89.25 415 PHE A CA 1
ATOM 3362 C C . PHE A 1 415 ? 13.220 3.896 -26.605 1.00 89.25 415 PHE A C 1
ATOM 3364 O O . PHE A 1 415 ? 12.722 2.844 -27.006 1.00 89.25 415 PHE A O 1
ATOM 3371 N N . PHE A 1 416 ? 13.203 4.254 -25.323 1.00 92.56 416 PHE A N 1
ATOM 3372 C CA . PHE A 1 416 ? 12.700 3.391 -24.269 1.00 92.56 416 PHE A CA 1
ATOM 3373 C C . PHE A 1 416 ? 11.171 3.285 -24.287 1.00 92.56 416 PHE A C 1
ATOM 3375 O O . PHE A 1 416 ? 10.649 2.185 -24.137 1.00 92.56 416 PHE A O 1
ATOM 3382 N N . GLU A 1 417 ? 10.441 4.367 -24.590 1.00 94.31 417 GLU A N 1
ATOM 3383 C CA . GLU A 1 417 ? 8.991 4.305 -24.851 1.00 94.31 417 GLU A CA 1
ATOM 3384 C C . GLU A 1 417 ? 8.666 3.296 -25.954 1.00 94.31 417 GLU A C 1
ATOM 3386 O O . GLU A 1 417 ? 7.764 2.476 -25.800 1.00 94.31 417 GLU A O 1
ATOM 3391 N N . GLN A 1 418 ? 9.433 3.290 -27.047 1.00 90.62 418 GLN A N 1
ATOM 3392 C CA . GLN A 1 418 ? 9.215 2.321 -28.119 1.00 90.62 418 GLN A CA 1
ATOM 3393 C C . GLN A 1 418 ? 9.469 0.884 -27.676 1.00 90.62 418 GLN A C 1
ATOM 3395 O O . GLN A 1 418 ? 8.778 -0.016 -28.152 1.00 90.62 418 GLN A O 1
ATOM 3400 N N . VAL A 1 419 ? 10.447 0.656 -26.799 1.00 88.69 419 VAL A N 1
ATOM 3401 C CA . VAL A 1 419 ? 10.680 -0.663 -26.204 1.00 88.69 419 VAL A CA 1
ATOM 3402 C C . VAL A 1 419 ? 9.467 -1.078 -25.372 1.00 88.69 419 VAL A C 1
ATOM 3404 O O . VAL A 1 419 ? 8.894 -2.138 -25.631 1.00 88.69 419 VAL A O 1
ATOM 3407 N N . LEU A 1 420 ? 9.025 -0.223 -24.444 1.00 91.69 420 LEU A N 1
ATOM 3408 C CA . LEU A 1 420 ? 7.865 -0.485 -23.590 1.00 91.69 420 LEU A CA 1
ATOM 3409 C C . LEU A 1 420 ? 6.616 -0.784 -24.425 1.00 91.69 420 LEU A C 1
ATOM 3411 O O . LEU A 1 420 ? 6.008 -1.837 -24.259 1.00 91.69 420 LEU A O 1
ATOM 3415 N N . ARG A 1 421 ? 6.286 0.065 -25.399 1.00 91.75 421 ARG A N 1
ATOM 3416 C CA . ARG A 1 421 ? 5.069 -0.084 -26.198 1.00 91.75 421 ARG A CA 1
ATOM 3417 C C . ARG A 1 421 ? 5.152 -1.197 -27.237 1.00 91.75 421 ARG A C 1
ATOM 3419 O O . ARG A 1 421 ? 4.286 -2.059 -27.290 1.00 91.75 421 ARG A O 1
ATOM 3426 N N . LYS A 1 422 ? 6.167 -1.183 -28.108 1.00 86.50 422 LYS A N 1
ATOM 3427 C CA . LYS A 1 422 ? 6.203 -2.082 -29.279 1.00 86.50 422 LYS A CA 1
ATOM 3428 C C . LYS A 1 422 ? 6.682 -3.487 -28.938 1.00 86.50 422 LYS A C 1
ATOM 3430 O O . LYS A 1 422 ? 6.313 -4.426 -29.640 1.00 86.50 422 LYS A O 1
ATOM 3435 N N . GLN A 1 423 ? 7.553 -3.628 -27.937 1.00 83.06 423 GLN A N 1
ATOM 3436 C CA . GLN A 1 423 ? 8.160 -4.920 -27.597 1.00 83.06 423 GLN A CA 1
ATOM 3437 C C . GLN A 1 423 ? 7.487 -5.558 -26.385 1.00 83.06 423 GLN A C 1
ATOM 3439 O O . GLN A 1 423 ? 7.266 -6.767 -26.393 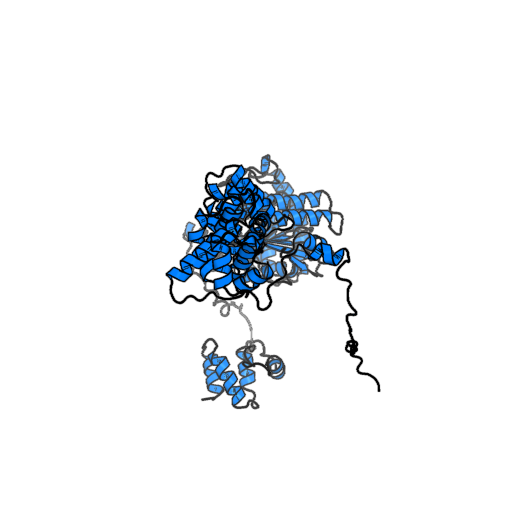1.00 83.06 423 GLN A O 1
ATOM 3444 N N . LEU A 1 424 ? 7.147 -4.757 -25.371 1.00 84.75 424 LEU A N 1
ATOM 3445 C CA . LEU A 1 424 ? 6.579 -5.253 -24.114 1.00 84.75 424 LEU A CA 1
ATOM 3446 C C . LEU A 1 424 ? 5.072 -5.022 -23.984 1.00 84.75 424 LEU A C 1
ATOM 3448 O O . LEU A 1 424 ? 4.454 -5.625 -23.107 1.00 84.75 424 LEU A O 1
ATOM 3452 N N . ASP A 1 425 ? 4.475 -4.223 -24.873 1.00 89.06 425 ASP A N 1
ATOM 3453 C CA . ASP A 1 425 ? 3.049 -3.896 -24.845 1.00 89.06 425 ASP A CA 1
ATOM 3454 C C . ASP A 1 425 ? 2.656 -3.303 -23.475 1.00 89.06 425 ASP A C 1
ATOM 3456 O O . ASP A 1 425 ? 1.749 -3.774 -22.790 1.00 89.06 425 ASP A O 1
ATOM 3460 N N . ILE A 1 426 ? 3.449 -2.312 -23.050 1.00 89.50 426 ILE A N 1
ATOM 3461 C CA . ILE A 1 426 ? 3.270 -1.474 -21.861 1.00 89.50 426 ILE A CA 1
ATOM 3462 C C . ILE A 1 426 ? 3.074 -0.039 -22.348 1.00 89.50 426 ILE A C 1
ATOM 3464 O O . ILE A 1 426 ? 3.961 0.534 -22.985 1.00 89.50 426 ILE A O 1
ATOM 3468 N N . TYR A 1 427 ? 1.915 0.535 -22.038 1.00 92.19 427 TYR A N 1
ATOM 3469 C CA . TYR A 1 427 ? 1.528 1.884 -22.445 1.00 92.19 427 TYR A CA 1
ATOM 3470 C C . TYR A 1 427 ? 1.575 2.845 -21.249 1.00 92.19 427 TYR A C 1
ATOM 3472 O O . TYR A 1 427 ? 1.429 2.396 -20.106 1.00 92.19 427 TYR A O 1
ATOM 3480 N N . PRO A 1 428 ? 1.759 4.153 -21.498 1.00 92.00 428 PRO A N 1
ATOM 3481 C CA . PRO A 1 428 ? 1.564 5.197 -20.496 1.00 92.00 428 PRO A CA 1
ATOM 3482 C C . PRO A 1 428 ? 0.171 5.147 -19.855 1.00 92.00 428 PRO A C 1
ATOM 3484 O O . PRO A 1 428 ? -0.733 4.462 -20.342 1.00 92.00 428 PRO A O 1
ATOM 3487 N N . ASN A 1 429 ? -0.002 5.910 -18.777 1.00 88.88 429 ASN A N 1
ATOM 3488 C CA . ASN A 1 429 ? -1.287 6.130 -18.119 1.00 88.88 429 ASN A CA 1
ATOM 3489 C C . ASN A 1 429 ? -2.352 6.608 -19.121 1.00 88.88 429 ASN A C 1
ATOM 3491 O O . ASN A 1 429 ? -2.048 7.218 -20.157 1.00 88.88 429 ASN A O 1
ATOM 3495 N N . GLU A 1 430 ? -3.616 6.328 -18.817 1.00 86.25 430 GLU A N 1
ATOM 3496 C CA . GLU A 1 430 ? -4.708 6.694 -19.714 1.00 86.25 430 GLU A CA 1
ATOM 3497 C C . GLU A 1 430 ? -4.829 8.221 -19.856 1.00 86.25 430 GLU A C 1
ATOM 3499 O O . GLU A 1 430 ? -4.615 8.988 -18.921 1.00 86.25 430 GLU A O 1
ATOM 3504 N N . GLY A 1 431 ? -5.140 8.690 -21.068 1.00 84.31 431 GLY A N 1
ATOM 3505 C CA . GLY A 1 431 ? -5.326 10.119 -21.346 1.00 84.31 431 GLY A CA 1
ATOM 3506 C C . GLY A 1 431 ? -4.046 10.941 -21.561 1.00 84.31 431 GLY A C 1
ATOM 3507 O O . GLY A 1 431 ? -4.149 12.135 -21.857 1.00 84.31 431 GLY A O 1
ATOM 3508 N N . ILE A 1 432 ? -2.851 10.342 -21.494 1.00 86.69 432 ILE A N 1
ATOM 3509 C CA . ILE A 1 432 ? -1.589 11.043 -21.783 1.00 86.69 432 ILE A CA 1
ATOM 3510 C C . ILE A 1 432 ? -1.545 11.495 -23.252 1.00 86.69 432 ILE A C 1
ATOM 3512 O O . ILE A 1 432 ? -1.502 10.684 -24.172 1.00 86.69 432 ILE A O 1
ATOM 3516 N N . LYS A 1 433 ? -1.518 12.816 -23.470 1.00 87.75 433 LYS A N 1
ATOM 3517 C CA . LYS A 1 433 ? -1.311 13.454 -24.792 1.00 87.75 433 LYS A CA 1
ATOM 3518 C C . LYS A 1 433 ? 0.073 14.079 -24.946 1.00 87.75 433 LYS A C 1
ATOM 3520 O O . LYS A 1 433 ? 0.515 14.362 -26.060 1.00 87.75 433 LYS A O 1
ATOM 3525 N N . TYR A 1 434 ? 0.734 14.334 -23.821 1.00 87.94 434 TYR A N 1
ATOM 3526 C CA . TYR A 1 434 ? 2.074 14.893 -23.757 1.00 87.94 434 TYR A CA 1
ATOM 3527 C C . TYR A 1 434 ? 2.835 14.243 -22.609 1.00 87.94 434 TYR A C 1
ATOM 3529 O O . TYR A 1 434 ? 2.320 14.176 -21.498 1.00 87.94 434 TYR A O 1
ATOM 3537 N N . PHE A 1 435 ? 4.054 13.788 -22.879 1.00 86.62 435 PHE A N 1
ATOM 3538 C CA . PHE A 1 435 ? 4.938 13.250 -21.856 1.00 86.62 435 PHE A CA 1
ATOM 3539 C C . PHE A 1 435 ? 5.494 14.366 -20.980 1.00 86.62 435 PHE A C 1
ATOM 3541 O O . PHE A 1 435 ? 6.060 15.351 -21.469 1.00 86.62 435 PHE A O 1
ATOM 3548 N N . ASN A 1 436 ? 5.400 14.162 -19.672 1.00 77.50 436 ASN A N 1
ATOM 3549 C CA . ASN A 1 436 ? 6.028 15.019 -18.681 1.00 77.50 436 ASN A CA 1
ATOM 3550 C C . ASN A 1 436 ? 7.562 14.976 -18.803 1.00 77.50 436 ASN A C 1
ATOM 3552 O O . ASN A 1 436 ? 8.164 13.938 -19.076 1.00 77.50 436 ASN A O 1
ATOM 3556 N N . GLY A 1 437 ? 8.211 16.127 -18.598 1.00 72.88 437 GLY A N 1
ATOM 3557 C CA . GLY A 1 437 ? 9.677 16.265 -18.648 1.00 72.88 437 GLY A CA 1
ATOM 3558 C C . GLY A 1 437 ? 10.295 16.315 -20.042 1.00 72.88 437 GLY A C 1
ATOM 3559 O O . GLY A 1 437 ? 11.519 16.334 -20.163 1.00 72.88 437 GLY A O 1
ATOM 3560 N N . MET A 1 438 ? 9.477 16.363 -21.094 1.00 81.75 438 MET A N 1
ATOM 3561 C CA . MET A 1 438 ? 9.928 16.569 -22.469 1.00 81.75 438 MET A CA 1
ATOM 3562 C C . MET A 1 438 ? 9.466 17.936 -22.980 1.00 81.75 438 MET A C 1
ATOM 3564 O O . MET A 1 438 ? 8.405 18.435 -22.605 1.00 81.75 438 MET A O 1
ATOM 3568 N N . LYS A 1 439 ? 10.252 18.567 -23.865 1.00 79.00 439 LYS A N 1
ATOM 3569 C CA . LYS A 1 439 ? 9.793 19.789 -24.549 1.00 79.00 439 LYS A CA 1
ATOM 3570 C C . LYS A 1 439 ? 8.567 19.453 -25.402 1.00 79.00 439 LYS A C 1
ATOM 3572 O O . LYS A 1 439 ? 8.536 18.388 -26.016 1.00 79.00 439 LYS A O 1
ATOM 3577 N N . LYS A 1 440 ? 7.604 20.378 -25.497 1.00 76.31 440 LYS A N 1
ATOM 3578 C CA . LYS A 1 440 ? 6.326 20.181 -26.216 1.00 76.31 440 LYS A CA 1
ATOM 3579 C C . LYS A 1 440 ? 6.492 19.633 -27.641 1.00 76.31 440 LYS A C 1
ATOM 3581 O O . LYS A 1 440 ? 5.695 18.803 -28.059 1.00 76.31 440 LYS A O 1
ATOM 3586 N N . GLU A 1 441 ? 7.545 20.053 -28.340 1.00 80.31 441 GLU A N 1
ATOM 3587 C CA . GLU A 1 441 ? 7.902 19.601 -29.695 1.00 80.31 441 GLU A CA 1
ATOM 3588 C C . GLU A 1 441 ? 8.124 18.079 -29.793 1.00 80.31 441 GLU A C 1
ATOM 3590 O O . GLU A 1 441 ? 7.707 17.447 -30.763 1.00 80.31 441 GLU A O 1
ATOM 3595 N N . TYR A 1 442 ? 8.745 17.483 -28.771 1.00 82.38 442 TYR A N 1
ATOM 3596 C CA . TYR A 1 442 ? 9.115 16.061 -28.737 1.00 82.38 442 TYR A CA 1
ATOM 3597 C C . TYR A 1 442 ? 8.205 15.227 -27.832 1.00 82.38 442 TYR A C 1
ATOM 3599 O O . TYR A 1 442 ? 8.162 14.009 -27.964 1.00 82.38 442 TYR A O 1
ATOM 3607 N N . GLY A 1 443 ? 7.506 15.876 -26.898 1.00 86.19 443 GLY A N 1
ATOM 3608 C CA . GLY A 1 443 ? 6.688 15.220 -25.884 1.00 86.19 443 GLY A CA 1
ATOM 3609 C C . GLY A 1 443 ? 5.289 14.834 -26.350 1.00 86.19 443 GLY A C 1
ATOM 3610 O O . GLY A 1 443 ? 4.608 14.143 -25.604 1.00 86.19 443 GLY A O 1
ATOM 3611 N N . HIS A 1 444 ? 4.831 15.268 -27.530 1.00 91.44 444 HIS A N 1
ATOM 3612 C CA . HIS A 1 444 ? 3.510 14.879 -28.029 1.00 91.44 444 HIS A CA 1
ATOM 3613 C C . HIS A 1 444 ? 3.411 13.359 -28.192 1.00 91.44 444 HIS A C 1
ATOM 3615 O O . HIS A 1 444 ? 4.288 12.738 -28.800 1.00 91.44 444 HIS A O 1
ATOM 3621 N N . TYR A 1 445 ? 2.342 12.788 -27.642 1.00 92.62 445 TYR A N 1
ATOM 3622 C CA . TYR A 1 445 ? 2.112 11.355 -27.586 1.00 92.62 445 TYR A CA 1
ATOM 3623 C C . TYR A 1 445 ? 0.784 10.985 -28.239 1.00 92.62 445 TYR A C 1
ATOM 3625 O O . TYR A 1 445 ? -0.261 11.562 -27.937 1.00 92.62 445 TYR A O 1
ATOM 3633 N N . ASP A 1 446 ? 0.844 9.982 -29.107 1.00 90.62 446 ASP A N 1
ATOM 3634 C CA . ASP A 1 446 ? -0.300 9.342 -29.743 1.00 90.62 446 ASP A CA 1
ATOM 3635 C C . ASP A 1 446 ? -0.321 7.869 -29.318 1.00 90.62 446 ASP A C 1
ATOM 3637 O O . ASP A 1 446 ? 0.703 7.190 -29.379 1.00 90.62 446 ASP A O 1
ATOM 3641 N N . SER A 1 447 ? -1.470 7.351 -28.886 1.00 82.62 447 SER A N 1
ATOM 3642 C CA . SER A 1 447 ? -1.567 5.985 -28.350 1.00 82.62 447 SER A CA 1
ATOM 3643 C C . SER A 1 447 ? -1.223 4.897 -29.377 1.00 82.62 447 SER A C 1
ATOM 3645 O O . SER A 1 447 ? -0.776 3.812 -29.006 1.00 82.62 447 SER A O 1
ATOM 3647 N N . VAL A 1 448 ? -1.371 5.185 -30.674 1.00 84.06 448 VAL A N 1
ATOM 3648 C CA . VAL A 1 448 ? -1.065 4.259 -31.771 1.00 84.06 448 VAL A CA 1
ATOM 3649 C C . VAL A 1 448 ? 0.374 4.447 -32.257 1.00 84.06 448 VAL A C 1
ATOM 3651 O O . VAL A 1 448 ? 1.129 3.482 -32.422 1.00 84.06 448 VAL A O 1
ATOM 3654 N N . LYS A 1 449 ? 0.790 5.693 -32.500 1.00 87.12 449 LYS A N 1
ATOM 3655 C CA . LYS A 1 449 ? 2.089 6.021 -33.110 1.00 87.12 449 LYS A CA 1
ATOM 3656 C C . LYS A 1 449 ? 3.218 6.132 -32.081 1.00 87.12 449 LYS A C 1
ATOM 3658 O O . LYS A 1 449 ? 4.357 5.781 -32.407 1.00 87.12 449 LYS A O 1
ATOM 3663 N N . GLY A 1 450 ? 2.904 6.479 -30.838 1.00 91.88 450 GLY A N 1
ATOM 3664 C CA . GLY A 1 450 ? 3.830 6.761 -29.740 1.00 91.88 450 GLY A CA 1
ATOM 3665 C C . GLY A 1 450 ? 4.339 8.202 -29.754 1.00 91.88 450 GLY A C 1
ATOM 3666 O O . GLY A 1 450 ? 3.660 9.104 -30.244 1.00 91.88 450 GLY A O 1
ATOM 3667 N N . LEU A 1 451 ? 5.550 8.410 -29.230 1.00 92.19 451 LEU A N 1
ATOM 3668 C CA . LEU A 1 451 ? 6.221 9.713 -29.263 1.00 92.19 451 LEU A CA 1
ATOM 3669 C C . LEU A 1 451 ? 6.640 10.121 -30.685 1.00 92.19 451 LEU A C 1
ATOM 3671 O O . LEU A 1 451 ? 6.983 9.280 -31.525 1.00 92.19 451 LEU A O 1
ATOM 3675 N N . ASN A 1 452 ? 6.686 11.432 -30.934 1.00 89.50 452 ASN A N 1
ATOM 3676 C CA . ASN A 1 452 ? 7.172 11.989 -32.196 1.00 89.50 452 ASN A CA 1
ATOM 3677 C C . ASN A 1 452 ? 8.628 11.594 -32.477 1.00 89.50 452 ASN A C 1
ATOM 3679 O O . ASN A 1 452 ? 9.501 11.673 -31.612 1.00 89.50 452 ASN A O 1
ATOM 3683 N N . ARG A 1 453 ? 8.905 11.206 -33.728 1.00 87.12 453 ARG A N 1
ATOM 3684 C CA . ARG A 1 453 ? 10.249 10.803 -34.155 1.00 87.12 453 ARG A CA 1
ATOM 3685 C C . ARG A 1 453 ? 11.216 12.002 -34.116 1.00 87.12 453 ARG A C 1
ATOM 3687 O O . ARG A 1 453 ? 10.943 12.991 -34.795 1.00 87.12 453 ARG A O 1
ATOM 3694 N N . PRO A 1 454 ? 12.364 11.903 -33.416 1.00 87.56 454 PRO A N 1
ATOM 3695 C CA . PRO A 1 454 ? 13.396 12.936 -33.431 1.00 87.56 454 PRO A CA 1
ATOM 3696 C C . PRO A 1 454 ? 13.975 13.166 -34.833 1.00 87.56 454 PRO A C 1
ATOM 3698 O O . PRO A 1 454 ? 13.966 12.265 -35.681 1.00 87.56 454 PRO A O 1
ATOM 3701 N N . SER A 1 455 ? 14.521 14.363 -35.065 1.00 87.25 455 SER A N 1
ATOM 3702 C CA . SER A 1 455 ? 15.201 14.699 -36.319 1.00 87.25 455 SER A CA 1
ATOM 3703 C C . SER A 1 455 ? 16.428 13.805 -36.551 1.00 87.25 455 SER A C 1
ATOM 3705 O O . SER A 1 455 ? 17.029 13.277 -35.611 1.00 87.25 455 SER A O 1
ATOM 3707 N N . LYS A 1 456 ? 16.829 13.638 -37.819 1.00 84.50 456 LYS A N 1
ATOM 3708 C CA . LYS A 1 456 ? 18.025 12.850 -38.174 1.00 84.50 456 LYS A CA 1
ATOM 3709 C C . LYS A 1 456 ? 19.291 13.396 -37.505 1.00 84.50 456 LYS A C 1
ATOM 3711 O O . LYS A 1 456 ? 20.126 12.616 -37.072 1.00 84.50 456 LYS A O 1
ATOM 3716 N N . GLU A 1 457 ? 19.398 14.714 -37.375 1.00 86.25 457 GLU A N 1
ATOM 3717 C CA . GLU A 1 457 ? 20.513 15.387 -36.701 1.00 86.25 457 GLU A CA 1
ATOM 3718 C C . GLU A 1 457 ? 20.621 14.977 -35.229 1.00 86.25 457 GLU A C 1
ATOM 3720 O O . GLU A 1 457 ? 21.694 14.574 -34.787 1.00 86.25 457 GLU A O 1
ATOM 3725 N N . LEU A 1 458 ? 19.507 14.989 -34.489 1.00 85.69 458 LEU A N 1
ATOM 3726 C CA . LEU A 1 458 ? 19.479 14.572 -33.084 1.00 85.69 458 LEU A CA 1
ATOM 3727 C C . LEU A 1 458 ? 19.788 13.075 -32.921 1.00 85.69 458 LEU A C 1
ATOM 3729 O O . LEU A 1 458 ? 20.461 12.679 -31.971 1.00 85.69 458 LEU A O 1
ATOM 3733 N N . ILE A 1 459 ? 19.329 12.237 -33.857 1.00 83.94 459 ILE A N 1
ATOM 3734 C CA . ILE A 1 459 ? 19.663 10.803 -33.878 1.00 83.94 459 ILE A CA 1
ATOM 3735 C C . ILE A 1 459 ? 21.169 10.603 -34.107 1.00 83.94 459 ILE A C 1
ATOM 3737 O O . ILE A 1 459 ? 21.783 9.792 -33.416 1.00 83.94 459 ILE A O 1
ATOM 3741 N N . ASN A 1 460 ? 21.776 11.366 -35.019 1.00 81.00 460 ASN A N 1
ATOM 3742 C CA . ASN A 1 460 ? 23.215 11.306 -35.274 1.00 81.00 460 ASN A CA 1
ATOM 3743 C C . ASN A 1 460 ? 24.025 11.796 -34.063 1.00 81.00 460 ASN A C 1
ATOM 3745 O O . ASN A 1 460 ? 24.999 11.151 -33.684 1.00 81.00 460 ASN A O 1
ATOM 3749 N N . GLN A 1 461 ? 23.592 12.880 -33.409 1.00 84.75 461 GLN A N 1
ATOM 3750 C CA . GLN A 1 461 ? 24.207 13.373 -32.171 1.00 84.75 461 GLN A CA 1
ATOM 3751 C C . GLN A 1 461 ? 24.131 12.342 -31.044 1.00 84.75 461 GLN A C 1
ATOM 3753 O O . GLN A 1 461 ? 25.105 12.134 -30.332 1.00 84.75 461 GLN A O 1
ATOM 3758 N N . ARG A 1 462 ? 23.003 11.640 -30.890 1.00 85.88 462 ARG A N 1
ATOM 3759 C CA . ARG A 1 462 ? 22.903 10.534 -29.926 1.00 85.88 462 ARG A CA 1
ATOM 3760 C C . ARG A 1 462 ? 23.961 9.454 -30.189 1.00 85.88 462 ARG A C 1
ATOM 3762 O O . ARG A 1 462 ? 24.479 8.888 -29.231 1.00 85.88 462 ARG A O 1
ATOM 3769 N N . GLY A 1 463 ? 24.290 9.190 -31.454 1.00 78.44 463 GLY A N 1
ATOM 3770 C CA . GLY A 1 463 ? 25.305 8.214 -31.851 1.00 78.44 463 GLY A CA 1
ATOM 3771 C C . GLY A 1 463 ? 26.682 8.462 -31.231 1.00 78.44 463 GLY A C 1
ATOM 3772 O O . GLY A 1 463 ? 27.313 7.503 -30.803 1.00 78.44 463 GLY A O 1
ATOM 3773 N N . SER A 1 464 ? 27.123 9.720 -31.109 1.00 78.94 464 SER A N 1
ATOM 3774 C CA . SER A 1 464 ? 28.420 10.034 -30.490 1.00 78.94 464 SER A CA 1
ATOM 3775 C C . SER A 1 464 ? 28.403 9.857 -28.969 1.00 78.94 464 SER A C 1
ATOM 3777 O O . SER A 1 464 ? 29.341 9.301 -28.407 1.00 78.94 464 SER A O 1
ATOM 3779 N N . TYR A 1 465 ? 27.326 10.258 -28.289 1.00 83.12 465 TYR A N 1
ATOM 3780 C CA . TYR A 1 465 ? 27.202 10.066 -26.837 1.00 83.12 465 TYR A CA 1
ATOM 3781 C C . TYR A 1 465 ? 27.049 8.593 -26.436 1.00 83.12 465 TYR A C 1
ATOM 3783 O O . TYR A 1 465 ? 27.515 8.184 -25.370 1.00 83.12 465 TYR A O 1
ATOM 3791 N N . LEU A 1 466 ? 26.413 7.789 -27.291 1.00 81.31 466 LEU A N 1
ATOM 3792 C CA . LEU A 1 466 ? 26.310 6.344 -27.100 1.00 81.31 466 LEU A CA 1
ATOM 3793 C C . LEU A 1 466 ? 27.686 5.671 -27.051 1.00 81.31 466 LEU A C 1
ATOM 3795 O O . LEU A 1 466 ? 27.822 4.662 -26.367 1.00 81.31 466 LEU A O 1
ATOM 3799 N N . ASP A 1 467 ? 28.706 6.235 -27.697 1.00 76.12 467 ASP A N 1
ATOM 3800 C CA . ASP A 1 467 ? 30.049 5.644 -27.732 1.00 76.12 467 ASP A CA 1
ATOM 3801 C C . ASP A 1 467 ? 30.756 5.733 -26.406 1.00 76.12 467 ASP A C 1
ATOM 3803 O O . ASP A 1 467 ? 31.264 4.731 -25.904 1.00 76.12 467 ASP A O 1
ATOM 3807 N N . SER A 1 468 ? 30.726 6.916 -25.804 1.00 83.56 468 SER A N 1
ATOM 3808 C CA . SER A 1 468 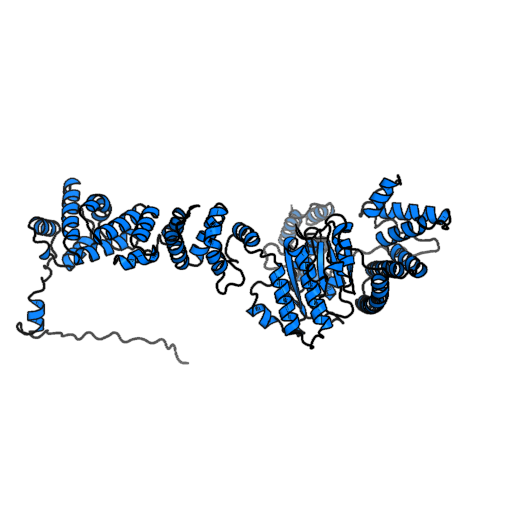? 31.273 7.119 -24.470 1.00 83.56 468 SER A CA 1
ATOM 3809 C C . SER A 1 468 ? 30.551 6.244 -23.445 1.00 83.56 468 SER A C 1
ATOM 3811 O O . SER A 1 468 ? 31.204 5.597 -22.626 1.00 83.56 468 SER A O 1
ATOM 3813 N N . TRP A 1 469 ? 29.217 6.164 -23.524 1.00 86.12 469 TRP A N 1
ATOM 3814 C CA . TRP A 1 469 ? 28.432 5.293 -22.646 1.00 86.12 469 TRP A CA 1
ATOM 3815 C C . TRP A 1 469 ? 28.795 3.818 -22.841 1.00 86.12 469 TRP A C 1
ATOM 3817 O O . TRP A 1 469 ? 28.969 3.097 -21.864 1.00 86.12 469 TRP A O 1
ATOM 3827 N N . LEU A 1 470 ? 28.962 3.371 -24.088 1.00 76.56 470 LEU A N 1
ATOM 3828 C CA . LEU A 1 470 ? 29.296 1.987 -24.412 1.00 76.56 470 LEU A CA 1
ATOM 3829 C C . LEU A 1 470 ? 30.672 1.562 -23.928 1.00 76.56 470 LEU A C 1
ATOM 3831 O O . LEU A 1 470 ? 30.820 0.440 -23.448 1.00 76.56 470 LEU A O 1
ATOM 3835 N N . VAL A 1 471 ? 31.674 2.425 -24.091 1.00 81.38 471 VAL A N 1
ATOM 3836 C CA . VAL A 1 471 ? 33.033 2.151 -23.613 1.00 81.38 471 VAL A CA 1
ATOM 3837 C C . VAL A 1 471 ? 32.998 1.952 -22.100 1.00 81.38 471 VAL A C 1
ATOM 3839 O O . VAL A 1 471 ? 33.415 0.900 -21.620 1.00 81.38 471 VAL A O 1
ATOM 3842 N N . ALA A 1 472 ? 32.379 2.886 -21.371 1.00 84.12 472 ALA A N 1
ATOM 3843 C CA . ALA A 1 472 ? 32.220 2.781 -19.922 1.00 84.12 472 ALA A CA 1
ATOM 3844 C C . ALA A 1 472 ? 31.399 1.542 -19.512 1.00 84.12 472 ALA A C 1
ATOM 3846 O O . ALA A 1 472 ? 31.759 0.828 -18.577 1.00 84.12 472 ALA A O 1
ATOM 3847 N N . PHE A 1 473 ? 30.316 1.247 -20.236 1.00 82.19 473 PHE A N 1
ATOM 3848 C CA . PHE A 1 473 ? 29.493 0.061 -20.009 1.00 82.19 473 PHE A CA 1
ATOM 3849 C C . PHE A 1 473 ? 30.318 -1.220 -20.176 1.00 82.19 473 PHE A C 1
ATOM 3851 O O . PHE A 1 473 ? 30.269 -2.096 -19.318 1.00 82.19 473 PHE A O 1
ATOM 3858 N N . ARG A 1 474 ? 31.120 -1.323 -21.243 1.00 75.31 474 ARG A N 1
ATOM 3859 C CA . ARG A 1 474 ? 31.942 -2.501 -21.544 1.00 75.31 474 ARG A CA 1
ATOM 3860 C C . ARG A 1 474 ? 33.032 -2.728 -20.509 1.00 75.31 474 ARG A C 1
ATOM 3862 O O . ARG A 1 474 ? 33.179 -3.857 -20.052 1.00 75.31 474 ARG A O 1
ATOM 3869 N N . GLU A 1 475 ? 33.786 -1.690 -20.164 1.00 81.38 475 GLU A N 1
ATOM 3870 C CA . GLU A 1 475 ? 34.845 -1.780 -19.153 1.00 81.38 475 GLU A CA 1
ATOM 3871 C C . GLU A 1 475 ? 34.290 -2.330 -17.834 1.00 81.38 475 GLU A C 1
ATOM 3873 O O . GLU A 1 475 ? 34.886 -3.213 -17.216 1.00 81.38 475 GLU A O 1
ATOM 3878 N N . ARG A 1 476 ? 33.094 -1.873 -17.450 1.00 84.38 476 ARG A N 1
ATOM 3879 C CA . ARG A 1 476 ? 32.389 -2.351 -16.261 1.00 84.38 476 ARG A CA 1
ATOM 3880 C C . ARG A 1 476 ? 31.897 -3.793 -16.393 1.00 84.38 476 ARG A C 1
ATOM 3882 O O . ARG A 1 476 ? 32.118 -4.584 -15.482 1.00 84.38 476 ARG A O 1
ATOM 3889 N N . GLU A 1 477 ? 31.244 -4.164 -17.498 1.00 77.06 477 GLU A N 1
ATOM 3890 C CA . GLU A 1 477 ? 30.780 -5.551 -17.690 1.00 77.06 477 GLU A CA 1
ATOM 3891 C C . GLU A 1 477 ? 31.951 -6.547 -17.755 1.00 77.06 477 GLU A C 1
ATOM 3893 O O . GLU A 1 477 ? 31.815 -7.674 -17.283 1.00 77.06 477 GLU A O 1
ATOM 3898 N N . GLN A 1 478 ? 33.111 -6.139 -18.286 1.00 74.94 478 GLN A N 1
ATOM 3899 C CA . GLN A 1 478 ? 34.333 -6.950 -18.281 1.00 74.94 478 GLN A CA 1
ATOM 3900 C C . GLN A 1 478 ? 34.888 -7.142 -16.866 1.00 74.94 478 GLN A C 1
ATOM 3902 O O . GLN A 1 478 ? 35.256 -8.257 -16.506 1.00 74.94 478 GLN A O 1
ATOM 3907 N N . ALA A 1 479 ? 34.898 -6.088 -16.045 1.00 77.38 479 ALA A N 1
ATOM 3908 C CA . ALA A 1 479 ? 35.347 -6.170 -14.654 1.00 77.38 479 ALA A CA 1
ATOM 3909 C C . ALA A 1 479 ? 34.480 -7.110 -13.793 1.00 77.38 479 ALA A C 1
ATOM 3911 O O . ALA A 1 479 ? 34.968 -7.683 -12.821 1.00 77.38 479 ALA A O 1
ATOM 3912 N N . LEU A 1 480 ? 33.214 -7.314 -14.171 1.00 74.56 480 LEU A N 1
ATOM 3913 C CA . LEU A 1 480 ? 32.269 -8.179 -13.461 1.00 74.56 480 LEU A CA 1
ATOM 3914 C C . LEU A 1 480 ? 32.510 -9.691 -13.669 1.00 74.56 480 LEU A C 1
ATOM 3916 O O . LEU A 1 480 ? 31.767 -10.485 -13.083 1.00 74.56 480 LEU A O 1
ATOM 3920 N N . ASN A 1 481 ? 33.515 -10.094 -14.470 1.00 65.38 481 ASN A N 1
ATOM 3921 C CA . ASN A 1 481 ? 33.863 -11.492 -14.798 1.00 65.38 481 ASN A CA 1
ATOM 3922 C C . ASN A 1 481 ? 32.635 -12.351 -15.141 1.00 65.38 481 ASN A C 1
ATOM 3924 O O . ASN A 1 481 ? 32.469 -13.474 -14.663 1.00 65.38 481 ASN A O 1
ATOM 3928 N N . LEU A 1 482 ? 31.717 -11.794 -15.927 1.00 58.78 482 LEU A N 1
ATOM 3929 C CA . LEU A 1 482 ? 30.503 -12.501 -16.303 1.00 58.78 482 LEU A CA 1
ATOM 3930 C C . LEU A 1 482 ? 30.858 -13.670 -17.247 1.00 58.78 482 LEU A C 1
ATOM 3932 O O . LEU A 1 482 ? 31.525 -13.447 -18.253 1.00 58.78 482 LEU A O 1
ATOM 3936 N N . ASN A 1 483 ? 30.403 -14.894 -16.934 1.00 50.84 483 ASN A N 1
ATOM 3937 C CA . ASN A 1 483 ? 30.560 -16.092 -17.782 1.00 50.84 483 ASN A CA 1
ATOM 3938 C C . ASN A 1 483 ? 30.125 -15.841 -19.248 1.00 50.84 483 ASN A C 1
ATOM 3940 O O . ASN A 1 483 ? 29.309 -14.953 -19.504 1.00 50.84 483 ASN A O 1
ATOM 3944 N N . ASP A 1 484 ? 30.593 -16.679 -20.186 1.00 50.88 484 ASP A N 1
ATOM 3945 C CA . ASP A 1 484 ? 30.397 -16.564 -21.649 1.00 50.88 484 ASP A CA 1
ATOM 3946 C C . ASP A 1 484 ? 28.974 -16.172 -22.113 1.00 50.88 484 ASP A C 1
ATOM 3948 O O . ASP A 1 484 ? 28.840 -15.384 -23.051 1.00 50.88 484 ASP A O 1
ATOM 3952 N N . ASP A 1 485 ? 27.906 -16.613 -21.437 1.00 47.03 485 ASP A N 1
ATOM 3953 C CA . ASP A 1 485 ? 26.510 -16.251 -21.764 1.00 47.03 485 ASP A CA 1
ATOM 3954 C C . ASP A 1 485 ? 26.218 -14.735 -21.668 1.00 47.03 485 ASP A C 1
ATOM 3956 O O . ASP A 1 485 ? 25.406 -14.196 -22.426 1.00 47.03 485 ASP A O 1
ATOM 3960 N N . SER A 1 486 ? 26.887 -14.008 -20.767 1.00 52.31 486 SER A N 1
ATOM 3961 C CA . SER A 1 486 ? 26.756 -12.547 -20.661 1.00 52.31 486 SER A CA 1
ATOM 3962 C C . SER A 1 486 ? 27.530 -11.810 -21.752 1.00 52.31 486 SER A C 1
ATOM 3964 O O . SER A 1 486 ? 27.162 -10.691 -22.117 1.00 52.31 486 SER A O 1
ATOM 3966 N N . SER A 1 487 ? 28.565 -12.433 -22.325 1.00 63.78 487 SER A N 1
ATOM 3967 C CA . SER A 1 487 ? 29.324 -11.838 -23.427 1.00 63.78 487 SER A CA 1
ATOM 3968 C C . SER A 1 487 ? 28.479 -11.731 -24.706 1.00 63.78 487 SER A C 1
ATOM 3970 O O . SER A 1 487 ? 28.527 -10.698 -25.379 1.00 63.78 487 SER A O 1
ATOM 3972 N N . ALA A 1 488 ? 27.579 -12.695 -24.944 1.00 68.12 488 ALA A N 1
ATOM 3973 C CA . ALA A 1 488 ? 26.669 -12.713 -26.096 1.00 68.12 488 ALA A CA 1
ATOM 3974 C C . ALA A 1 488 ? 25.663 -11.564 -26.058 1.00 68.12 488 ALA A C 1
ATOM 3976 O O . ALA A 1 488 ? 25.343 -10.938 -27.072 1.00 68.12 488 ALA A O 1
ATOM 3977 N N . PHE A 1 489 ? 25.156 -11.270 -24.860 1.00 67.31 489 PHE A N 1
ATOM 3978 C CA . PHE A 1 489 ? 24.239 -10.165 -24.642 1.00 67.31 489 PHE A CA 1
ATOM 3979 C C . PHE A 1 489 ? 24.929 -8.816 -24.887 1.00 67.31 489 PHE A C 1
ATOM 3981 O O . PHE A 1 489 ? 24.391 -7.972 -25.607 1.00 67.31 489 PHE A O 1
ATOM 3988 N N . VAL A 1 490 ? 26.129 -8.620 -24.330 1.00 66.56 490 VAL A N 1
ATOM 3989 C CA . VAL A 1 490 ? 26.911 -7.385 -24.511 1.00 66.56 490 VAL A CA 1
ATOM 3990 C C . VAL A 1 490 ? 27.237 -7.163 -25.991 1.00 66.56 490 VAL A C 1
ATOM 3992 O O . VAL A 1 490 ? 27.030 -6.065 -26.512 1.00 66.56 490 VAL A O 1
ATOM 3995 N N . GLN A 1 491 ? 27.660 -8.214 -26.697 1.00 75.06 491 GLN A N 1
ATOM 3996 C CA . GLN A 1 491 ? 27.927 -8.169 -28.137 1.00 75.06 491 GLN A CA 1
ATOM 3997 C C . GLN A 1 491 ? 26.673 -7.823 -28.950 1.00 75.06 491 GLN A C 1
ATOM 3999 O O . GLN A 1 491 ? 26.739 -6.977 -29.840 1.00 75.06 491 GLN A O 1
ATOM 4004 N N . LEU A 1 492 ? 25.511 -8.396 -28.616 1.00 78.31 492 LEU A N 1
ATOM 4005 C CA . LEU A 1 492 ? 24.238 -8.070 -29.265 1.00 78.31 492 LEU A CA 1
ATOM 4006 C C . LEU A 1 492 ? 23.862 -6.587 -29.108 1.00 78.31 492 LEU A C 1
ATOM 4008 O O . LEU A 1 492 ? 23.430 -5.957 -30.078 1.00 78.31 492 LEU A O 1
ATOM 4012 N N . GLN A 1 493 ? 24.019 -6.017 -27.909 1.00 67.19 493 GLN A N 1
ATOM 4013 C CA . GLN A 1 493 ? 23.749 -4.590 -27.700 1.00 67.19 493 GLN A CA 1
ATOM 4014 C C . GLN A 1 493 ? 24.716 -3.721 -28.509 1.00 67.19 493 GLN A C 1
ATOM 4016 O O . GLN A 1 493 ? 24.283 -2.769 -29.159 1.00 67.19 493 GLN A O 1
ATOM 4021 N N . TYR A 1 494 ? 26.001 -4.086 -28.559 1.00 68.06 494 TYR A N 1
ATOM 4022 C CA . TYR A 1 494 ? 26.989 -3.369 -29.367 1.00 68.06 494 TYR A CA 1
ATOM 4023 C C . TYR A 1 494 ? 26.667 -3.455 -30.868 1.00 68.06 494 TYR A C 1
ATOM 4025 O O . TYR A 1 494 ? 26.741 -2.453 -31.579 1.00 68.06 494 TYR A O 1
ATOM 4033 N N . ALA A 1 495 ? 26.172 -4.603 -31.338 1.00 79.38 495 ALA A N 1
ATOM 4034 C CA . ALA A 1 495 ? 25.691 -4.759 -32.704 1.00 79.38 495 ALA A CA 1
ATOM 4035 C C . ALA A 1 495 ? 24.554 -3.770 -33.022 1.00 79.38 495 ALA A C 1
ATOM 4037 O O . ALA A 1 495 ? 24.630 -3.015 -33.996 1.00 79.38 495 ALA A O 1
ATOM 4038 N N . LYS A 1 496 ? 23.511 -3.714 -32.183 1.00 73.75 496 LYS A N 1
ATOM 4039 C CA . LYS A 1 496 ? 22.385 -2.777 -32.371 1.00 73.75 496 LYS A CA 1
ATOM 4040 C C . LYS A 1 496 ? 22.862 -1.324 -32.498 1.00 73.75 496 LYS A C 1
ATOM 4042 O O . LYS A 1 496 ? 22.268 -0.551 -33.247 1.00 73.75 496 LYS A O 1
ATOM 4047 N N . LEU A 1 497 ? 23.956 -0.975 -31.827 1.00 63.25 497 LEU A N 1
ATOM 4048 C CA . LEU A 1 497 ? 24.547 0.360 -31.839 1.00 63.25 497 LEU A CA 1
ATOM 4049 C C . LEU A 1 497 ? 25.402 0.619 -33.087 1.00 63.25 497 LEU A C 1
ATOM 4051 O O . LEU A 1 497 ? 25.240 1.672 -33.702 1.00 63.25 497 LEU A O 1
ATOM 4055 N N . CYS A 1 498 ? 26.202 -0.347 -33.550 1.00 69.62 498 CYS A N 1
ATOM 4056 C CA . CYS A 1 498 ? 26.852 -0.278 -34.867 1.00 69.62 498 CYS A CA 1
ATOM 4057 C C . CYS A 1 498 ? 25.825 -0.021 -35.984 1.00 69.62 498 CYS A C 1
ATOM 4059 O O . CYS A 1 498 ? 26.031 0.847 -36.833 1.00 69.62 498 CYS A O 1
ATOM 4061 N N . LYS A 1 499 ? 24.656 -0.678 -35.924 1.00 77.38 499 LYS A N 1
ATOM 4062 C CA . LYS A 1 499 ? 23.557 -0.434 -36.871 1.00 77.38 499 LYS A CA 1
ATOM 4063 C C . LYS A 1 499 ? 23.047 1.009 -36.830 1.00 77.38 499 LYS A C 1
ATOM 4065 O O . LYS A 1 499 ? 22.782 1.579 -37.886 1.00 77.38 499 LYS A O 1
ATOM 4070 N N . LEU A 1 500 ? 22.917 1.609 -35.643 1.00 63.16 500 LEU A N 1
ATOM 4071 C CA . LEU A 1 500 ? 22.481 3.006 -35.502 1.00 63.16 500 LEU A CA 1
ATOM 4072 C C . LEU A 1 500 ? 23.487 4.005 -36.088 1.00 63.16 500 LEU A C 1
ATOM 4074 O O . LEU A 1 500 ? 23.072 5.051 -36.578 1.00 63.16 500 LEU A O 1
ATOM 4078 N N . LYS A 1 501 ? 24.781 3.676 -36.086 1.00 61.81 501 LYS A N 1
ATOM 4079 C CA . LYS A 1 501 ? 25.840 4.502 -36.690 1.00 61.81 501 LYS A CA 1
ATOM 4080 C C . LYS A 1 501 ? 26.015 4.313 -38.195 1.00 61.81 501 LYS A C 1
ATOM 4082 O O . LYS A 1 501 ? 26.804 5.024 -38.805 1.00 61.81 501 LYS A O 1
ATOM 4087 N N . GLY A 1 502 ? 25.347 3.322 -38.783 1.00 66.62 502 GLY A N 1
ATOM 4088 C CA . GLY A 1 502 ? 25.613 2.900 -40.158 1.00 66.62 502 GLY A CA 1
ATOM 4089 C C . GLY A 1 502 ? 26.876 2.043 -40.325 1.00 66.62 502 GLY A C 1
ATOM 4090 O O . GLY A 1 502 ? 27.262 1.764 -41.458 1.00 66.62 502 GLY A O 1
ATOM 4091 N N . ASP A 1 503 ? 27.494 1.577 -39.235 1.00 75.19 503 ASP A N 1
ATOM 4092 C CA . ASP A 1 503 ? 28.598 0.610 -39.265 1.00 75.19 503 ASP A CA 1
ATOM 4093 C C . ASP A 1 503 ? 28.052 -0.809 -39.498 1.00 75.19 503 ASP A C 1
ATOM 4095 O O . ASP A 1 503 ? 27.771 -1.583 -38.579 1.00 75.19 503 ASP A O 1
ATOM 4099 N N . THR A 1 504 ? 27.843 -1.136 -40.770 1.00 80.56 504 THR A N 1
ATOM 4100 C CA . THR A 1 504 ? 27.269 -2.421 -41.193 1.00 80.56 504 THR A CA 1
ATOM 4101 C C . THR A 1 504 ? 28.223 -3.600 -40.986 1.00 80.56 504 THR A C 1
ATOM 4103 O O . THR A 1 504 ? 27.768 -4.720 -40.733 1.00 80.56 504 THR A O 1
ATOM 4106 N N . THR A 1 505 ? 29.538 -3.375 -41.050 1.00 79.94 505 THR A N 1
ATOM 4107 C CA . THR A 1 505 ? 30.552 -4.424 -40.879 1.00 79.94 505 THR A CA 1
ATOM 4108 C C . THR A 1 505 ? 30.715 -4.795 -39.410 1.00 79.94 505 THR A C 1
ATOM 4110 O O . THR A 1 505 ? 30.665 -5.985 -39.084 1.00 79.94 505 THR A O 1
ATOM 4113 N N . GLY A 1 506 ? 30.809 -3.805 -38.516 1.00 78.19 506 GLY A N 1
ATOM 4114 C CA . GLY A 1 506 ? 30.792 -4.022 -37.070 1.00 78.19 506 GLY A CA 1
ATOM 4115 C C . GLY A 1 506 ? 29.492 -4.678 -36.614 1.00 78.19 506 GLY A C 1
ATOM 4116 O O . GLY A 1 506 ? 29.529 -5.679 -35.896 1.00 78.19 506 GLY A O 1
ATOM 4117 N N . PHE A 1 507 ? 28.346 -4.214 -37.130 1.00 83.62 507 PHE A N 1
ATOM 4118 C CA . PHE A 1 507 ? 27.034 -4.796 -36.833 1.00 83.62 507 PHE A CA 1
ATOM 4119 C C . PHE A 1 507 ? 26.987 -6.303 -37.111 1.00 83.62 507 PHE A C 1
ATOM 4121 O O . PHE A 1 507 ? 26.629 -7.089 -36.234 1.00 83.62 507 PHE A O 1
ATOM 4128 N N . ARG A 1 508 ? 27.395 -6.729 -38.312 1.00 85.88 508 ARG A N 1
ATOM 4129 C CA . ARG A 1 508 ? 27.380 -8.148 -38.697 1.00 85.88 508 ARG A CA 1
ATOM 4130 C C . ARG A 1 508 ? 28.372 -8.989 -37.906 1.00 85.88 508 ARG A C 1
ATOM 4132 O O . ARG A 1 508 ? 28.044 -10.117 -37.543 1.00 85.88 508 ARG A O 1
ATOM 4139 N N . LYS A 1 509 ? 29.572 -8.460 -37.646 1.00 85.94 509 LYS A N 1
ATOM 4140 C CA . LYS A 1 509 ? 30.613 -9.170 -36.892 1.00 85.94 509 LYS A CA 1
ATOM 4141 C C . LYS A 1 509 ? 30.120 -9.526 -35.488 1.00 85.94 509 LYS A C 1
ATOM 4143 O O . LYS A 1 509 ? 30.153 -10.689 -35.103 1.00 85.94 509 LYS A O 1
ATOM 4148 N N . LEU A 1 510 ? 29.581 -8.543 -34.777 1.00 84.25 510 LEU A N 1
ATOM 4149 C CA . LEU A 1 510 ? 29.120 -8.702 -33.398 1.00 84.25 510 LEU A CA 1
ATOM 4150 C C . LEU A 1 510 ? 27.872 -9.570 -33.289 1.00 84.25 510 LEU A C 1
ATOM 4152 O O . LEU A 1 510 ? 27.732 -10.336 -32.342 1.00 84.25 510 LEU A O 1
ATOM 4156 N N . LEU A 1 511 ? 26.971 -9.490 -34.273 1.00 88.44 511 LEU A N 1
ATOM 4157 C CA . LEU A 1 511 ? 25.832 -10.398 -34.328 1.00 88.44 511 LEU A CA 1
ATOM 4158 C C . LEU A 1 511 ? 26.255 -11.854 -34.552 1.00 88.44 511 LEU A C 1
ATOM 4160 O O . LEU A 1 511 ? 25.625 -12.742 -33.983 1.00 88.44 511 LEU A O 1
ATOM 4164 N N . ARG A 1 512 ? 27.305 -12.117 -35.347 1.00 86.12 512 ARG A N 1
ATOM 4165 C CA . ARG A 1 512 ? 27.850 -13.478 -35.491 1.00 86.12 512 ARG A CA 1
ATOM 4166 C C . ARG A 1 512 ? 28.440 -13.978 -34.187 1.00 86.12 512 ARG A C 1
ATOM 4168 O O . ARG A 1 512 ? 28.086 -15.074 -33.772 1.00 86.12 512 ARG A O 1
ATOM 4175 N N . GLU A 1 513 ? 29.290 -13.182 -33.544 1.00 84.38 513 GLU A N 1
ATOM 4176 C CA . GLU A 1 513 ? 29.896 -13.537 -32.255 1.00 84.38 513 GLU A CA 1
ATOM 4177 C C . GLU A 1 513 ? 28.797 -13.859 -31.221 1.00 84.38 513 GLU A C 1
ATOM 4179 O O . GLU A 1 513 ? 28.770 -14.963 -30.673 1.00 84.38 513 GLU A O 1
ATOM 4184 N N . ALA A 1 514 ? 27.785 -12.992 -31.098 1.00 83.25 514 ALA A N 1
ATOM 4185 C CA . ALA A 1 514 ? 26.670 -13.193 -30.174 1.00 83.25 514 ALA A CA 1
ATOM 4186 C C . ALA A 1 514 ? 25.792 -14.400 -30.548 1.00 83.25 514 ALA A C 1
ATOM 4188 O O . ALA A 1 514 ? 25.277 -15.103 -29.676 1.00 83.25 514 ALA A O 1
ATOM 4189 N N . SER A 1 515 ? 25.602 -14.656 -31.847 1.00 86.12 515 SER A N 1
ATOM 4190 C CA . SER A 1 515 ? 24.868 -15.823 -32.348 1.00 86.12 515 SER A CA 1
ATOM 4191 C C . SER A 1 515 ? 25.608 -17.128 -32.040 1.00 86.12 515 SER A C 1
ATOM 4193 O O . SER A 1 515 ? 24.972 -18.096 -31.622 1.00 86.12 515 SER A O 1
ATOM 4195 N N . HIS A 1 516 ? 26.936 -17.166 -32.209 1.00 83.12 516 HIS A N 1
ATOM 4196 C CA . HIS A 1 516 ? 27.764 -18.331 -31.873 1.00 83.12 516 HIS A CA 1
ATOM 4197 C C . HIS A 1 516 ? 27.741 -18.637 -30.376 1.00 83.12 516 HIS A C 1
ATOM 4199 O O . HIS A 1 516 ? 27.715 -19.801 -29.989 1.00 83.12 516 HIS A O 1
ATOM 4205 N N . GLN A 1 517 ? 27.647 -17.601 -29.549 1.00 79.19 517 GLN A N 1
ATOM 4206 C CA . GLN A 1 517 ? 27.483 -17.723 -28.103 1.00 79.19 517 GLN A CA 1
ATOM 4207 C C . GLN A 1 517 ? 26.028 -18.011 -27.672 1.00 79.19 517 GLN A C 1
ATOM 4209 O O . GLN A 1 517 ? 25.715 -18.019 -26.487 1.00 79.19 517 GLN A O 1
ATOM 4214 N N . GLY A 1 518 ? 25.114 -18.276 -28.615 1.00 77.31 518 GLY A N 1
ATOM 4215 C CA . GLY A 1 518 ? 23.770 -18.785 -28.324 1.00 77.31 518 GLY A CA 1
ATOM 4216 C C . GLY A 1 518 ? 22.655 -17.738 -28.220 1.00 77.31 518 GLY A C 1
ATOM 4217 O O . GLY A 1 518 ? 21.527 -18.095 -27.868 1.00 77.31 518 GLY A O 1
ATOM 4218 N N . SER A 1 519 ? 22.906 -16.468 -28.558 1.00 82.38 519 SER A N 1
ATOM 4219 C CA . SER A 1 519 ? 21.866 -15.430 -28.559 1.00 82.38 519 SER A CA 1
ATOM 4220 C C . SER A 1 519 ? 20.867 -15.616 -29.709 1.00 82.38 519 SER A C 1
ATOM 4222 O O . SER A 1 519 ? 21.165 -15.362 -30.879 1.00 82.38 519 SER A O 1
ATOM 4224 N N . LEU A 1 520 ? 19.636 -16.018 -29.369 1.00 84.50 520 LEU A N 1
ATOM 4225 C CA . LEU A 1 520 ? 18.547 -16.227 -30.338 1.00 84.50 520 LEU A CA 1
ATOM 4226 C C . LEU A 1 520 ? 18.130 -14.930 -31.046 1.00 84.50 520 LEU A C 1
ATOM 4228 O O . LEU A 1 520 ? 17.758 -14.958 -32.222 1.00 84.50 520 LEU A O 1
ATOM 4232 N N . GLU A 1 521 ? 18.197 -13.797 -30.341 1.00 84.06 521 GLU A N 1
ATOM 4233 C CA . GLU A 1 521 ? 17.920 -12.483 -30.921 1.00 84.06 521 GLU A CA 1
ATOM 4234 C C . GLU A 1 521 ? 19.037 -12.060 -31.880 1.00 84.06 521 GLU A C 1
ATOM 4236 O O . GLU A 1 521 ? 18.740 -11.553 -32.960 1.00 84.06 521 GLU A O 1
ATOM 4241 N N . ALA A 1 522 ? 20.307 -12.305 -31.538 1.00 86.69 522 ALA A N 1
ATOM 4242 C CA . ALA A 1 522 ? 21.410 -11.989 -32.441 1.00 86.69 522 ALA A CA 1
ATOM 4243 C C . ALA A 1 522 ? 21.315 -12.792 -33.741 1.00 86.69 522 ALA A C 1
ATOM 4245 O O . ALA A 1 522 ? 21.408 -12.222 -34.828 1.00 86.69 522 ALA A O 1
ATOM 4246 N N . LYS A 1 523 ? 21.025 -14.092 -33.614 1.00 88.00 523 LYS A N 1
ATOM 4247 C CA . LYS A 1 523 ? 20.760 -14.996 -34.737 1.00 88.00 523 LYS A CA 1
ATOM 4248 C C . LYS A 1 523 ? 19.600 -14.488 -35.611 1.00 88.00 523 LYS A C 1
ATOM 4250 O O . LYS A 1 523 ? 19.734 -14.416 -36.829 1.00 88.00 523 LYS A O 1
ATOM 4255 N N . TYR A 1 524 ? 18.498 -14.044 -34.998 1.00 89.06 524 TYR A N 1
ATOM 4256 C CA . TYR A 1 524 ? 17.351 -13.462 -35.709 1.00 89.06 524 TYR A CA 1
ATOM 4257 C C . TYR A 1 524 ? 17.693 -12.156 -36.444 1.00 89.06 524 TYR A C 1
ATOM 4259 O O . TYR A 1 524 ? 17.339 -11.989 -37.611 1.00 89.06 524 TYR A O 1
ATOM 4267 N N . LEU A 1 525 ? 18.379 -11.219 -35.782 1.00 87.31 525 LEU A N 1
ATOM 4268 C CA . LEU A 1 525 ? 18.745 -9.934 -36.383 1.00 87.31 525 LEU A CA 1
ATOM 4269 C C . LEU A 1 525 ? 19.761 -10.099 -37.515 1.00 87.31 525 LEU A C 1
ATOM 4271 O O . LEU A 1 525 ? 19.681 -9.366 -38.500 1.00 87.31 525 LEU A O 1
ATOM 4275 N N . LEU A 1 526 ? 20.681 -11.058 -37.387 1.00 89.38 526 LEU A N 1
ATOM 4276 C CA . LEU A 1 526 ? 21.657 -11.376 -38.425 1.00 89.38 526 LEU A CA 1
ATOM 4277 C C . LEU A 1 526 ? 20.961 -11.941 -39.657 1.00 89.38 526 LEU A C 1
ATOM 4279 O O . LEU A 1 526 ? 21.214 -11.478 -40.767 1.00 89.38 526 LEU A O 1
ATOM 4283 N N . ALA A 1 527 ? 20.032 -12.875 -39.448 1.00 88.19 527 ALA A N 1
ATOM 4284 C CA . ALA A 1 527 ? 19.240 -13.446 -40.523 1.00 88.19 527 ALA A CA 1
ATOM 4285 C C . ALA A 1 527 ? 18.416 -12.384 -41.261 1.00 88.19 527 ALA A C 1
ATOM 4287 O O . ALA A 1 527 ? 18.432 -12.332 -42.489 1.00 88.19 527 ALA A O 1
ATOM 4288 N N . LEU A 1 528 ? 17.748 -11.486 -40.530 1.00 88.69 528 LEU A N 1
ATOM 4289 C CA . LEU A 1 528 ? 17.016 -10.376 -41.142 1.00 88.69 528 LEU A CA 1
ATOM 4290 C C . LEU A 1 528 ? 17.919 -9.452 -41.960 1.00 88.69 528 LEU A C 1
ATOM 4292 O O . LEU A 1 528 ? 17.526 -9.030 -43.045 1.00 88.69 528 LEU A O 1
ATOM 4296 N N . ASP A 1 529 ? 19.107 -9.124 -41.451 1.00 87.31 529 ASP A N 1
ATOM 4297 C CA . ASP A 1 529 ? 20.042 -8.262 -42.171 1.00 87.31 529 ASP A CA 1
ATOM 4298 C C . ASP A 1 529 ? 20.502 -8.914 -43.483 1.00 87.31 529 ASP A C 1
ATOM 4300 O O . ASP A 1 529 ? 20.422 -8.279 -44.534 1.00 87.31 529 ASP A O 1
ATOM 4304 N N . ILE A 1 530 ? 20.868 -10.201 -43.447 1.00 86.69 530 ILE A N 1
ATOM 4305 C CA . ILE A 1 530 ? 21.263 -10.981 -44.632 1.00 86.69 530 ILE A CA 1
ATOM 4306 C C . ILE A 1 530 ? 20.111 -11.079 -45.643 1.00 86.69 530 ILE A C 1
ATOM 4308 O O . ILE A 1 530 ? 20.315 -10.856 -46.835 1.00 86.69 530 ILE A O 1
ATOM 4312 N N . LEU A 1 531 ? 18.886 -11.360 -45.191 1.00 85.44 531 LEU A N 1
ATOM 4313 C CA . LEU A 1 531 ? 17.720 -11.471 -46.076 1.00 85.44 531 LEU A CA 1
ATOM 4314 C C . LEU A 1 531 ? 17.310 -10.124 -46.684 1.00 85.44 531 LEU A C 1
ATOM 4316 O O . LEU A 1 531 ? 16.820 -10.086 -47.813 1.00 85.44 531 LEU A O 1
ATOM 4320 N N . SER A 1 532 ? 17.523 -9.023 -45.959 1.00 81.56 532 SER A N 1
ATOM 4321 C CA . SER A 1 532 ? 17.195 -7.671 -46.424 1.00 81.56 532 SER A CA 1
ATOM 4322 C C . SER A 1 532 ? 18.168 -7.119 -47.472 1.00 81.56 532 SER A C 1
ATOM 4324 O O . SER A 1 532 ? 17.800 -6.213 -48.221 1.00 81.56 532 SER A O 1
ATOM 4326 N N . TYR A 1 533 ? 19.387 -7.662 -47.569 1.00 79.50 533 TYR A N 1
ATOM 4327 C CA . TYR A 1 533 ? 20.369 -7.241 -48.566 1.00 79.50 533 TYR A CA 1
ATOM 4328 C C . TYR A 1 533 ? 20.158 -7.959 -49.907 1.00 79.50 533 TYR A C 1
ATOM 4330 O O . TYR A 1 533 ? 20.257 -9.182 -50.030 1.00 79.50 533 TYR A O 1
ATOM 4338 N N . SER A 1 534 ? 19.909 -7.179 -50.964 1.00 69.69 534 SER A N 1
ATOM 4339 C CA . SER A 1 534 ? 19.679 -7.704 -52.317 1.00 69.69 534 SER A CA 1
ATOM 4340 C C . SER A 1 534 ? 20.894 -8.441 -52.892 1.00 69.69 534 SER A C 1
ATOM 4342 O O . SER A 1 534 ? 20.715 -9.399 -53.642 1.00 69.69 534 SER A O 1
ATOM 4344 N N . SER A 1 535 ? 22.107 -8.042 -52.495 1.00 73.88 535 SER A N 1
ATOM 4345 C CA . SER A 1 535 ? 23.388 -8.592 -52.953 1.00 73.88 535 SER A CA 1
ATOM 4346 C C . SER A 1 535 ? 23.859 -9.856 -52.219 1.00 73.88 535 SER A C 1
ATOM 4348 O O . SER A 1 535 ? 24.887 -10.417 -52.597 1.00 73.88 535 SER A O 1
ATOM 4350 N N . SER A 1 536 ? 23.141 -10.321 -51.191 1.00 78.75 536 SER A N 1
ATOM 4351 C CA . SER A 1 536 ? 23.511 -11.538 -50.457 1.00 78.75 536 SER A CA 1
ATOM 4352 C C . SER A 1 536 ? 23.394 -12.790 -51.328 1.00 78.75 536 SER A C 1
ATOM 4354 O O . SER A 1 536 ? 22.431 -12.952 -52.089 1.00 78.75 536 SER A O 1
ATOM 4356 N N . LYS A 1 537 ? 24.376 -13.692 -51.211 1.00 84.50 537 LYS A N 1
ATOM 4357 C CA . LYS A 1 537 ? 24.446 -14.915 -52.030 1.00 84.50 537 LYS A CA 1
ATOM 4358 C C . LYS A 1 537 ? 23.293 -15.860 -51.687 1.00 84.50 537 LYS A C 1
ATOM 4360 O O . LYS A 1 537 ? 22.815 -15.893 -50.556 1.00 84.50 537 LYS A O 1
ATOM 4365 N N . LYS A 1 538 ? 22.875 -16.697 -52.647 1.00 80.06 538 LYS A N 1
ATOM 4366 C CA . LYS A 1 538 ? 21.805 -17.693 -52.431 1.00 80.06 538 LYS A CA 1
ATOM 4367 C C . LYS A 1 538 ? 22.102 -18.616 -51.239 1.00 80.06 538 LYS A C 1
ATOM 4369 O O . LYS A 1 538 ? 21.193 -18.919 -50.479 1.00 80.06 538 LYS A O 1
ATOM 4374 N N . SER A 1 539 ? 23.363 -19.005 -51.051 1.00 82.81 539 SER A N 1
ATOM 4375 C CA . SER A 1 539 ? 23.812 -19.809 -49.906 1.00 82.81 539 SER A CA 1
ATOM 4376 C C . SER A 1 539 ? 23.638 -19.088 -48.564 1.00 82.81 539 SER A C 1
ATOM 4378 O O . SER A 1 539 ? 23.160 -19.693 -47.614 1.00 82.81 539 SER A O 1
ATOM 4380 N N . GLU A 1 540 ? 23.950 -17.791 -48.497 1.00 82.44 540 GLU A N 1
ATOM 4381 C CA . GLU A 1 540 ? 23.802 -16.974 -47.281 1.00 82.44 540 GLU A CA 1
ATOM 4382 C C . GLU A 1 540 ? 22.327 -16.757 -46.926 1.00 82.44 540 GLU A C 1
ATOM 4384 O O . GLU A 1 540 ? 21.962 -16.720 -45.755 1.00 82.44 540 GLU A O 1
ATOM 4389 N N . LYS A 1 541 ? 21.454 -16.640 -47.935 1.00 82.94 541 LYS A N 1
ATOM 4390 C CA . LYS A 1 541 ? 20.006 -16.529 -47.712 1.00 82.94 541 LYS A CA 1
ATOM 4391 C C . LYS A 1 541 ? 19.412 -17.821 -47.149 1.00 82.94 541 LYS A C 1
ATOM 4393 O O . LYS A 1 541 ? 18.569 -17.743 -46.264 1.00 82.94 541 LYS A O 1
ATOM 4398 N N . ILE A 1 542 ? 19.882 -18.983 -47.608 1.00 84.06 542 ILE A N 1
ATOM 4399 C CA . ILE A 1 542 ? 19.487 -20.286 -47.045 1.00 84.06 542 ILE A CA 1
ATOM 4400 C C . ILE A 1 542 ? 19.952 -20.394 -45.586 1.00 84.06 542 ILE A C 1
ATOM 4402 O O . ILE A 1 542 ? 19.152 -20.718 -44.715 1.00 84.06 542 ILE A O 1
ATOM 4406 N N . GLU A 1 543 ? 21.206 -20.032 -45.300 1.00 86.19 543 GLU A N 1
ATOM 4407 C CA . GLU A 1 543 ? 21.733 -20.001 -43.929 1.00 86.19 543 GLU A CA 1
ATOM 4408 C C . GLU A 1 543 ? 20.912 -19.065 -43.024 1.00 86.19 543 GLU A C 1
ATOM 4410 O O . GLU A 1 543 ? 20.574 -19.419 -41.896 1.00 86.19 543 GLU A O 1
ATOM 4415 N N . ALA A 1 544 ? 20.512 -17.896 -43.530 1.00 86.50 544 ALA A N 1
ATOM 4416 C CA . ALA A 1 544 ? 19.657 -16.963 -42.803 1.00 86.50 544 ALA A CA 1
ATOM 4417 C C . ALA A 1 544 ? 18.242 -17.520 -42.539 1.00 86.50 544 ALA A C 1
ATOM 4419 O O . ALA A 1 544 ? 17.690 -17.314 -41.457 1.00 86.50 544 ALA A O 1
ATOM 4420 N N . GLU A 1 545 ? 17.645 -18.248 -43.486 1.00 87.50 545 GLU A N 1
ATOM 4421 C CA . GLU A 1 545 ? 16.370 -18.941 -43.260 1.00 87.50 545 GLU A CA 1
ATOM 4422 C C . GLU A 1 545 ? 16.490 -20.026 -42.183 1.00 87.50 545 GLU A C 1
ATOM 4424 O O . GLU A 1 545 ? 15.617 -20.130 -41.315 1.00 87.50 545 GLU A O 1
ATOM 4429 N N . ASP A 1 546 ? 17.581 -20.791 -42.183 1.00 87.12 546 ASP A N 1
ATOM 4430 C CA . ASP A 1 546 ? 17.833 -21.810 -41.163 1.00 87.12 546 ASP A CA 1
ATOM 4431 C C . ASP A 1 546 ? 18.076 -21.179 -39.787 1.00 87.12 546 ASP A C 1
ATOM 4433 O O . ASP A 1 546 ? 17.515 -21.631 -38.788 1.00 87.12 546 ASP A O 1
ATOM 4437 N N . MET A 1 547 ? 18.787 -20.050 -39.729 1.00 88.81 547 MET A N 1
ATOM 4438 C CA . MET A 1 547 ? 18.923 -19.243 -38.515 1.00 88.81 547 MET A CA 1
ATOM 4439 C C . MET A 1 547 ? 17.569 -18.771 -37.960 1.00 88.81 547 MET A C 1
ATOM 4441 O O . MET A 1 547 ? 17.360 -18.793 -36.743 1.00 88.81 547 MET A O 1
ATOM 4445 N N . LEU A 1 548 ? 16.627 -18.365 -38.821 1.00 89.19 548 LEU A N 1
ATOM 4446 C CA . LEU A 1 548 ? 15.271 -17.989 -38.400 1.00 89.19 548 LEU A CA 1
ATOM 4447 C C . LEU A 1 548 ? 14.493 -19.180 -37.837 1.00 89.19 548 LEU A C 1
ATOM 4449 O O . LEU A 1 548 ? 13.864 -19.046 -36.782 1.00 89.19 548 LEU A O 1
ATOM 4453 N N . ARG A 1 549 ? 14.546 -20.335 -38.514 1.00 88.69 549 ARG A N 1
ATOM 4454 C CA . ARG A 1 549 ? 13.891 -21.574 -38.059 1.00 88.69 549 ARG A CA 1
ATOM 4455 C C . ARG A 1 549 ? 14.452 -22.034 -36.722 1.00 88.69 549 ARG A C 1
ATOM 4457 O O . ARG A 1 549 ? 13.677 -22.392 -35.838 1.00 88.69 549 ARG A O 1
ATOM 4464 N N . ASP A 1 550 ? 15.765 -21.951 -36.550 1.00 87.19 550 ASP A N 1
ATOM 4465 C CA . ASP A 1 550 ? 16.453 -22.213 -35.291 1.00 87.19 550 ASP A CA 1
ATOM 4466 C C . ASP A 1 550 ? 15.974 -21.277 -34.178 1.00 87.19 550 ASP A C 1
ATOM 4468 O O . ASP A 1 550 ? 15.541 -21.720 -33.117 1.00 87.19 550 ASP A O 1
ATOM 4472 N N . SER A 1 551 ? 15.992 -19.960 -34.389 1.00 87.06 551 SER A N 1
ATOM 4473 C CA . SER A 1 551 ? 15.511 -19.036 -33.356 1.00 87.06 551 SER A CA 1
ATOM 4474 C C . SER A 1 551 ? 14.034 -19.286 -33.008 1.00 87.06 551 SER A C 1
ATOM 4476 O O . SER A 1 551 ? 13.648 -19.211 -31.837 1.00 87.06 551 SER A O 1
ATOM 4478 N N . ALA A 1 552 ? 13.206 -19.642 -33.995 1.00 87.31 552 ALA A N 1
ATOM 4479 C CA . ALA A 1 552 ? 11.799 -19.979 -33.795 1.00 87.31 552 ALA A CA 1
ATOM 4480 C C . ALA A 1 552 ? 11.592 -21.307 -33.036 1.00 87.31 552 ALA A C 1
ATOM 4482 O O . ALA A 1 552 ? 10.723 -21.374 -32.152 1.00 87.31 552 ALA A O 1
ATOM 4483 N N . SER A 1 553 ? 12.397 -22.335 -33.334 1.00 85.88 553 SER A N 1
ATOM 4484 C CA . SER A 1 553 ? 12.364 -23.660 -32.696 1.00 85.88 553 SER A CA 1
ATOM 4485 C C . SER A 1 553 ? 12.703 -23.596 -31.209 1.00 85.88 553 SER A C 1
ATOM 4487 O O . SER A 1 553 ? 12.069 -24.287 -30.405 1.00 85.88 553 SER A O 1
ATOM 4489 N N . PHE A 1 554 ? 13.611 -22.688 -30.835 1.00 80.44 554 PHE A N 1
ATOM 4490 C CA . PHE A 1 554 ? 13.990 -22.399 -29.449 1.00 80.44 554 PHE A CA 1
ATOM 4491 C C . PHE A 1 554 ? 13.064 -21.409 -28.724 1.00 80.44 554 PHE A C 1
ATOM 4493 O O . PHE A 1 554 ? 13.297 -21.092 -27.556 1.00 80.44 554 PHE A O 1
ATOM 4500 N N . GLY A 1 555 ? 11.985 -20.951 -29.365 1.00 79.56 555 GLY A N 1
ATOM 4501 C CA . GLY A 1 555 ? 10.941 -20.174 -28.695 1.00 79.56 555 GLY A CA 1
ATOM 4502 C C . GLY A 1 555 ? 11.028 -18.656 -28.852 1.00 79.56 555 GLY A C 1
ATOM 4503 O O . GLY A 1 555 ? 10.278 -17.956 -28.173 1.00 79.56 555 GLY A O 1
ATOM 4504 N N . TYR A 1 556 ? 11.891 -18.117 -29.722 1.00 81.75 556 TYR A N 1
ATOM 4505 C CA . TYR A 1 556 ? 11.978 -16.667 -29.918 1.00 81.75 556 TYR A CA 1
ATOM 4506 C C . TYR A 1 556 ? 10.751 -16.141 -30.681 1.00 81.75 556 TYR A C 1
ATOM 4508 O O . TYR A 1 556 ? 10.599 -16.350 -31.886 1.00 81.75 556 TYR A O 1
ATOM 4516 N N . VAL A 1 557 ? 9.852 -15.459 -29.965 1.00 80.81 557 VAL A N 1
ATOM 4517 C CA . VAL A 1 557 ? 8.518 -15.063 -30.453 1.00 80.81 557 VAL A CA 1
ATOM 4518 C C . VAL A 1 557 ? 8.551 -14.251 -31.760 1.00 80.81 557 VAL A C 1
ATOM 4520 O O . VAL A 1 557 ? 7.757 -14.570 -32.651 1.00 80.81 557 VAL A O 1
ATOM 4523 N N . PRO A 1 558 ? 9.443 -13.256 -31.954 1.00 81.38 558 PRO A N 1
ATOM 4524 C CA . PRO A 1 558 ? 9.528 -12.543 -33.231 1.00 81.38 558 PRO A CA 1
ATOM 4525 C C . PRO A 1 558 ? 9.878 -13.458 -34.411 1.00 81.38 558 PRO A C 1
ATOM 4527 O O . PRO A 1 558 ? 9.232 -13.374 -35.455 1.00 81.38 558 PRO A O 1
ATOM 4530 N N . ALA A 1 559 ? 10.814 -14.398 -34.230 1.00 84.62 559 ALA A N 1
ATOM 4531 C CA . ALA A 1 559 ? 11.151 -15.381 -35.262 1.00 84.62 559 ALA A CA 1
ATOM 4532 C C . ALA A 1 559 ? 9.976 -16.321 -35.565 1.00 84.62 559 ALA A C 1
ATOM 4534 O O . ALA A 1 559 ? 9.733 -16.630 -36.726 1.00 84.62 559 ALA A O 1
ATOM 4535 N N . GLN A 1 560 ? 9.197 -16.726 -34.556 1.00 83.81 560 GLN A N 1
ATOM 4536 C CA . GLN A 1 560 ? 7.999 -17.553 -34.758 1.00 83.81 560 GLN A CA 1
ATOM 4537 C C . GLN A 1 560 ? 6.922 -16.833 -35.571 1.00 83.81 560 GLN A C 1
ATOM 4539 O O . GLN A 1 560 ? 6.313 -17.433 -36.457 1.00 83.81 560 GLN A O 1
ATOM 4544 N N . LYS A 1 561 ? 6.681 -15.547 -35.278 1.00 84.88 561 LYS A N 1
ATOM 4545 C CA . LYS A 1 561 ? 5.742 -14.715 -36.046 1.00 84.88 561 LYS A CA 1
ATOM 4546 C C . LYS A 1 561 ? 6.193 -14.595 -37.500 1.00 84.88 561 LYS A C 1
ATOM 4548 O O . LYS A 1 561 ? 5.384 -14.804 -38.398 1.00 84.88 561 LYS A O 1
ATOM 4553 N N . LEU A 1 562 ? 7.482 -14.333 -37.718 1.00 83.94 562 LEU A N 1
ATOM 4554 C CA . LEU A 1 562 ? 8.052 -14.198 -39.054 1.00 83.94 562 LEU A CA 1
ATOM 4555 C C . LEU A 1 562 ? 8.003 -15.524 -39.832 1.00 83.94 562 LEU A C 1
ATOM 4557 O O . LEU A 1 562 ? 7.534 -15.551 -40.963 1.00 83.94 562 LEU A O 1
ATOM 4561 N N . CYS A 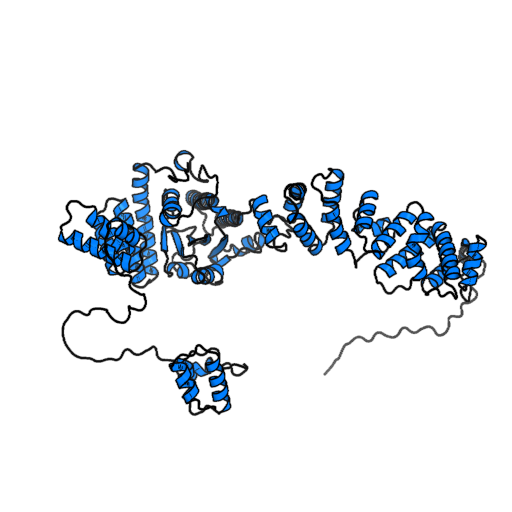1 563 ? 8.388 -16.643 -39.211 1.00 86.75 563 CYS A N 1
ATOM 4562 C CA . CYS A 1 563 ? 8.309 -17.961 -39.844 1.00 86.75 563 CYS A CA 1
ATOM 4563 C C . CYS A 1 563 ? 6.874 -18.304 -40.261 1.00 86.75 563 CYS A C 1
ATOM 4565 O O . CYS A 1 563 ? 6.662 -18.782 -41.369 1.00 86.75 563 CYS A O 1
ATOM 4567 N N . LYS A 1 564 ? 5.877 -17.996 -39.420 1.00 84.31 564 LYS A N 1
ATOM 4568 C CA . LYS A 1 564 ? 4.458 -18.168 -39.772 1.00 84.31 564 LYS A CA 1
ATOM 4569 C C . LYS A 1 564 ? 4.031 -17.280 -40.940 1.00 84.31 564 LYS A C 1
ATOM 4571 O O . LYS A 1 564 ? 3.325 -17.755 -41.819 1.00 84.31 564 LYS A O 1
ATOM 4576 N N . GLN A 1 565 ? 4.460 -16.018 -40.954 1.00 85.31 565 GLN A N 1
ATOM 4577 C CA . GLN A 1 565 ? 4.131 -15.067 -42.019 1.00 85.31 565 GLN A CA 1
ATOM 4578 C C . GLN A 1 565 ? 4.674 -15.507 -43.387 1.00 85.31 565 GLN A C 1
ATOM 4580 O O . GLN A 1 565 ? 4.024 -15.277 -44.402 1.00 85.31 565 GLN A O 1
ATOM 4585 N N . PHE A 1 566 ? 5.843 -16.151 -43.407 1.00 82.94 566 PHE A N 1
ATOM 4586 C CA . PHE A 1 566 ? 6.518 -16.606 -44.626 1.00 82.94 566 PHE A CA 1
ATOM 4587 C C . PHE A 1 566 ? 6.429 -18.124 -44.858 1.00 82.94 566 PHE A C 1
ATOM 4589 O O . PHE A 1 566 ? 7.168 -18.656 -45.680 1.00 82.94 566 PHE A O 1
ATOM 4596 N N . TYR A 1 567 ? 5.538 -18.831 -44.153 1.00 84.62 567 TYR A N 1
ATOM 4597 C CA . TYR A 1 567 ? 5.332 -20.284 -44.278 1.00 84.62 567 TYR A CA 1
ATOM 4598 C C . TYR A 1 567 ? 6.606 -21.139 -44.089 1.00 84.62 567 TYR A C 1
ATOM 4600 O O . TYR A 1 567 ? 6.740 -22.227 -44.650 1.00 84.62 567 TYR A O 1
ATOM 4608 N N . LEU A 1 568 ? 7.545 -20.677 -43.261 1.00 83.69 568 LEU A N 1
ATOM 4609 C CA . LEU A 1 568 ? 8.745 -21.426 -42.892 1.00 83.69 568 LEU A CA 1
ATOM 4610 C C . LEU A 1 568 ? 8.407 -22.445 -41.795 1.00 83.69 568 LEU A C 1
ATOM 4612 O O . LEU A 1 568 ? 7.961 -22.086 -40.703 1.00 83.69 568 LEU A O 1
ATOM 4616 N N . THR A 1 569 ? 8.643 -23.728 -42.077 1.00 81.56 569 THR A N 1
ATOM 4617 C CA . THR A 1 569 ? 8.362 -24.822 -41.133 1.00 81.56 569 THR A CA 1
ATOM 4618 C C . THR A 1 569 ? 9.490 -24.951 -40.107 1.00 81.56 569 THR A C 1
ATOM 4620 O O . THR A 1 569 ? 10.662 -24.970 -40.477 1.00 81.56 569 THR A O 1
ATOM 4623 N N . TYR A 1 570 ? 9.152 -25.062 -38.820 1.00 80.56 570 TYR A N 1
ATOM 4624 C CA . TYR A 1 570 ? 10.112 -25.297 -37.735 1.00 80.56 570 TYR A CA 1
ATOM 4625 C C . TYR A 1 570 ? 9.503 -26.211 -36.658 1.00 80.56 570 TYR A C 1
ATOM 4627 O O . TYR A 1 570 ? 8.301 -26.160 -36.393 1.00 80.56 570 TYR A O 1
ATOM 4635 N N . GLN A 1 571 ? 10.323 -27.055 -36.023 1.00 78.56 571 GLN A N 1
ATOM 4636 C CA . GLN A 1 571 ? 9.895 -27.963 -34.949 1.00 78.56 571 GLN A CA 1
ATOM 4637 C C . GLN A 1 571 ? 10.244 -27.368 -33.580 1.00 78.56 571 GLN A C 1
ATOM 4639 O O . GLN A 1 571 ? 11.351 -26.885 -33.395 1.00 78.56 571 GLN A O 1
ATOM 4644 N N . LYS A 1 572 ? 9.332 -27.393 -32.600 1.00 72.06 572 LYS A N 1
ATOM 4645 C CA . LYS A 1 572 ? 9.639 -26.934 -31.230 1.00 72.06 572 LYS A CA 1
ATOM 4646 C C . LYS A 1 572 ? 10.589 -27.916 -30.539 1.00 72.06 572 LYS A C 1
ATOM 4648 O O . LYS A 1 572 ? 10.249 -29.086 -30.390 1.00 72.06 572 LYS A O 1
ATOM 4653 N N . VAL A 1 573 ? 11.727 -27.428 -30.050 1.00 71.19 573 VAL A N 1
ATOM 4654 C CA . VAL A 1 573 ? 12.684 -28.237 -29.277 1.00 71.19 573 VAL A CA 1
ATOM 4655 C C . VAL A 1 573 ? 12.387 -28.091 -27.777 1.00 71.19 573 VAL A C 1
ATOM 4657 O O . VAL A 1 573 ? 12.321 -26.976 -27.261 1.00 71.19 573 VAL A O 1
ATOM 4660 N N . SER A 1 574 ? 12.200 -29.208 -27.058 1.00 45.06 574 SER A N 1
ATOM 4661 C CA . SER A 1 574 ? 12.039 -29.214 -25.590 1.00 45.06 574 SER A CA 1
ATOM 4662 C C . SER A 1 574 ? 13.366 -28.892 -24.885 1.00 45.06 574 SER A C 1
ATOM 4664 O O . SER A 1 574 ? 14.422 -29.395 -25.283 1.00 45.06 574 SER A O 1
ATOM 4666 N N . ARG A 1 575 ? 13.326 -28.084 -23.813 1.00 45.16 575 ARG A N 1
ATOM 4667 C CA . ARG A 1 575 ? 14.512 -27.653 -23.040 1.00 45.16 575 ARG A CA 1
ATOM 4668 C C . ARG A 1 575 ? 15.283 -28.807 -22.368 1.00 45.16 575 ARG A C 1
ATOM 4670 O O . ARG A 1 575 ? 16.453 -28.612 -22.057 1.00 45.16 575 ARG A O 1
ATOM 4677 N N . ASP A 1 576 ? 14.703 -30.003 -22.245 1.00 39.03 576 ASP A N 1
ATOM 4678 C CA . ASP A 1 576 ? 15.366 -31.184 -21.655 1.00 39.03 576 ASP A CA 1
ATOM 4679 C C . ASP A 1 576 ? 16.383 -31.874 -22.588 1.00 39.03 576 ASP A C 1
ATOM 4681 O O . ASP A 1 576 ? 17.155 -32.734 -22.167 1.00 39.03 576 ASP A O 1
ATOM 4685 N N . SER A 1 577 ? 16.451 -31.477 -23.862 1.00 37.00 577 SER A N 1
ATOM 4686 C CA . SER A 1 577 ? 17.294 -32.140 -24.874 1.00 37.00 577 SER A CA 1
ATOM 4687 C C . SER A 1 577 ? 18.795 -31.820 -24.766 1.00 37.00 577 SER A C 1
ATOM 4689 O O . SER A 1 577 ? 19.608 -32.411 -25.480 1.00 37.00 577 SER A O 1
ATOM 4691 N N . LYS A 1 578 ? 19.196 -30.867 -23.912 1.00 39.31 578 LYS A N 1
ATOM 4692 C CA . LYS A 1 578 ? 20.540 -30.259 -23.946 1.00 39.31 578 LYS A CA 1
ATOM 4693 C C . LYS A 1 578 ? 21.679 -31.071 -23.313 1.00 39.31 578 LYS A C 1
ATOM 4695 O O . LYS A 1 578 ? 22.801 -30.584 -23.316 1.00 39.31 578 LYS A O 1
ATOM 4700 N N . LYS A 1 579 ? 21.459 -32.308 -22.854 1.00 36.66 579 LYS A N 1
ATOM 4701 C CA . LYS A 1 579 ? 22.569 -33.184 -22.419 1.00 36.66 579 LYS A CA 1
ATOM 4702 C C . LYS A 1 579 ? 23.062 -34.204 -23.451 1.00 36.66 579 LYS A C 1
ATOM 4704 O O . LYS A 1 579 ? 24.010 -34.911 -23.149 1.00 36.66 579 LYS A O 1
ATOM 4709 N N . LYS A 1 580 ? 22.475 -34.317 -24.655 1.00 33.22 580 LYS A N 1
ATOM 4710 C CA . LYS A 1 580 ? 22.842 -35.428 -25.568 1.00 33.22 580 LYS A CA 1
ATOM 4711 C C . LYS A 1 580 ? 23.354 -35.101 -26.967 1.00 33.22 580 LYS A C 1
ATOM 4713 O O . LYS A 1 580 ? 23.732 -36.037 -27.661 1.00 33.22 580 LYS A O 1
ATOM 4718 N N . LYS A 1 581 ? 23.435 -33.843 -27.405 1.00 34.69 581 LYS A N 1
ATOM 4719 C CA . LYS A 1 581 ? 24.033 -33.533 -28.720 1.00 34.69 581 LYS A CA 1
ATOM 4720 C C . LYS A 1 581 ? 24.800 -32.213 -28.719 1.00 34.69 581 LYS A C 1
ATOM 4722 O O . LYS A 1 581 ? 24.330 -31.219 -29.260 1.00 34.69 581 LYS A O 1
ATOM 4727 N N . ALA A 1 582 ? 25.996 -32.230 -28.139 1.00 29.64 582 ALA A N 1
ATOM 4728 C CA . ALA A 1 582 ? 27.099 -31.448 -28.683 1.00 29.64 582 ALA A CA 1
ATOM 4729 C C . ALA A 1 582 ? 27.832 -32.369 -29.668 1.00 29.64 582 ALA A C 1
ATOM 4731 O O . ALA A 1 582 ? 28.350 -33.415 -29.282 1.00 29.64 582 ALA A O 1
ATOM 4732 N N . VAL A 1 583 ? 27.778 -32.033 -30.954 1.00 31.31 583 VAL A N 1
ATOM 4733 C CA . VAL A 1 583 ? 28.530 -32.722 -32.006 1.00 31.31 583 VAL A CA 1
ATOM 4734 C C . VAL A 1 583 ? 30.004 -32.360 -31.812 1.00 31.31 583 VAL A C 1
ATOM 4736 O O . VAL A 1 583 ? 30.363 -31.193 -31.949 1.00 31.31 583 VAL A O 1
ATOM 4739 N N . LYS A 1 584 ? 30.838 -33.341 -31.447 1.00 29.27 584 LYS A N 1
ATOM 4740 C CA . LYS A 1 584 ? 32.302 -33.223 -31.521 1.00 29.27 584 LYS A CA 1
ATOM 4741 C C . LYS A 1 584 ? 32.739 -33.346 -32.993 1.00 29.27 584 LYS A C 1
ATOM 4743 O O . LYS A 1 584 ? 32.158 -34.170 -33.703 1.00 29.27 584 LYS A O 1
ATOM 4748 N N . PRO A 1 585 ? 33.747 -32.587 -33.456 1.00 28.34 585 PRO A N 1
ATOM 4749 C CA . PRO A 1 585 ? 34.464 -32.916 -34.686 1.00 28.34 585 PRO A CA 1
ATOM 4750 C C . PRO A 1 585 ? 35.287 -34.203 -34.491 1.00 28.34 585 PRO A C 1
ATOM 4752 O O . PRO A 1 585 ? 35.759 -34.462 -33.384 1.00 28.34 585 PRO A O 1
ATOM 4755 N N . ALA A 1 586 ? 35.453 -34.987 -35.563 1.00 31.02 586 ALA A N 1
ATOM 4756 C CA . ALA A 1 586 ? 36.515 -35.997 -35.699 1.00 31.02 586 ALA A CA 1
ATOM 4757 C C . ALA A 1 586 ? 37.884 -35.288 -35.566 1.00 31.02 586 ALA A C 1
ATOM 4759 O O . ALA A 1 586 ? 38.012 -34.169 -36.055 1.00 31.02 586 ALA A O 1
ATOM 4760 N N . ASP A 1 587 ? 38.890 -35.765 -34.832 1.00 29.30 587 ASP A N 1
ATOM 4761 C CA . ASP A 1 587 ? 39.537 -37.077 -34.881 1.00 29.30 587 ASP A CA 1
ATOM 4762 C C . ASP A 1 587 ? 40.356 -37.367 -33.592 1.00 29.30 587 ASP A C 1
ATOM 4764 O O . ASP A 1 587 ? 40.657 -36.458 -32.821 1.00 29.30 587 ASP A O 1
ATOM 4768 N N . GLU A 1 588 ? 40.742 -38.643 -33.445 1.00 29.83 588 GLU A N 1
ATOM 4769 C CA . GLU A 1 588 ? 41.869 -39.223 -32.673 1.00 29.83 588 GLU A CA 1
ATOM 4770 C C . GLU A 1 588 ? 41.824 -39.403 -31.125 1.00 29.83 588 GLU A C 1
ATOM 4772 O O . GLU A 1 588 ? 42.120 -38.532 -30.316 1.00 29.83 588 GLU A O 1
ATOM 4777 N N . SER A 1 589 ? 41.565 -40.672 -30.765 1.00 27.88 589 SER A N 1
ATOM 4778 C CA . SER A 1 589 ? 42.178 -41.517 -29.716 1.00 27.88 589 SER A CA 1
ATOM 4779 C C . SER A 1 589 ? 42.141 -41.159 -28.214 1.00 27.88 589 SER A C 1
ATOM 4781 O O . SER A 1 589 ? 42.858 -40.293 -27.731 1.00 27.88 589 SER A O 1
ATOM 4783 N N . LEU A 1 590 ? 41.463 -42.072 -27.497 1.00 29.30 590 LEU A N 1
ATOM 4784 C CA . LEU A 1 590 ? 41.756 -42.655 -26.172 1.00 29.30 590 LEU A CA 1
ATOM 4785 C C . LEU A 1 590 ? 41.604 -41.792 -24.906 1.00 29.30 590 LEU A C 1
ATOM 4787 O O . LEU A 1 590 ? 42.386 -40.897 -24.618 1.00 29.30 590 LEU A O 1
ATOM 4791 N N . GLY A 1 591 ? 40.640 -42.212 -24.078 1.00 27.16 591 GLY A N 1
ATOM 4792 C CA . GLY A 1 591 ? 40.460 -41.801 -22.686 1.00 27.16 591 GLY A CA 1
ATOM 4793 C C . GLY A 1 591 ? 38.985 -41.818 -22.294 1.00 27.16 591 GLY A C 1
ATOM 4794 O O . GLY A 1 591 ? 38.294 -40.817 -22.448 1.00 27.16 591 GLY A O 1
ATOM 4795 N N . ILE A 1 592 ? 38.476 -42.969 -21.845 1.00 29.72 592 ILE A N 1
ATOM 4796 C CA . ILE A 1 592 ? 37.177 -43.041 -21.163 1.00 29.72 592 ILE A CA 1
ATOM 4797 C C . ILE A 1 592 ? 37.397 -42.445 -19.769 1.00 29.72 592 ILE A C 1
ATOM 4799 O O . ILE A 1 592 ? 38.050 -43.074 -18.944 1.00 29.72 592 ILE A O 1
ATOM 4803 N N . GLU A 1 593 ? 36.861 -41.253 -19.516 1.00 27.58 593 GLU A N 1
ATOM 4804 C CA . GLU A 1 593 ? 36.660 -40.733 -18.162 1.00 27.58 593 GLU A CA 1
ATOM 4805 C C . GLU A 1 593 ? 35.165 -40.466 -17.964 1.00 27.58 593 GLU A C 1
ATOM 4807 O O . GLU A 1 593 ? 34.539 -39.712 -18.714 1.00 27.58 593 GLU A O 1
ATOM 4812 N N . ASP A 1 594 ? 34.592 -41.160 -16.981 1.00 28.97 594 ASP A N 1
ATOM 4813 C CA . ASP A 1 594 ? 33.211 -41.025 -16.532 1.00 28.97 594 ASP A CA 1
ATOM 4814 C C . ASP A 1 594 ? 32.917 -39.592 -16.049 1.00 28.97 594 ASP A C 1
ATOM 4816 O O . ASP A 1 594 ? 33.657 -39.017 -15.247 1.00 28.97 594 ASP A O 1
ATOM 4820 N N . GLU A 1 595 ? 31.786 -39.028 -16.490 1.00 28.61 595 GLU A N 1
ATOM 4821 C CA . GLU A 1 595 ? 31.211 -37.799 -15.930 1.00 28.61 595 GLU A CA 1
ATOM 4822 C C . GLU A 1 595 ? 30.834 -38.032 -14.455 1.00 28.61 595 GLU A C 1
ATOM 4824 O O . GLU A 1 595 ? 29.753 -38.530 -14.131 1.00 28.61 595 GLU A O 1
ATOM 4829 N N . SER A 1 596 ? 31.723 -37.643 -13.543 1.00 31.17 596 SER A N 1
ATOM 4830 C CA . SER A 1 596 ? 31.445 -37.620 -12.110 1.00 31.17 596 SER A CA 1
ATOM 4831 C C . SER A 1 596 ? 30.426 -36.524 -11.771 1.00 31.17 596 SER A C 1
ATOM 4833 O O . SER A 1 596 ? 30.596 -35.336 -12.054 1.00 31.17 596 SER A O 1
ATOM 4835 N N . ALA A 1 597 ? 29.322 -36.942 -11.149 1.00 36.22 597 ALA A N 1
ATOM 4836 C CA . ALA A 1 597 ? 28.431 -36.056 -10.416 1.00 36.22 597 ALA A CA 1
ATOM 4837 C C . ALA A 1 597 ? 29.220 -35.341 -9.305 1.00 36.22 597 ALA A C 1
ATOM 4839 O O . ALA A 1 597 ? 30.131 -35.929 -8.725 1.00 36.22 597 ALA A O 1
ATOM 4840 N N . GLN A 1 598 ? 28.862 -34.085 -9.001 1.00 40.22 598 GLN A N 1
ATOM 4841 C CA . GLN A 1 598 ? 29.442 -33.346 -7.873 1.00 40.22 598 GLN A CA 1
ATOM 4842 C C . GLN A 1 598 ? 29.477 -34.242 -6.621 1.00 40.22 598 GLN A C 1
ATOM 4844 O O . GLN A 1 598 ? 28.443 -34.839 -6.306 1.00 40.22 598 GLN A O 1
ATOM 4849 N N . PRO A 1 599 ? 30.624 -34.364 -5.928 1.00 42.47 599 PRO A N 1
ATOM 4850 C CA . PRO A 1 599 ? 30.730 -35.254 -4.786 1.00 42.47 599 PRO A CA 1
ATOM 4851 C C . PRO A 1 599 ? 29.784 -34.760 -3.695 1.00 42.47 599 PRO A C 1
ATOM 4853 O O . PRO A 1 599 ? 29.837 -33.599 -3.281 1.00 42.47 599 PRO A O 1
ATOM 4856 N N . ALA A 1 600 ? 28.891 -35.640 -3.254 1.00 56.66 600 ALA A N 1
ATOM 4857 C CA . ALA A 1 600 ? 28.164 -35.421 -2.020 1.00 56.66 600 ALA A CA 1
ATOM 4858 C C . ALA A 1 600 ? 29.205 -35.315 -0.886 1.00 56.66 600 ALA A C 1
ATOM 4860 O O . ALA A 1 600 ? 30.172 -36.078 -0.863 1.00 56.66 600 ALA A O 1
ATOM 4861 N N . GLY A 1 601 ? 29.067 -34.285 -0.042 1.00 63.72 601 GLY A N 1
ATOM 4862 C CA . GLY A 1 601 ? 30.053 -33.935 0.989 1.00 63.72 601 GLY A CA 1
ATOM 4863 C C . GLY A 1 601 ? 30.384 -35.110 1.909 1.00 63.72 601 GLY A C 1
ATOM 4864 O O . GLY A 1 601 ? 29.650 -36.099 1.973 1.00 63.72 601 GLY A O 1
ATOM 4865 N N . THR A 1 602 ? 31.502 -35.026 2.629 1.00 76.75 602 THR A N 1
ATOM 4866 C CA . THR A 1 602 ? 31.910 -36.118 3.525 1.00 76.75 602 THR A CA 1
ATOM 4867 C C . THR A 1 602 ? 30.853 -36.366 4.615 1.00 76.75 602 THR A C 1
ATOM 4869 O O . THR A 1 602 ? 30.128 -35.458 5.022 1.00 76.75 602 THR A O 1
ATOM 4872 N N . LEU A 1 603 ? 30.754 -37.598 5.134 1.00 76.25 603 LEU A N 1
ATOM 4873 C CA . LEU A 1 603 ? 29.796 -37.950 6.200 1.00 76.25 603 LEU A CA 1
ATOM 4874 C C . LEU A 1 603 ? 29.910 -37.017 7.427 1.00 76.25 603 LEU A C 1
ATOM 4876 O O . LEU A 1 603 ? 28.909 -36.743 8.087 1.00 76.25 603 LEU A O 1
ATOM 4880 N N . ALA A 1 604 ? 31.109 -36.493 7.707 1.00 75.12 604 ALA A N 1
ATOM 4881 C CA . ALA A 1 604 ? 31.350 -35.506 8.758 1.00 75.12 604 ALA A CA 1
ATOM 4882 C C . ALA A 1 604 ? 30.667 -34.153 8.467 1.00 75.12 604 ALA A C 1
ATOM 4884 O O . ALA A 1 604 ? 29.954 -33.639 9.326 1.00 75.12 604 ALA A O 1
ATOM 4885 N N . GLU A 1 605 ? 30.797 -33.626 7.246 1.00 80.12 605 GLU A N 1
ATOM 4886 C CA . GLU A 1 605 ? 30.132 -32.384 6.809 1.00 80.12 605 GLU A CA 1
ATOM 4887 C C . GLU A 1 605 ? 28.605 -32.518 6.794 1.00 80.12 605 GLU A C 1
ATOM 4889 O O . GLU A 1 605 ? 27.874 -31.565 7.067 1.00 80.12 605 GLU A O 1
ATOM 4894 N N . ILE A 1 606 ? 28.098 -33.713 6.478 1.00 83.06 606 ILE A N 1
ATOM 4895 C CA . ILE A 1 606 ? 26.658 -33.979 6.489 1.00 83.06 606 ILE A CA 1
ATOM 4896 C C . ILE A 1 606 ? 26.128 -34.034 7.929 1.00 83.06 606 ILE A C 1
ATOM 4898 O O . ILE A 1 606 ? 25.047 -33.503 8.190 1.00 83.06 606 ILE A O 1
ATOM 4902 N N . LYS A 1 607 ? 26.891 -34.594 8.883 1.00 79.44 607 LYS A N 1
ATOM 4903 C CA . LYS A 1 607 ? 26.511 -34.644 10.309 1.00 79.44 607 LYS A CA 1
ATOM 4904 C C . LYS A 1 607 ? 26.348 -33.251 10.931 1.00 79.44 607 LYS A C 1
ATOM 4906 O O . LYS A 1 607 ? 25.474 -33.089 11.777 1.00 79.44 607 LYS A O 1
ATOM 4911 N N . GLU A 1 608 ? 27.072 -32.231 10.466 1.00 81.06 608 GLU A N 1
ATOM 4912 C CA . GLU A 1 608 ? 26.880 -30.839 10.921 1.00 81.06 608 GLU A CA 1
ATOM 4913 C C . GLU A 1 608 ? 25.534 -30.229 10.491 1.00 81.06 608 GLU A C 1
ATOM 4915 O O . GLU A 1 608 ? 25.017 -29.318 11.138 1.00 81.06 608 GLU A O 1
ATOM 4920 N N . LYS A 1 609 ? 24.927 -30.738 9.410 1.00 81.44 609 LYS A N 1
ATOM 4921 C CA . LYS A 1 609 ? 23.616 -30.276 8.919 1.00 81.44 609 LYS A CA 1
ATOM 4922 C C . LYS A 1 609 ? 22.438 -30.945 9.630 1.00 81.44 609 LYS A C 1
ATOM 4924 O O . LYS A 1 609 ? 21.298 -30.500 9.443 1.00 81.44 609 LYS A O 1
ATOM 4929 N N . VAL A 1 610 ? 22.700 -31.997 10.411 1.00 81.19 610 VAL A N 1
ATOM 4930 C CA . VAL A 1 610 ? 21.698 -32.755 11.167 1.00 81.19 610 VAL A CA 1
ATOM 4931 C C . VAL A 1 610 ? 21.341 -31.997 12.443 1.00 81.19 610 VAL A C 1
ATOM 4933 O O . VAL A 1 610 ? 22.194 -31.669 13.265 1.00 81.19 610 VAL A O 1
ATOM 4936 N N . ARG A 1 611 ? 20.051 -31.724 12.637 1.00 78.69 611 ARG A N 1
ATOM 4937 C CA . ARG A 1 611 ? 19.563 -30.972 13.802 1.00 78.69 611 ARG A CA 1
ATOM 4938 C C . ARG A 1 611 ? 19.206 -31.921 14.944 1.00 78.69 611 ARG A C 1
ATOM 4940 O O . ARG A 1 611 ? 18.055 -32.319 15.073 1.00 78.69 611 ARG A O 1
ATOM 4947 N N . LEU A 1 612 ? 20.191 -32.260 15.777 1.00 68.94 612 LEU A N 1
ATOM 4948 C CA . LEU A 1 612 ? 20.076 -33.270 16.847 1.00 68.94 612 LEU A CA 1
ATOM 4949 C C . LEU A 1 612 ? 18.979 -32.996 17.902 1.00 68.94 612 LEU A C 1
ATOM 4951 O O . LEU A 1 612 ? 18.567 -33.921 18.591 1.00 68.94 612 LEU A O 1
ATOM 4955 N N . SER A 1 613 ? 18.495 -31.756 18.038 1.00 63.53 613 SER A N 1
ATOM 4956 C CA . SER A 1 613 ? 17.430 -31.372 18.983 1.00 63.53 613 SER A CA 1
ATOM 4957 C C . SER A 1 613 ? 16.032 -31.244 18.357 1.00 63.53 613 SER A C 1
ATOM 4959 O O . SER A 1 613 ? 15.084 -30.869 19.049 1.00 63.53 613 SER A O 1
ATOM 4961 N N . ASP A 1 614 ? 15.886 -31.531 17.059 1.00 68.00 614 ASP A N 1
ATOM 4962 C CA . ASP A 1 614 ? 14.635 -31.374 16.311 1.00 68.00 614 ASP A CA 1
ATOM 4963 C C . ASP A 1 614 ? 13.884 -32.714 16.189 1.00 68.00 614 ASP A C 1
ATOM 4965 O O . ASP A 1 614 ? 14.490 -33.781 16.115 1.00 68.00 614 ASP A O 1
ATOM 4969 N N . LYS A 1 615 ? 12.547 -32.676 16.105 1.00 71.12 615 LYS A N 1
ATOM 4970 C CA . LYS A 1 615 ? 11.720 -33.872 15.843 1.00 71.12 615 LYS A CA 1
ATOM 4971 C C . LYS A 1 615 ? 11.940 -34.431 14.431 1.00 71.12 615 LYS A C 1
ATOM 4973 O O . LYS A 1 615 ? 11.528 -35.554 14.153 1.00 71.12 615 LYS A O 1
ATOM 4978 N N . ARG A 1 616 ? 12.551 -33.643 13.535 1.00 77.25 616 ARG A N 1
ATOM 4979 C CA . ARG A 1 616 ? 12.895 -34.016 12.150 1.00 77.25 616 ARG A CA 1
ATOM 4980 C C . ARG A 1 616 ? 14.361 -33.682 11.830 1.00 77.25 616 ARG A C 1
ATOM 4982 O O . ARG A 1 616 ? 14.631 -32.760 11.057 1.00 77.25 616 ARG A O 1
ATOM 4989 N N . PRO A 1 617 ? 15.323 -34.427 12.397 1.00 80.19 617 PRO A N 1
ATOM 4990 C CA . PRO A 1 617 ? 16.748 -34.094 12.342 1.00 80.19 617 PRO A CA 1
ATOM 4991 C C . PRO A 1 617 ? 17.342 -34.085 10.922 1.00 80.19 617 PRO A C 1
ATOM 4993 O O . PRO A 1 617 ? 18.319 -33.376 10.682 1.00 80.19 617 PRO A O 1
ATOM 4996 N N . TYR A 1 618 ? 16.736 -34.808 9.972 1.00 85.31 618 TYR A N 1
ATOM 4997 C CA . TYR A 1 618 ? 17.239 -34.991 8.601 1.00 85.31 618 TYR A CA 1
ATOM 4998 C C . TYR A 1 618 ? 16.509 -34.162 7.527 1.00 85.31 618 TYR A C 1
ATOM 5000 O O . TYR A 1 618 ? 16.772 -34.316 6.332 1.00 85.31 618 TYR A O 1
ATOM 5008 N N . MET A 1 619 ? 15.594 -33.268 7.919 1.00 82.06 619 MET A N 1
ATOM 5009 C CA . MET A 1 619 ? 14.754 -32.511 6.977 1.00 82.06 619 MET A CA 1
ATOM 5010 C C . MET A 1 619 ? 15.562 -31.634 6.005 1.00 82.06 619 MET A C 1
ATOM 5012 O O . MET A 1 619 ? 15.166 -31.441 4.856 1.00 82.06 619 MET A O 1
ATOM 5016 N N . SER A 1 620 ? 16.705 -31.115 6.452 1.00 82.25 620 SER A N 1
ATOM 5017 C CA . SER A 1 620 ? 17.601 -30.234 5.692 1.00 82.25 620 SER A CA 1
ATOM 5018 C C . SER A 1 620 ? 18.441 -30.952 4.630 1.00 82.25 620 SER A C 1
ATOM 5020 O O . SER A 1 620 ? 19.011 -30.275 3.773 1.00 82.25 620 SER A O 1
ATOM 5022 N N . LEU A 1 621 ? 18.530 -32.286 4.671 1.00 86.06 621 LEU A N 1
ATOM 5023 C CA . LEU A 1 621 ? 19.423 -33.062 3.809 1.00 86.06 621 LEU A CA 1
ATOM 5024 C C . LEU A 1 621 ? 18.823 -33.312 2.424 1.00 86.06 621 LEU A C 1
ATOM 5026 O O . LEU A 1 621 ? 17.628 -33.589 2.286 1.00 86.06 621 LEU A O 1
ATOM 5030 N N . LYS A 1 622 ? 19.646 -33.264 1.377 1.00 89.75 622 LYS A N 1
ATOM 5031 C CA . LYS A 1 622 ? 19.272 -33.701 0.021 1.00 89.75 622 LYS A CA 1
ATOM 5032 C C . LYS A 1 622 ? 19.255 -35.234 -0.088 1.00 89.75 622 LYS A C 1
ATOM 5034 O O . LYS A 1 622 ? 19.672 -35.932 0.826 1.00 89.75 622 LYS A O 1
ATOM 5039 N N . ILE A 1 623 ? 18.728 -35.777 -1.191 1.00 86.56 623 ILE A N 1
ATOM 5040 C CA . ILE A 1 623 ? 18.595 -37.240 -1.376 1.00 86.56 623 ILE A CA 1
ATOM 5041 C C . ILE A 1 623 ? 19.971 -37.923 -1.424 1.00 86.56 623 ILE A C 1
ATOM 5043 O O . ILE A 1 623 ? 20.155 -38.952 -0.795 1.00 86.56 623 ILE A O 1
ATOM 5047 N N . ASP A 1 624 ? 20.933 -37.322 -2.117 1.00 88.19 624 ASP A N 1
ATOM 5048 C CA . ASP A 1 624 ? 22.335 -37.748 -2.174 1.00 88.19 624 ASP A CA 1
ATOM 5049 C C . ASP A 1 624 ? 23.019 -37.730 -0.796 1.00 88.19 624 ASP A C 1
ATOM 5051 O O . ASP A 1 624 ? 23.760 -38.646 -0.460 1.00 88.19 624 ASP A O 1
ATOM 5055 N N . GLU A 1 625 ? 22.716 -36.739 0.044 1.00 87.94 625 GLU A N 1
ATOM 5056 C CA . GLU A 1 625 ? 23.228 -36.682 1.421 1.00 87.94 625 GLU A CA 1
ATOM 5057 C C . GLU A 1 625 ? 22.562 -37.737 2.323 1.00 87.94 625 GLU A C 1
ATOM 5059 O O . GLU A 1 625 ? 23.223 -38.336 3.169 1.00 87.94 625 GLU A O 1
ATOM 5064 N N . LEU A 1 626 ? 21.266 -38.008 2.125 1.00 87.19 626 LEU A N 1
ATOM 5065 C CA . LEU A 1 626 ? 20.541 -39.060 2.846 1.00 87.19 626 LEU A CA 1
ATOM 5066 C C . LEU A 1 626 ? 21.023 -40.464 2.482 1.00 87.19 626 LEU A C 1
ATOM 5068 O O . LEU A 1 626 ? 20.973 -41.336 3.338 1.00 87.19 626 LEU A O 1
ATOM 5072 N N . GLU A 1 627 ? 21.499 -40.688 1.257 1.00 87.75 627 GLU A N 1
ATOM 5073 C CA . GLU A 1 627 ? 22.121 -41.958 0.856 1.00 87.75 627 GLU A CA 1
ATOM 5074 C C . GLU A 1 627 ? 23.436 -42.198 1.599 1.00 87.75 627 GLU A C 1
ATOM 5076 O O . GLU A 1 627 ? 23.670 -43.302 2.087 1.00 87.75 627 GLU A O 1
ATOM 5081 N N . ILE A 1 628 ? 24.260 -41.155 1.752 1.00 87.25 628 ILE A N 1
ATOM 5082 C CA . ILE A 1 628 ? 25.501 -41.242 2.532 1.00 87.25 628 ILE A CA 1
ATOM 5083 C C . ILE A 1 628 ? 25.197 -41.505 4.004 1.00 87.25 628 ILE A C 1
ATOM 5085 O O . ILE A 1 628 ? 25.838 -42.360 4.611 1.00 87.25 628 ILE A O 1
ATOM 5089 N N . VAL A 1 629 ? 24.216 -40.797 4.573 1.00 87.00 629 VAL A N 1
ATOM 5090 C CA . VAL A 1 629 ? 23.802 -41.030 5.959 1.00 87.00 629 VAL A CA 1
ATOM 5091 C C . VAL A 1 629 ? 23.256 -42.443 6.096 1.00 87.00 629 VAL A C 1
ATOM 5093 O O . VAL A 1 629 ? 23.776 -43.177 6.911 1.00 87.00 629 VAL A O 1
ATOM 5096 N N . ALA A 1 630 ? 22.303 -42.873 5.268 1.00 85.12 630 ALA A N 1
ATOM 5097 C CA . ALA A 1 630 ? 21.723 -44.218 5.321 1.00 85.12 630 ALA A CA 1
ATOM 5098 C C . ALA A 1 630 ? 22.754 -45.355 5.185 1.00 85.12 630 ALA A C 1
ATOM 5100 O O . ALA A 1 630 ? 22.523 -46.441 5.717 1.00 85.12 630 ALA A O 1
ATOM 5101 N N . GLY A 1 631 ? 23.876 -45.105 4.499 1.00 82.75 631 GLY A N 1
ATOM 5102 C CA . GLY A 1 631 ? 25.003 -46.030 4.375 1.00 82.75 631 GLY A CA 1
ATOM 5103 C C . GLY A 1 631 ? 25.949 -46.068 5.585 1.00 82.75 631 GLY A C 1
ATOM 5104 O O . GLY A 1 631 ? 26.837 -46.919 5.617 1.00 82.75 631 GLY A O 1
ATOM 5105 N N . ASP A 1 632 ? 25.794 -45.186 6.581 1.00 83.81 632 ASP A N 1
ATOM 5106 C CA . ASP A 1 632 ? 26.607 -45.203 7.802 1.00 83.81 632 ASP A CA 1
ATOM 5107 C C . ASP A 1 632 ? 26.229 -46.417 8.672 1.00 83.81 632 ASP A C 1
ATOM 5109 O O . ASP A 1 632 ? 25.133 -46.520 9.225 1.00 83.81 632 ASP A O 1
ATOM 5113 N N . ALA A 1 633 ? 27.172 -47.353 8.816 1.00 76.81 633 ALA A N 1
ATOM 5114 C CA . ALA A 1 633 ? 27.000 -48.581 9.592 1.00 76.81 633 ALA A CA 1
ATOM 5115 C C . ALA A 1 633 ? 26.724 -48.342 11.092 1.00 76.81 633 ALA A C 1
ATOM 5117 O O . ALA A 1 633 ? 26.287 -49.263 11.781 1.00 76.81 633 ALA A O 1
ATOM 5118 N N . SER A 1 634 ? 26.959 -47.127 11.604 1.00 78.81 634 SER A N 1
ATOM 5119 C CA . SER A 1 634 ? 26.684 -46.751 12.996 1.00 78.81 634 SER A CA 1
ATOM 5120 C C . SER A 1 634 ? 25.235 -46.313 13.266 1.00 78.81 634 SER A C 1
ATOM 5122 O O . SER A 1 634 ? 24.883 -46.078 14.423 1.00 78.81 634 SER A O 1
ATOM 5124 N N . LEU A 1 635 ? 24.374 -46.242 12.240 1.00 84.06 635 LEU A N 1
ATOM 5125 C CA . LEU A 1 635 ? 22.956 -45.904 12.402 1.00 84.06 635 LEU A CA 1
ATOM 5126 C C . LEU A 1 635 ? 22.191 -46.948 13.218 1.00 84.06 635 LEU A C 1
ATOM 5128 O O . LEU A 1 635 ? 22.058 -48.109 12.817 1.00 84.06 635 LEU A O 1
ATOM 5132 N N . ASN A 1 636 ? 21.596 -46.498 14.323 1.00 86.12 636 ASN A N 1
ATOM 5133 C CA . ASN A 1 636 ? 20.673 -47.316 15.099 1.00 86.12 636 ASN A CA 1
ATOM 5134 C C . ASN A 1 636 ? 19.301 -47.432 14.396 1.00 86.12 636 ASN A C 1
ATOM 5136 O O . ASN A 1 636 ? 18.992 -46.720 13.438 1.00 86.12 636 ASN A O 1
ATOM 5140 N N . TYR A 1 637 ? 18.461 -48.352 14.877 1.00 86.25 637 TYR A N 1
ATOM 5141 C CA . TYR A 1 637 ? 17.132 -48.602 14.307 1.00 86.25 637 TYR A CA 1
ATOM 5142 C C . TYR A 1 637 ? 16.220 -47.361 14.319 1.00 86.25 637 TYR A C 1
ATOM 5144 O O . TYR A 1 637 ? 15.492 -47.122 13.358 1.00 86.25 637 TYR A O 1
ATOM 5152 N N . PHE A 1 638 ? 16.281 -46.547 15.379 1.00 83.75 638 PHE A N 1
ATOM 5153 C CA . PHE A 1 638 ? 15.463 -45.337 15.503 1.00 83.75 638 PHE A CA 1
ATOM 5154 C C . PHE A 1 638 ? 15.834 -44.289 14.458 1.00 83.75 638 PHE A C 1
ATOM 5156 O O . PHE A 1 638 ? 14.953 -43.727 13.814 1.00 83.75 638 PHE A O 1
ATOM 5163 N N . ASP A 1 639 ? 17.123 -44.072 14.233 1.00 85.56 639 ASP A N 1
ATOM 5164 C CA . ASP A 1 639 ? 17.610 -43.123 13.241 1.00 85.56 639 ASP A CA 1
ATOM 5165 C C . ASP A 1 639 ? 17.213 -43.568 11.822 1.00 85.56 639 ASP A C 1
ATOM 5167 O O . ASP A 1 639 ? 16.734 -42.756 11.028 1.00 85.56 639 ASP A O 1
ATOM 5171 N N . LYS A 1 640 ? 17.275 -44.878 11.527 1.00 89.31 640 LYS A N 1
ATOM 5172 C CA . LYS A 1 640 ? 16.763 -45.437 10.260 1.00 89.31 640 LYS A CA 1
ATOM 5173 C C . LYS A 1 640 ? 15.260 -45.205 10.093 1.00 89.31 640 LYS A C 1
ATOM 5175 O O . LYS A 1 640 ? 14.830 -44.832 9.002 1.00 89.31 640 LYS A O 1
ATOM 5180 N N . LEU A 1 641 ? 14.469 -45.369 11.158 1.00 87.12 641 LEU A N 1
ATOM 5181 C CA . LEU A 1 641 ? 13.021 -45.117 11.146 1.00 87.12 641 LEU A CA 1
ATOM 5182 C C . LEU A 1 641 ? 12.698 -43.644 10.878 1.00 87.12 641 LEU A C 1
ATOM 5184 O O . LEU A 1 641 ? 11.798 -43.330 10.102 1.00 87.12 641 LEU A O 1
ATOM 5188 N N . ILE A 1 642 ? 13.450 -42.727 11.489 1.00 87.50 642 ILE A N 1
ATOM 5189 C CA . ILE A 1 642 ? 13.273 -41.287 11.281 1.00 87.50 642 ILE A CA 1
ATOM 5190 C C . ILE A 1 642 ? 13.621 -40.912 9.833 1.00 87.50 642 ILE A C 1
ATOM 5192 O O . ILE A 1 642 ? 12.879 -40.151 9.212 1.00 87.50 642 ILE A O 1
ATOM 5196 N N . ILE A 1 643 ? 14.701 -41.468 9.268 1.00 89.62 643 ILE A N 1
ATOM 5197 C CA . ILE A 1 643 ? 15.065 -41.251 7.859 1.00 89.62 643 ILE A CA 1
ATOM 5198 C C . ILE A 1 643 ? 13.991 -41.820 6.923 1.00 89.62 643 ILE A C 1
ATOM 5200 O O . ILE A 1 643 ? 13.611 -41.147 5.965 1.00 89.62 643 ILE A O 1
ATOM 5204 N N . ALA A 1 644 ? 13.467 -43.018 7.197 1.00 89.88 644 ALA A N 1
ATOM 5205 C CA . ALA A 1 644 ? 12.409 -43.626 6.392 1.00 89.88 644 ALA A CA 1
ATOM 5206 C C . ALA A 1 644 ? 11.140 -42.752 6.375 1.00 89.88 644 ALA A C 1
ATOM 5208 O O . ALA A 1 644 ? 10.659 -42.400 5.298 1.00 89.88 644 ALA A O 1
ATOM 5209 N N . ASN A 1 645 ? 10.680 -42.292 7.543 1.00 86.81 645 ASN A N 1
ATOM 5210 C CA . ASN A 1 645 ? 9.542 -41.371 7.661 1.00 86.81 645 ASN A CA 1
ATOM 5211 C C . ASN A 1 645 ? 9.787 -40.039 6.922 1.00 86.81 645 ASN A C 1
ATOM 5213 O O . ASN A 1 645 ? 8.882 -39.473 6.306 1.00 86.81 645 ASN A O 1
ATOM 5217 N N . GLU A 1 646 ? 11.021 -39.527 6.951 1.00 88.00 646 GLU A N 1
ATOM 5218 C CA . GLU A 1 646 ? 11.403 -38.310 6.230 1.00 88.00 646 GLU A CA 1
ATOM 5219 C C . GLU A 1 646 ? 11.368 -38.511 4.704 1.00 88.00 646 GLU A C 1
ATOM 5221 O O . GLU A 1 646 ? 10.943 -37.615 3.970 1.00 88.00 646 GLU A O 1
ATOM 5226 N N . LEU A 1 647 ? 11.786 -39.684 4.218 1.00 89.56 647 LEU A N 1
ATOM 5227 C CA . LEU A 1 647 ? 11.752 -40.058 2.801 1.00 89.56 647 LEU A CA 1
ATOM 5228 C C . LEU A 1 647 ? 10.326 -40.323 2.298 1.00 89.56 647 LEU A C 1
ATOM 5230 O O . LEU A 1 647 ? 10.017 -39.981 1.153 1.00 89.56 647 LEU A O 1
ATOM 5234 N N . GLU A 1 648 ? 9.440 -40.865 3.135 1.00 88.44 648 GLU A N 1
ATOM 5235 C CA . GLU A 1 648 ? 8.019 -41.043 2.808 1.00 88.44 648 GLU A CA 1
ATOM 5236 C C . GLU A 1 648 ? 7.321 -39.703 2.536 1.00 88.44 648 GLU A C 1
ATOM 5238 O O . GLU A 1 648 ? 6.528 -39.591 1.598 1.00 88.44 648 GLU A O 1
ATOM 5243 N N . GLY A 1 649 ? 7.698 -38.652 3.272 1.00 82.88 649 GLY A N 1
ATOM 5244 C CA . GLY A 1 649 ? 7.209 -37.287 3.062 1.00 82.88 649 GLY A CA 1
ATOM 5245 C C . GLY A 1 649 ? 7.714 -36.595 1.785 1.00 82.88 649 GLY A C 1
ATOM 5246 O O . GLY A 1 649 ? 7.287 -35.475 1.492 1.00 82.88 649 GLY A O 1
ATOM 5247 N N . ARG A 1 650 ? 8.627 -37.211 1.017 1.00 86.12 650 ARG A N 1
ATOM 5248 C CA . ARG A 1 650 ? 9.218 -36.637 -0.209 1.00 86.12 650 ARG A CA 1
ATOM 5249 C C . ARG A 1 650 ? 8.555 -37.165 -1.483 1.00 86.12 650 ARG A C 1
ATOM 5251 O O . ARG A 1 650 ? 7.806 -38.138 -1.494 1.00 86.12 650 ARG A O 1
ATOM 5258 N N . ARG A 1 651 ? 8.855 -36.513 -2.617 1.00 86.31 651 ARG A N 1
ATOM 5259 C CA . ARG A 1 651 ? 8.397 -36.959 -3.942 1.00 86.31 651 ARG A CA 1
ATOM 5260 C C . ARG A 1 651 ? 8.937 -38.364 -4.238 1.00 86.31 651 ARG A C 1
ATOM 5262 O O . ARG A 1 651 ? 10.146 -38.555 -4.361 1.00 86.31 651 ARG A O 1
ATOM 5269 N N . GLN A 1 652 ? 8.024 -39.311 -4.429 1.00 90.81 652 GLN A N 1
ATOM 5270 C CA . GLN A 1 652 ? 8.315 -40.732 -4.624 1.00 90.81 652 GLN A CA 1
ATOM 5271 C C . GLN A 1 652 ? 8.923 -41.020 -6.010 1.00 90.81 652 GLN A C 1
ATOM 5273 O O . GLN A 1 652 ? 8.220 -41.321 -6.974 1.00 90.81 652 GLN A O 1
ATOM 5278 N N . THR A 1 653 ? 10.248 -40.902 -6.113 1.00 90.31 653 THR A N 1
ATOM 5279 C CA . THR A 1 653 ? 11.045 -41.316 -7.285 1.00 90.31 653 THR A CA 1
ATOM 5280 C C . THR A 1 653 ? 11.566 -42.751 -7.109 1.00 90.31 653 THR A C 1
ATOM 5282 O O . THR A 1 653 ? 11.642 -43.212 -5.970 1.00 90.31 653 THR A O 1
ATOM 5285 N N . PRO A 1 654 ? 11.968 -43.467 -8.182 1.00 89.25 654 PRO A N 1
ATOM 5286 C CA . PRO A 1 654 ? 12.561 -44.806 -8.054 1.00 89.25 654 PRO A CA 1
ATOM 5287 C C . PRO A 1 654 ? 13.747 -44.845 -7.078 1.00 89.25 654 PRO A C 1
ATOM 5289 O O . PRO A 1 654 ? 13.863 -45.770 -6.283 1.00 89.25 654 PRO A O 1
ATOM 5292 N N . ARG A 1 655 ? 14.561 -43.780 -7.078 1.00 87.88 655 ARG A N 1
ATOM 5293 C CA . ARG A 1 655 ? 15.703 -43.591 -6.175 1.00 87.88 655 ARG A CA 1
ATOM 5294 C C . ARG A 1 655 ? 15.287 -43.517 -4.700 1.00 87.88 655 ARG A C 1
ATOM 5296 O O . ARG A 1 655 ? 15.884 -44.177 -3.864 1.00 87.88 655 ARG A O 1
ATOM 5303 N N . VAL A 1 656 ? 14.222 -42.774 -4.387 1.00 87.62 656 VAL A N 1
ATOM 5304 C CA . VAL A 1 656 ? 13.690 -42.659 -3.013 1.00 87.62 656 VAL A CA 1
ATOM 5305 C C . VAL A 1 656 ? 13.106 -43.987 -2.525 1.00 87.62 656 VAL A C 1
ATOM 5307 O O . VAL A 1 656 ? 13.348 -44.369 -1.387 1.00 87.62 656 VAL A O 1
ATOM 5310 N N . LYS A 1 657 ? 12.388 -44.717 -3.387 1.00 88.56 657 LYS A N 1
ATOM 5311 C CA . LYS A 1 657 ? 11.809 -46.023 -3.029 1.00 88.56 657 LYS A CA 1
ATOM 5312 C C . LYS A 1 657 ? 12.883 -47.062 -2.704 1.00 88.56 657 LYS A C 1
ATOM 5314 O O . LYS A 1 657 ? 12.783 -47.720 -1.676 1.00 88.56 657 LYS A O 1
ATOM 5319 N N . ALA A 1 658 ? 13.929 -47.140 -3.529 1.00 89.19 658 ALA A N 1
ATOM 5320 C CA . ALA A 1 658 ? 15.063 -48.030 -3.288 1.00 89.19 658 ALA A CA 1
ATOM 5321 C C . ALA A 1 658 ? 15.778 -47.713 -1.962 1.00 89.19 658 ALA A C 1
ATOM 5323 O O . ALA A 1 658 ? 16.180 -48.622 -1.242 1.00 89.19 658 ALA A O 1
ATOM 5324 N N . LEU A 1 659 ? 15.893 -46.429 -1.604 1.00 89.31 659 LEU A N 1
ATOM 5325 C CA . LEU A 1 659 ? 16.508 -46.015 -0.343 1.00 89.31 659 LEU A CA 1
ATOM 5326 C C . LEU A 1 659 ? 15.651 -46.374 0.884 1.00 89.31 659 LEU A C 1
ATOM 5328 O O . LEU A 1 659 ? 16.192 -46.818 1.892 1.00 89.31 659 LEU A O 1
ATOM 5332 N N . ILE A 1 660 ? 14.324 -46.229 0.799 1.00 88.94 660 ILE A N 1
ATOM 5333 C CA . ILE A 1 660 ? 13.402 -46.664 1.864 1.00 88.94 660 ILE A CA 1
ATOM 5334 C C . ILE A 1 660 ? 13.497 -48.183 2.067 1.00 88.94 660 ILE A C 1
ATOM 5336 O O . ILE A 1 660 ? 13.576 -48.648 3.202 1.00 88.94 660 ILE A O 1
ATOM 5340 N N . GLU A 1 661 ? 13.543 -48.957 0.978 1.00 88.44 661 GLU A N 1
ATOM 5341 C CA . GLU A 1 661 ? 13.741 -50.411 1.040 1.00 88.44 661 GLU A CA 1
ATOM 5342 C C . GLU A 1 661 ? 15.097 -50.778 1.660 1.00 88.44 661 GLU A C 1
ATOM 5344 O O . GLU A 1 661 ? 15.167 -51.687 2.485 1.00 88.44 661 GLU A O 1
ATOM 5349 N N . HIS A 1 662 ? 16.159 -50.034 1.335 1.00 88.38 662 HIS A N 1
ATOM 5350 C CA . HIS A 1 662 ? 17.501 -50.258 1.877 1.00 88.38 662 HIS A CA 1
ATOM 5351 C C . HIS A 1 662 ? 17.590 -50.056 3.399 1.00 88.38 662 HIS A C 1
ATOM 5353 O O . HIS A 1 662 ? 18.341 -50.761 4.072 1.00 88.38 662 HIS A O 1
ATOM 5359 N N . LEU A 1 663 ? 16.809 -49.128 3.962 1.00 87.38 663 LEU A N 1
ATOM 5360 C CA . LEU A 1 663 ? 16.786 -48.877 5.408 1.00 87.38 663 LEU A CA 1
ATOM 5361 C C . LEU A 1 663 ? 16.160 -50.036 6.206 1.00 87.38 663 LEU A C 1
ATOM 5363 O O . LEU A 1 663 ? 16.465 -50.176 7.389 1.00 87.38 663 LEU A O 1
ATOM 5367 N N . ASN A 1 664 ? 15.348 -50.881 5.555 1.00 82.19 664 ASN A N 1
ATOM 5368 C CA . ASN A 1 664 ? 14.764 -52.120 6.084 1.00 82.19 664 ASN A CA 1
ATOM 5369 C C . ASN A 1 664 ? 14.068 -51.963 7.454 1.00 82.19 664 ASN A C 1
ATOM 5371 O O . ASN A 1 664 ? 14.323 -52.723 8.386 1.00 82.19 664 ASN A O 1
ATOM 5375 N N . VAL A 1 665 ? 13.210 -50.944 7.583 1.00 78.94 665 VAL A N 1
ATOM 5376 C CA . VAL A 1 665 ? 12.559 -50.551 8.852 1.00 78.94 665 VAL A CA 1
ATOM 5377 C C . VAL A 1 665 ? 11.081 -50.969 8.930 1.00 78.94 665 VAL A C 1
ATOM 5379 O O . VAL A 1 665 ? 10.265 -50.267 9.522 1.00 78.94 665 VAL A O 1
ATOM 5382 N N . LYS A 1 666 ? 10.718 -52.081 8.281 1.00 56.28 666 LYS A N 1
ATOM 5383 C CA . LYS A 1 666 ? 9.348 -52.615 8.312 1.00 56.28 666 LYS A CA 1
ATOM 5384 C C . LYS A 1 666 ? 9.095 -53.527 9.500 1.00 56.28 666 LYS A C 1
ATOM 5386 O O . LYS A 1 666 ? 9.976 -54.368 9.782 1.00 56.28 666 LYS A O 1
#

Secondary structure (DSSP, 8-state):
------PPPPPP---S--------TTSHHHHHHTTSPPPPSSPPPHHHHHHHHHTT-GGGS-HHHHHHHHTS----SSHHHHHHHHHHHHHHHHH-HHHHHHHHHHHHHHHTT-S----HHHHHHHHHHGGG--HHHHHHHHHHHHHHTT-HHHHHHHHHHTTS-TTTHHHHHT-----TTHHHHHHHGGGT--SS--HHHHHHHHHHHTTS-HHHHHHHHHHHHHS-HHHHGGGHHHHHHHH-TTSTT--TTTS-HHHHHHHHHHTT--THHHHHHHHHHHHHS-SS---HHHHHHHHHHHHHHGGGGGG---EEEEEEGGG-THHHHHHH-TT--EEEE---STT----EEEEE-SSEEEEEE-SSTT-EEEEEE--HHHHIIIII-TT--HHHHHTS--SEEEE-STTHHHHHHHIIIIIT---PSTT-SB-TTS-HHHHBEETTTEEPPPPHHHHHHHHHHHHHHHHHHHHHHHHTT--HHHHHHHHHHHHHHHHHHT-HHHHHHHHHHHHHTT-HHHHHHHHHHHHH-TT--HHHHHHHHHHHHHHHHTT-HHHHHHHHHTT---PPPPGGGGGS---PPP------------PPPPHHHHHHTS-TTSSSTTTT--HHHHHHHHT-TT--HHHHHHHHHHHHTS---HHHHHHHHHH---

Foldseek 3Di:
DDDDDDDDDDDDDDPPDDPPDDPDCDDPVNVVCVPPQDADVVHDDLVRCLVCLVVVNNVNHDPVSLLVLQQDADDDPDVVVLLSSLLSLLLSLQVDVVSVLVLLQLLLCVLLVNPRRGYVSNLVCLVVSLVVHDDLSNLSSQLSVCSNVVVLLSLQVSCVVVVHASQCSCVVSSHDGRDRCPLVNLVSLCVQQDLDDDPSNLVSSLVNLVPDDLVSNLVSLLVQLVDDPSRCVSCVVSCCCADPPQHPHHSVVVHDPSSNVSVCVVVVDQVLVLVVVVLVLCQVQAPDNDDPVLNLLLVLVSLLCLQASVQFDDKEKEAAVVSVCPVVCCVRPVPHHYAHAPPPDDVQHFMWMWTDGPFWIWIWGSDDLQTKIFIAGPDPVVCCQPRVDNHDTPLNVLLDDTPDMFGSFQPSSVVVQCCCCVVVVRGTDPPQQFGGSDDRVFGGQDRVPGTDDDDPVSLQVSLVSVVSSLVVVVVRSVSSVHPLLVQLRNLQVVLVSCVSNVVPVSNLVSLVSSVVSPDLVSLQVNLVVLCPDPPRDPVSNVSSLVSLLVSVLDPNVVSVVVCVVVVNDHHNDDPVPPPPDPDDDDDDDDDDDDDDDDDDDDLVVLQVQFDPPDPQRCLRDDLNSLLNVLPPPPDDLVNLVSSLVSLVPDDDDPSSVVSNVSSVND

pLDDT: mean 79.29, std 15.16, range [27.16, 95.88]

Organism: NCBI:txid1856405

Radius of gyration: 41.87 Å; chains: 1; bounding box: 90×80×129 Å